Protein AF-0000000086128538 (afdb_homodimer)

Nearest PDB structures (foldseek):
  6uhx-assembly1_A  TM=9.707E-01  e=5.952E-27  Saccharomyces cerevisiae S288C
  6yc8-assembly1_A  TM=9.634E-01  e=1.719E-24  Ogataea glucozyma
  5t2u-assembly1_B  TM=8.428E-01  e=2.337E-14  Mycolicibacterium smegmatis MC2 155
  5t2v-assembly1_A  TM=7.924E-01  e=8.400E-14  Mycolicibacterium smegmatis MC2 155
  3guy-assembly2_G  TM=8.009E-01  e=9.850E-11  Vibrio parahaemolyticus AQ3810

Organism: Cryphonectria parasitica (strain ATCC 38755 / EP155) (NCBI:txid660469)

InterPro domains:
  IPR002347 Short-chain dehydrogenase/reductase SDR [PF00106] (4-186)
  IPR002347 Short-chain dehydrogenase/reductase SDR [PR00081] (5-22)
  IPR002347 Short-chain dehydrogenase/reductase SDR [PR00081] (72-83)
  IPR002347 Short-chain dehydrogenase/reductase SDR [PR00081] (119-135)
  IPR002347 Short-chain dehydrogenase/reductase SDR [PR00081] (145-164)
  IPR020904 Short-chain dehydrogenase/reductase, conserved site [PS00061] (132-160)
  IPR036291 NAD(P)-binding domain superfamily [SSF51735] (2-240)
  IPR057326 Ketoreductase domain [SM00822] (4-176)

Radius of gyration: 23.43 Å; Cα contacts (8 Å, |Δi|>4): 1112; chains: 2; bounding box: 57×73×52 Å

Sequence (496 aa):
MTSKTIIVTGAGRGIGLAISQYLLQKSHKVVLVARTESELDAVKKQYPSQVEYIAADLTELEITDLAVKFGGQIDGLIVNHGALEPIKRIADSSVDDWKRLYDINFFSALALVQAAIPHLRQTKGRIVLVTSGAASKGYAAWGPYGSSKAALHSLAQHLAVEEKDIVTVSGNPGRTDTGMQKLLREHGKGHMDAADHAGFLAVFEEGKLNKPEGPGRVFAQLALNATPDLSGKWLQWNGPELAAFQGDMTSKTIIVTGAGRGIGLAISQYLLQKSHKVVLVARTESELDAVKKQYPSQVEYIAADLTELEITDLAVKFGGQIDGLIVNHGALEPIKRIADSSVDDWKRLYDINFFSALALVQAAIPHLRQTKGRIVLVTSGAASKGYAAWGPYGSSKAALHSLAQHLAVEEKDIVTVSGNPGRTDTGMQKLLREHGKGHMDAADHAGFLAVFEEGKLNKPEGPGRVFAQLALNATPDLSGKWLQWNGPELAAFQGD

Solvent-accessible surface area (backbone atoms only — not comparable to full-atom values): 24374 Å² total; per-residue (Å²): 131,84,65,44,25,32,39,32,26,33,27,50,47,45,44,25,28,28,22,50,51,49,39,47,77,69,58,23,32,37,35,36,28,28,67,55,49,71,48,44,49,55,53,24,70,74,36,62,90,37,38,51,72,47,62,42,66,67,80,67,67,72,60,58,59,54,37,30,74,73,60,71,40,38,33,22,38,34,46,48,45,68,66,60,74,74,68,40,36,70,76,77,50,53,69,6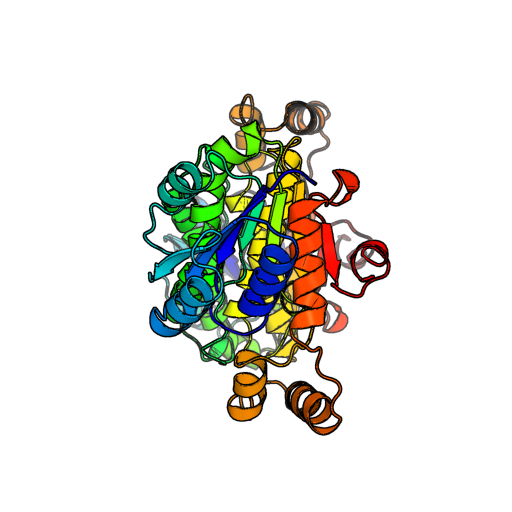6,59,36,51,55,42,33,43,54,39,28,53,22,47,48,52,52,50,44,63,40,45,72,44,20,61,75,58,47,13,20,36,30,38,52,48,39,67,42,30,78,42,49,43,36,18,33,46,55,35,21,17,27,26,19,22,45,40,33,46,22,20,18,42,29,66,63,34,76,59,34,28,20,31,19,33,19,60,64,69,35,63,30,71,66,50,50,46,44,58,72,59,27,71,92,40,30,46,68,68,59,44,50,48,56,44,47,37,54,76,70,66,63,44,37,55,28,56,58,36,11,39,26,54,40,41,41,30,74,62,58,50,69,89,48,33,32,39,78,41,48,44,86,34,80,92,32,51,87,43,64,62,135,132,84,68,44,24,33,39,33,27,32,27,51,46,46,43,26,28,27,21,51,50,48,40,46,75,70,59,22,32,39,35,36,28,26,68,54,49,72,49,45,49,54,52,24,70,75,35,63,90,34,36,51,71,47,61,44,68,66,80,70,68,73,60,58,60,54,37,30,72,72,58,71,40,40,32,22,39,36,45,48,46,68,66,63,72,76,67,37,34,68,76,76,50,52,68,65,60,38,52,55,42,32,44,54,40,29,53,22,48,48,52,50,50,44,63,40,47,72,44,20,62,74,57,47,15,20,37,30,38,52,48,40,65,42,31,78,42,51,44,35,18,33,46,55,36,21,16,28,27,20,22,46,40,33,46,22,21,17,42,29,65,62,35,77,58,34,28,20,31,19,33,21,60,64,68,36,64,31,71,66,50,50,47,45,58,72,59,27,71,92,41,31,46,68,67,58,46,50,47,55,44,48,37,54,75,68,66,63,44,39,54,28,56,57,35,10,40,25,53,39,42,41,30,74,62,58,51,70,90,49,34,32,39,80,41,47,44,85,32,81,92,33,51,86,42,64,59,135

Structure (mmCIF, N/CA/C/O backbone):
data_AF-0000000086128538-model_v1
#
loop_
_entity.id
_entity.type
_entity.pdbx_description
1 polymer 'NAD(P)-binding protein'
#
loop_
_atom_site.group_PDB
_atom_site.id
_atom_site.type_symbol
_atom_site.label_atom_id
_atom_site.label_alt_id
_atom_site.label_comp_id
_atom_site.label_asym_id
_atom_site.label_entity_id
_atom_site.label_seq_id
_atom_site.pdbx_PDB_ins_code
_atom_site.Cartn_x
_atom_site.Cartn_y
_atom_site.Cartn_z
_atom_site.occupancy
_atom_site.B_iso_or_equiv
_atom_site.auth_seq_id
_atom_site.auth_comp_id
_atom_site.auth_asym_id
_atom_site.auth_atom_id
_atom_site.pdbx_PDB_model_num
ATOM 1 N N . MET A 1 1 ? -1.062 -37.375 -8.281 1 62.09 1 MET A N 1
ATOM 2 C CA . MET A 1 1 ? -1.725 -36.094 -8.016 1 62.09 1 MET A CA 1
ATOM 3 C C . MET A 1 1 ? -2.262 -35.469 -9.297 1 62.09 1 MET A C 1
ATOM 5 O O . MET A 1 1 ? -1.688 -35.688 -10.375 1 62.09 1 MET A O 1
ATOM 9 N N . THR A 1 2 ? -3.598 -34.969 -9.367 1 88.69 2 THR A N 1
ATOM 10 C CA . THR A 1 2 ? -4.199 -34.438 -10.578 1 88.69 2 THR A CA 1
ATOM 11 C C . THR A 1 2 ? -3.479 -33.156 -11.016 1 88.69 2 THR A C 1
ATOM 13 O O . THR A 1 2 ? -3.152 -32.312 -10.188 1 88.69 2 THR A O 1
ATOM 16 N N . SER A 1 3 ? -3.033 -33.094 -12.203 1 96.5 3 SER A N 1
ATOM 17 C CA . SER A 1 3 ? -2.346 -31.969 -12.805 1 96.5 3 SER A CA 1
ATOM 18 C C . SER A 1 3 ? -3.158 -30.688 -12.648 1 96.5 3 SER A C 1
ATOM 20 O O . SER A 1 3 ? -4.367 -30.688 -12.898 1 96.5 3 SER A O 1
ATOM 22 N N . LYS A 1 4 ? -2.518 -29.703 -12.148 1 98.5 4 LYS A N 1
ATOM 23 C CA . LYS A 1 4 ? -3.141 -28.391 -12.008 1 98.5 4 LYS A CA 1
ATOM 24 C C . LYS A 1 4 ? -2.588 -27.406 -13.039 1 98.5 4 LYS A C 1
ATOM 26 O O . LYS A 1 4 ? -1.495 -27.609 -13.57 1 98.5 4 LYS A O 1
ATOM 31 N N . THR A 1 5 ? -3.402 -26.391 -13.344 1 98.75 5 THR A N 1
ATOM 32 C CA . THR A 1 5 ? -2.984 -25.312 -14.25 1 98.75 5 THR A CA 1
ATOM 33 C C . THR A 1 5 ? -2.713 -24.031 -13.477 1 98.75 5 THR A C 1
ATOM 35 O O . THR A 1 5 ? -3.623 -23.453 -12.867 1 98.75 5 THR A O 1
ATOM 38 N N . ILE A 1 6 ? -1.447 -23.594 -13.516 1 98.88 6 ILE A N 1
ATOM 39 C CA . ILE A 1 6 ? -1.008 -22.422 -12.742 1 98.88 6 ILE A CA 1
ATOM 40 C C . ILE A 1 6 ? -0.478 -21.359 -13.688 1 98.88 6 ILE A C 1
ATOM 42 O O . ILE A 1 6 ? 0.284 -21.656 -14.609 1 98.88 6 ILE A O 1
ATOM 46 N N . ILE A 1 7 ? -0.928 -20.109 -13.516 1 98.31 7 ILE A N 1
ATOM 47 C CA . ILE A 1 7 ? -0.356 -18.969 -14.211 1 98.31 7 ILE A CA 1
ATOM 48 C C . ILE A 1 7 ? 0.777 -18.375 -13.375 1 98.31 7 ILE A C 1
ATOM 50 O O . ILE A 1 7 ? 0.622 -18.156 -12.172 1 98.31 7 ILE A O 1
ATOM 54 N N . VAL A 1 8 ? 1.93 -18.125 -13.969 1 98.62 8 VAL A N 1
ATOM 55 C CA . VAL A 1 8 ? 3.078 -17.531 -13.297 1 98.62 8 VAL A CA 1
ATOM 56 C C . VAL A 1 8 ? 3.57 -16.328 -14.086 1 98.62 8 VAL A C 1
ATOM 58 O O . VAL A 1 8 ? 3.922 -16.453 -15.258 1 98.62 8 VAL A O 1
ATOM 61 N N . THR A 1 9 ? 3.586 -15.18 -13.445 1 97.75 9 THR A N 1
ATOM 62 C CA . THR A 1 9 ? 4.121 -14 -14.109 1 97.75 9 THR A CA 1
ATOM 63 C C . THR A 1 9 ? 5.578 -13.773 -13.711 1 97.75 9 THR A C 1
ATOM 65 O O . THR A 1 9 ? 6.039 -14.289 -12.695 1 97.75 9 THR A O 1
ATOM 68 N N . GLY A 1 10 ? 6.277 -12.914 -14.523 1 97 10 GLY A N 1
ATOM 69 C CA . GLY A 1 10 ? 7.707 -12.805 -14.281 1 97 10 GLY A CA 1
ATOM 70 C C . GLY A 1 10 ? 8.414 -14.148 -14.281 1 97 10 GLY A C 1
ATOM 71 O O . GLY A 1 10 ? 9.219 -14.438 -13.391 1 97 10 GLY A O 1
ATOM 72 N N . ALA A 1 11 ? 8.117 -14.984 -15.219 1 97.38 11 ALA A N 1
ATOM 73 C CA . ALA A 1 11 ? 8.422 -16.406 -15.156 1 97.38 11 ALA A CA 1
ATOM 74 C C . ALA A 1 11 ? 9.711 -16.734 -15.906 1 97.38 11 ALA A C 1
ATOM 76 O O . ALA A 1 11 ? 10.148 -17.875 -15.945 1 97.38 11 ALA A O 1
ATOM 77 N N . GLY A 1 12 ? 10.375 -15.758 -16.469 1 94.75 12 GLY A N 1
ATOM 78 C CA . GLY A 1 12 ? 11.477 -16.031 -17.375 1 94.75 12 GLY A CA 1
ATOM 79 C C . GLY A 1 12 ? 12.812 -16.156 -16.672 1 94.75 12 GLY A C 1
ATOM 80 O O . GLY A 1 12 ? 13.766 -16.703 -17.219 1 94.75 12 GLY A O 1
ATOM 81 N N . ARG A 1 13 ? 12.977 -15.703 -15.508 1 96.06 13 ARG A N 1
ATOM 82 C CA . ARG A 1 13 ? 14.227 -15.742 -14.758 1 96.06 13 ARG A CA 1
ATOM 83 C C . ARG A 1 13 ? 13.961 -15.68 -13.258 1 96.06 13 ARG A C 1
ATOM 85 O O . ARG A 1 13 ? 12.812 -15.539 -12.828 1 96.06 13 ARG A O 1
ATOM 92 N N . GLY A 1 14 ? 14.938 -15.938 -12.531 1 98 14 GLY A N 1
ATOM 93 C CA . GLY A 1 14 ? 14.898 -15.719 -11.094 1 98 14 GLY A CA 1
ATOM 94 C C . GLY A 1 14 ? 13.875 -16.594 -10.391 1 98 14 GLY A C 1
ATOM 95 O O . GLY A 1 14 ? 13.82 -17.797 -10.609 1 98 14 GLY A O 1
ATOM 96 N N . ILE A 1 15 ? 13.164 -15.969 -9.5 1 98.75 15 ILE A N 1
ATOM 97 C CA . ILE A 1 15 ? 12.195 -16.656 -8.656 1 98.75 15 ILE A CA 1
ATOM 98 C C . ILE A 1 15 ? 11.086 -17.25 -9.516 1 98.75 15 ILE A C 1
ATOM 100 O O . ILE A 1 15 ? 10.672 -18.391 -9.312 1 98.75 15 ILE A O 1
ATOM 104 N N . GLY A 1 16 ? 10.633 -16.484 -10.531 1 98.75 16 GLY A N 1
ATOM 105 C CA . GLY A 1 16 ? 9.57 -16.969 -11.406 1 98.75 16 GLY A CA 1
ATOM 106 C C . GLY A 1 16 ? 9.938 -18.219 -12.164 1 98.75 16 GLY A C 1
ATOM 107 O O . GLY A 1 16 ? 9.125 -19.141 -12.289 1 98.75 16 GLY A O 1
ATOM 108 N N . LEU A 1 17 ? 11.133 -18.219 -12.656 1 98.75 17 LEU A N 1
ATOM 109 C CA . LEU A 1 17 ? 11.609 -19.422 -13.344 1 98.75 17 LEU A CA 1
ATOM 110 C C . LEU A 1 17 ? 11.688 -20.609 -12.383 1 98.75 17 LEU A C 1
ATOM 112 O O . LEU A 1 17 ? 11.305 -21.719 -12.734 1 98.75 17 LEU A O 1
ATOM 116 N N . ALA A 1 18 ? 12.156 -20.344 -11.203 1 98.81 18 ALA A N 1
ATOM 117 C CA . ALA A 1 18 ? 12.258 -21.406 -10.195 1 98.81 18 ALA A CA 1
ATOM 118 C C . ALA A 1 18 ? 10.875 -21.953 -9.844 1 98.81 18 ALA A C 1
ATOM 120 O O . ALA A 1 18 ? 10.711 -23.172 -9.688 1 98.81 18 ALA A O 1
ATOM 121 N N . ILE A 1 19 ? 9.898 -21.062 -9.688 1 98.88 19 ILE A N 1
ATOM 122 C CA . ILE A 1 19 ? 8.516 -21.469 -9.438 1 98.88 19 ILE A CA 1
ATOM 123 C C . ILE A 1 19 ? 8.039 -22.406 -10.555 1 98.88 19 ILE A C 1
ATOM 125 O O . ILE A 1 19 ? 7.555 -23.5 -10.289 1 98.88 19 ILE A O 1
ATOM 129 N N . SER A 1 20 ? 8.219 -21.953 -11.766 1 98.88 20 SER A N 1
ATOM 130 C CA . SER A 1 20 ? 7.738 -22.688 -12.93 1 98.88 20 SER A CA 1
ATOM 131 C C . SER A 1 20 ? 8.406 -24.062 -13.031 1 98.88 20 SER A C 1
ATOM 133 O O . SER A 1 20 ? 7.738 -25.062 -13.266 1 98.88 20 SER A O 1
ATOM 135 N N . GLN A 1 21 ? 9.703 -24.078 -12.844 1 98.69 21 GLN A N 1
ATOM 136 C CA . GLN A 1 21 ? 10.445 -25.328 -12.914 1 98.69 21 GLN A CA 1
ATOM 137 C C . GLN A 1 21 ? 9.938 -26.328 -11.883 1 98.69 21 GLN A C 1
ATOM 139 O O . GLN A 1 21 ? 9.758 -27.516 -12.188 1 98.69 21 GLN A O 1
ATOM 144 N N . TYR A 1 22 ? 9.695 -25.859 -10.688 1 98.44 22 TYR A N 1
ATOM 145 C CA . TYR A 1 22 ? 9.188 -26.734 -9.641 1 98.44 22 TYR A CA 1
ATOM 146 C C . TYR A 1 22 ? 7.84 -27.344 -10.039 1 98.44 22 TYR A C 1
ATOM 148 O O . TYR A 1 22 ? 7.629 -28.547 -9.906 1 98.44 22 TYR A O 1
ATOM 156 N N . LEU A 1 23 ? 6.945 -26.531 -10.484 1 98.69 23 LEU A N 1
ATOM 157 C CA . LEU A 1 23 ? 5.609 -26.969 -10.875 1 98.69 23 LEU A CA 1
ATOM 158 C C . LEU A 1 23 ? 5.68 -27.984 -12.023 1 98.69 23 LEU A C 1
ATOM 160 O O . LEU A 1 23 ? 4.969 -28.984 -12.016 1 98.69 23 LEU A O 1
ATOM 164 N N . LEU A 1 24 ? 6.523 -27.703 -12.992 1 98.69 24 LEU A N 1
ATOM 165 C CA . LEU A 1 24 ? 6.656 -28.547 -14.172 1 98.69 24 LEU A CA 1
ATOM 166 C C . LEU A 1 24 ? 7.246 -29.906 -13.805 1 98.69 24 LEU A C 1
ATOM 168 O O . LEU A 1 24 ? 6.801 -30.938 -14.312 1 98.69 24 LEU A O 1
ATOM 172 N N . GLN A 1 25 ? 8.203 -29.891 -12.906 1 97.62 25 GLN A N 1
ATOM 173 C CA . GLN A 1 25 ? 8.812 -31.125 -12.445 1 97.62 25 GLN A CA 1
ATOM 174 C C . GLN A 1 25 ? 7.801 -31.984 -11.695 1 97.62 25 GLN A C 1
ATOM 176 O O . GLN A 1 25 ? 7.957 -33.219 -11.609 1 97.62 25 GLN A O 1
ATOM 181 N N . LYS A 1 26 ? 6.781 -31.359 -11.172 1 97.12 26 LYS A N 1
ATOM 182 C CA . LYS A 1 26 ? 5.723 -32.062 -10.469 1 97.12 26 LYS A CA 1
ATOM 183 C C . LYS A 1 26 ? 4.539 -32.344 -11.383 1 97.12 26 LYS A C 1
ATOM 185 O O . LYS A 1 26 ? 3.43 -32.625 -10.914 1 97.12 26 LYS A O 1
ATOM 190 N N . SER A 1 27 ? 4.734 -32.156 -12.695 1 97.88 27 SER A N 1
ATOM 191 C CA . SER A 1 27 ? 3.842 -32.594 -13.766 1 97.88 27 SER A CA 1
ATOM 192 C C . SER A 1 27 ? 2.605 -31.703 -13.844 1 97.88 27 SER A C 1
ATOM 194 O O . SER A 1 27 ? 1.531 -32.156 -14.25 1 97.88 27 SER A O 1
ATOM 196 N N . HIS A 1 28 ? 2.662 -30.484 -13.336 1 98.69 28 HIS A N 1
ATOM 197 C CA . HIS A 1 28 ? 1.596 -29.5 -13.523 1 98.69 28 HIS A CA 1
ATOM 198 C C . HIS A 1 28 ? 1.771 -28.734 -14.828 1 98.69 28 HIS A C 1
ATOM 200 O O . HIS A 1 28 ? 2.811 -28.844 -15.484 1 98.69 28 HIS A O 1
ATOM 206 N N . LYS A 1 29 ? 0.681 -28.109 -15.25 1 98.75 29 LYS A N 1
ATOM 207 C CA . LYS A 1 29 ? 0.715 -27.203 -16.391 1 98.75 29 LYS A CA 1
ATOM 208 C C . LYS A 1 29 ? 0.938 -25.766 -15.961 1 98.75 29 LYS A C 1
ATOM 210 O O . LYS A 1 29 ? 0.39 -25.312 -14.945 1 98.75 29 LYS A O 1
ATOM 215 N N . VAL A 1 30 ? 1.765 -25.078 -16.734 1 98.81 30 VAL A N 1
ATOM 216 C CA . VAL A 1 30 ? 2.105 -23.719 -16.344 1 98.81 30 VAL A CA 1
ATOM 217 C C . VAL A 1 30 ? 1.94 -22.781 -17.547 1 98.81 30 VAL A C 1
ATOM 219 O O . VAL A 1 30 ? 2.408 -23.094 -18.656 1 98.81 30 VAL A O 1
ATOM 222 N N . VAL A 1 31 ? 1.192 -21.719 -17.406 1 97.94 31 VAL A N 1
ATOM 223 C CA . VAL A 1 31 ? 1.183 -20.609 -18.375 1 97.94 31 VAL A CA 1
ATOM 224 C C . VAL A 1 31 ? 2.15 -19.531 -17.922 1 97.94 31 VAL A C 1
ATOM 226 O O . VAL A 1 31 ? 1.921 -18.875 -16.891 1 97.94 31 VAL A O 1
ATOM 229 N N . LEU A 1 32 ? 3.213 -19.359 -18.688 1 97.75 32 LEU A N 1
ATOM 230 C CA . LEU A 1 32 ? 4.262 -18.391 -18.359 1 97.75 32 LEU A CA 1
ATOM 231 C C . LEU A 1 32 ? 3.938 -17.016 -18.953 1 97.75 32 LEU A C 1
ATOM 233 O O . LEU A 1 32 ? 3.492 -16.922 -20.094 1 97.75 32 LEU A O 1
ATOM 237 N N . VAL A 1 33 ? 4.148 -16 -18.141 1 96.69 33 VAL A N 1
ATOM 238 C CA . VAL A 1 33 ? 4.008 -14.633 -18.625 1 96.69 33 VAL A CA 1
ATOM 239 C C . VAL A 1 33 ? 5.246 -13.82 -18.266 1 96.69 33 VAL A C 1
ATOM 241 O O . VAL A 1 33 ? 5.629 -13.758 -17.094 1 96.69 33 VAL A O 1
ATOM 244 N N . ALA A 1 34 ? 5.918 -13.281 -19.141 1 95.19 34 ALA A N 1
ATOM 245 C CA . ALA A 1 34 ? 7.039 -12.352 -18.969 1 95.19 34 ALA A CA 1
ATOM 246 C C . ALA A 1 34 ? 7.285 -11.547 -20.25 1 95.19 34 ALA A C 1
ATOM 248 O O . ALA A 1 34 ? 6.59 -11.734 -21.25 1 95.19 34 ALA A O 1
ATOM 249 N N . ARG A 1 35 ? 8.25 -10.727 -20.312 1 92.56 35 ARG A N 1
ATOM 250 C CA . ARG A 1 35 ? 8.469 -9.812 -21.422 1 92.56 35 ARG A CA 1
ATOM 251 C C . ARG A 1 35 ? 9.352 -10.453 -22.484 1 92.56 35 ARG A C 1
ATOM 253 O O . ARG A 1 35 ? 9.18 -10.188 -23.688 1 92.56 35 ARG A O 1
ATOM 260 N N . THR A 1 36 ? 10.242 -11.289 -21.969 1 94.62 36 THR A N 1
ATOM 261 C CA . THR A 1 36 ? 11.266 -11.781 -22.875 1 94.62 36 THR A CA 1
ATOM 262 C C . THR A 1 36 ? 10.859 -13.133 -23.469 1 94.62 36 THR A C 1
ATOM 264 O O . THR A 1 36 ? 10.969 -14.164 -22.812 1 94.62 36 THR A O 1
ATOM 267 N N . GLU A 1 37 ? 10.555 -13.148 -24.719 1 96.56 37 GLU A N 1
ATOM 268 C CA . GLU A 1 37 ? 10.016 -14.328 -25.375 1 96.56 37 GLU A CA 1
ATOM 269 C C . GLU A 1 37 ? 11.016 -15.477 -25.375 1 96.56 37 GLU A C 1
ATOM 271 O O . GLU A 1 37 ? 10.648 -16.625 -25.156 1 96.56 37 GLU A O 1
ATOM 276 N N . SER A 1 38 ? 12.289 -15.164 -25.625 1 97.94 38 SER A N 1
ATOM 277 C CA . SER A 1 38 ? 13.297 -16.219 -25.75 1 97.94 38 SER A CA 1
ATOM 278 C C . SER A 1 38 ? 13.422 -17 -24.438 1 97.94 38 SER A C 1
ATOM 280 O O . SER A 1 38 ? 13.664 -18.203 -24.469 1 97.94 38 SER A O 1
ATOM 282 N N . GLU A 1 39 ? 13.289 -16.359 -23.281 1 97.75 39 GLU A N 1
ATOM 283 C CA . GLU A 1 39 ? 13.344 -17 -21.984 1 97.75 39 GLU A CA 1
ATOM 284 C C . GLU A 1 39 ? 12.164 -17.953 -21.797 1 97.75 39 GLU A C 1
ATOM 286 O O . GLU A 1 39 ? 12.328 -19.062 -21.266 1 97.75 39 GLU A O 1
ATOM 291 N N . LEU A 1 40 ? 11.023 -17.547 -22.266 1 98.06 40 LEU A N 1
ATOM 292 C CA . LEU A 1 40 ? 9.812 -18.344 -22.125 1 98.06 40 LEU A CA 1
ATOM 293 C C . LEU A 1 40 ? 9.828 -19.531 -23.078 1 98.06 40 LEU A C 1
ATOM 295 O O . LEU A 1 40 ? 9.453 -20.641 -22.719 1 98.06 40 LEU A O 1
ATOM 299 N N . ASP A 1 41 ? 10.258 -19.25 -24.266 1 98.19 41 ASP A N 1
ATOM 300 C CA . ASP A 1 41 ? 10.336 -20.281 -25.281 1 98.19 41 ASP A CA 1
ATOM 301 C C . ASP A 1 41 ? 11.289 -21.406 -24.859 1 98.19 41 ASP A C 1
ATOM 303 O O . ASP A 1 41 ? 11.055 -22.578 -25.172 1 98.19 41 ASP A O 1
ATOM 307 N N . ALA A 1 42 ? 12.359 -21.094 -24.203 1 98.44 42 ALA A N 1
ATOM 308 C CA . ALA A 1 42 ? 13.305 -22.094 -23.719 1 98.44 42 ALA A CA 1
ATOM 309 C C . ALA A 1 42 ? 12.625 -23.078 -22.75 1 98.44 42 ALA A C 1
ATOM 311 O O . ALA A 1 42 ? 12.883 -24.281 -22.797 1 98.44 42 ALA A O 1
ATOM 312 N N . VAL A 1 43 ? 11.781 -22.578 -21.875 1 98.62 43 VAL A N 1
ATOM 313 C CA . VAL A 1 43 ? 11.055 -23.422 -20.938 1 98.62 43 VAL A CA 1
ATOM 314 C C . VAL A 1 43 ? 10.055 -24.297 -21.703 1 98.62 43 VAL A C 1
ATOM 316 O O . VAL A 1 43 ? 9.906 -25.484 -21.406 1 98.62 43 VAL A O 1
ATOM 319 N N . LYS A 1 44 ? 9.336 -23.719 -22.656 1 98.56 44 LYS A N 1
ATOM 320 C CA . LYS A 1 44 ? 8.375 -24.469 -23.469 1 98.56 44 LYS A CA 1
ATOM 321 C C . LYS A 1 44 ? 9.047 -25.625 -24.203 1 98.56 44 LYS A C 1
ATOM 323 O O . LYS A 1 44 ? 8.492 -26.719 -24.281 1 98.56 44 LYS A O 1
ATOM 328 N N . LYS A 1 45 ? 10.188 -25.391 -24.719 1 98.56 45 LYS A N 1
ATOM 329 C CA . LYS A 1 45 ? 10.914 -26.422 -25.438 1 98.56 45 LYS A CA 1
ATOM 330 C C . LYS A 1 45 ? 11.289 -27.578 -24.516 1 98.56 45 LYS A C 1
ATOM 332 O O . LYS A 1 45 ? 11.312 -28.734 -24.938 1 98.56 45 LYS A O 1
ATOM 337 N N . GLN A 1 46 ? 11.602 -27.219 -23.281 1 98.31 46 GLN A N 1
ATOM 338 C CA . GLN A 1 46 ? 11.945 -28.234 -22.297 1 98.31 46 GLN A CA 1
ATOM 339 C C . GLN A 1 46 ? 10.719 -29.047 -21.906 1 98.31 46 GLN A C 1
ATOM 341 O O . GLN A 1 46 ? 10.828 -30.234 -21.609 1 98.31 46 GLN A O 1
ATOM 346 N N . TYR A 1 47 ? 9.562 -28.391 -21.844 1 98.38 47 TYR A N 1
ATOM 347 C CA . TYR A 1 47 ? 8.312 -29.031 -21.438 1 98.38 47 TYR A CA 1
ATOM 348 C C . TYR A 1 47 ? 7.199 -28.719 -22.438 1 98.38 47 TYR A C 1
ATOM 350 O O . TYR A 1 47 ? 6.199 -28.078 -22.078 1 98.38 47 TYR A O 1
ATOM 358 N N . PRO A 1 48 ? 7.211 -29.203 -23.594 1 97.88 48 PRO A N 1
ATOM 359 C CA . PRO A 1 48 ? 6.348 -28.766 -24.688 1 97.88 48 PRO A CA 1
ATOM 360 C C . PRO A 1 48 ? 4.871 -29.047 -24.422 1 97.88 48 PRO A C 1
ATOM 362 O O . PRO A 1 48 ? 4.008 -28.312 -24.922 1 97.88 48 PRO A O 1
ATOM 365 N N . SER A 1 49 ? 4.547 -30.062 -23.641 1 97.81 49 SER A N 1
ATOM 366 C CA . SER A 1 49 ? 3.146 -30.406 -23.422 1 97.81 49 SER A CA 1
ATOM 367 C C . SER A 1 49 ? 2.619 -29.75 -22.141 1 97.81 49 SER A C 1
ATOM 369 O O . SER A 1 49 ? 1.414 -29.766 -21.891 1 97.81 49 SER A O 1
ATOM 371 N N . GLN A 1 50 ? 3.508 -29.125 -21.328 1 98.56 50 GLN A N 1
ATOM 372 C CA . GLN A 1 50 ? 3.109 -28.625 -20.016 1 98.56 50 GLN A CA 1
ATOM 373 C C . GLN A 1 50 ? 3.158 -27.094 -19.969 1 98.56 50 GLN A C 1
ATOM 375 O O . GLN A 1 50 ? 2.699 -26.484 -19 1 98.56 50 GLN A O 1
ATOM 380 N N . VAL A 1 51 ? 3.656 -26.469 -21.078 1 98.69 51 VAL A N 1
ATOM 381 C CA . VAL A 1 51 ? 3.889 -25.031 -21 1 98.69 51 VAL A CA 1
ATOM 382 C C . VAL A 1 51 ? 3.219 -24.328 -22.188 1 98.69 51 VAL A C 1
ATOM 384 O O . VAL A 1 51 ? 3.332 -24.781 -23.328 1 98.69 51 VAL A O 1
ATOM 387 N N . GLU A 1 52 ? 2.463 -23.328 -21.953 1 97.69 52 GLU A N 1
ATOM 388 C CA . GLU A 1 52 ? 2.166 -22.234 -22.875 1 97.69 52 GLU A CA 1
ATOM 389 C C . GLU A 1 52 ? 2.666 -20.891 -22.328 1 97.69 52 GLU A C 1
ATOM 391 O O . GLU A 1 52 ? 3 -20.781 -21.141 1 97.69 52 GLU A O 1
ATOM 396 N N . TYR A 1 53 ? 2.867 -19.969 -23.188 1 96.56 53 TYR A N 1
ATOM 397 C CA . TYR A 1 53 ? 3.383 -18.703 -22.656 1 96.56 53 TYR A CA 1
ATOM 398 C C . TYR A 1 53 ? 2.844 -17.516 -23.469 1 96.56 53 TYR A C 1
ATOM 400 O O . TYR A 1 53 ? 2.344 -17.703 -24.578 1 96.56 53 TYR A O 1
ATOM 408 N N . ILE A 1 54 ? 2.809 -16.375 -22.812 1 94.75 54 ILE A N 1
ATOM 409 C CA . ILE A 1 54 ? 2.572 -15.07 -23.438 1 94.75 54 ILE A CA 1
ATOM 410 C C . ILE A 1 54 ? 3.748 -14.141 -23.156 1 94.75 54 ILE A C 1
ATOM 412 O O . ILE A 1 54 ? 4.09 -13.898 -22 1 94.75 54 ILE A O 1
ATOM 416 N N . ALA A 1 55 ? 4.324 -13.734 -24.234 1 93.31 55 ALA A N 1
ATOM 417 C CA . ALA A 1 55 ? 5.355 -12.703 -24.109 1 93.31 55 ALA A CA 1
ATOM 418 C C . ALA A 1 55 ? 4.762 -11.305 -24.266 1 93.31 55 ALA A C 1
ATOM 420 O O . ALA A 1 55 ? 4.395 -10.898 -25.359 1 93.31 55 ALA A O 1
ATOM 421 N N . ALA A 1 56 ? 4.473 -10.648 -23.141 1 86.31 56 ALA A N 1
ATOM 422 C CA . ALA A 1 56 ? 3.793 -9.352 -23.219 1 86.31 56 ALA A CA 1
ATOM 423 C C . ALA A 1 56 ? 4.098 -8.508 -21.984 1 86.31 56 ALA A C 1
ATOM 425 O O . ALA A 1 56 ? 4.648 -9.008 -21 1 86.31 56 ALA A O 1
ATOM 426 N N . ASP A 1 57 ? 3.703 -7.227 -22.234 1 80.06 57 ASP A N 1
ATOM 427 C CA . ASP A 1 57 ? 3.645 -6.332 -21.078 1 80.06 57 ASP A CA 1
ATOM 428 C C . ASP A 1 57 ? 2.346 -6.527 -20.297 1 80.06 57 ASP A C 1
ATOM 430 O O . ASP A 1 57 ? 1.261 -6.543 -20.891 1 80.06 57 ASP A O 1
ATOM 434 N N . LEU A 1 58 ? 2.383 -6.945 -19.078 1 75.5 58 LEU A N 1
ATOM 435 C CA . LEU A 1 58 ? 1.271 -7.387 -18.234 1 75.5 58 LEU A CA 1
ATOM 436 C C . LEU A 1 58 ? 0.206 -6.301 -18.125 1 75.5 58 LEU A C 1
ATOM 438 O O . LEU A 1 58 ? -0.882 -6.543 -17.609 1 75.5 58 LEU A O 1
ATOM 442 N N . THR A 1 59 ? 0.312 -5.23 -18.703 1 64.56 59 THR A N 1
ATOM 443 C CA . THR A 1 59 ? -0.76 -4.242 -18.672 1 64.56 59 THR A CA 1
ATOM 444 C C . THR A 1 59 ? -1.815 -4.551 -19.719 1 64.56 59 THR A C 1
ATOM 446 O O . THR A 1 59 ? -2.902 -3.971 -19.719 1 64.56 59 THR A O 1
ATOM 449 N N . GLU A 1 60 ? -1.659 -5.582 -20.547 1 57.12 60 GLU A N 1
ATOM 450 C CA . GLU A 1 60 ? -2.533 -5.777 -21.703 1 57.12 60 GLU A CA 1
ATOM 451 C C . GLU A 1 60 ? -2.83 -7.258 -21.938 1 57.12 60 GLU A C 1
ATOM 453 O O . GLU A 1 60 ? -2.443 -7.828 -22.953 1 57.12 60 GLU A O 1
ATOM 458 N N . LEU A 1 61 ? -3.373 -7.996 -20.984 1 65.69 61 LEU A N 1
ATOM 459 C CA . LEU A 1 61 ? -3.289 -9.352 -21.531 1 65.69 61 LEU A CA 1
ATOM 460 C C . LEU A 1 61 ? -4.566 -10.125 -21.234 1 65.69 61 LEU A C 1
ATOM 462 O O . LEU A 1 61 ? -5.25 -9.867 -20.25 1 65.69 61 LEU A O 1
ATOM 466 N N . GLU A 1 62 ? -5.027 -10.852 -22.125 1 82.56 62 GLU A N 1
ATOM 467 C CA . GLU A 1 62 ? -6.07 -11.867 -22 1 82.56 62 GLU A CA 1
ATOM 468 C C . GLU A 1 62 ? -5.48 -13.211 -21.578 1 82.56 62 GLU A C 1
ATOM 470 O O . GLU A 1 62 ? -5.789 -14.242 -22.172 1 82.56 62 GLU A O 1
ATOM 475 N N . ILE A 1 63 ? -4.746 -13.359 -20.547 1 91.5 63 ILE A N 1
ATOM 476 C CA . ILE A 1 63 ? -3.955 -14.508 -20.125 1 91.5 63 ILE A CA 1
ATOM 477 C C . ILE A 1 63 ? -4.879 -15.617 -19.625 1 91.5 63 ILE A C 1
ATOM 479 O O . ILE A 1 63 ? -4.586 -16.797 -19.797 1 91.5 63 ILE A O 1
ATOM 483 N N . THR A 1 64 ? -6.039 -15.32 -19.062 1 94.69 64 THR A N 1
ATOM 484 C CA . THR A 1 64 ? -6.941 -16.328 -18.5 1 94.69 64 THR A CA 1
ATOM 485 C C . THR A 1 64 ? -7.555 -17.172 -19.609 1 94.69 64 THR A C 1
ATOM 487 O O . THR A 1 64 ? -7.746 -18.375 -19.453 1 94.69 64 THR A O 1
ATOM 490 N N . ASP A 1 65 ? -7.801 -16.547 -20.75 1 94.38 65 ASP A N 1
ATOM 491 C CA . ASP A 1 65 ? -8.328 -17.312 -21.875 1 94.38 65 ASP A CA 1
ATOM 492 C C . ASP A 1 65 ? -7.336 -18.375 -22.328 1 94.38 65 ASP A C 1
ATOM 494 O O . ASP A 1 65 ? -7.719 -19.516 -22.578 1 94.38 65 ASP A O 1
ATOM 498 N N . LEU A 1 66 ? -6.145 -18.016 -22.438 1 95.31 66 LEU A N 1
ATOM 499 C CA . LEU A 1 66 ? -5.109 -18.969 -22.828 1 95.31 66 LEU A CA 1
ATOM 500 C C . LEU A 1 66 ? -5 -20.109 -21.828 1 95.31 66 LEU A C 1
ATOM 502 O O . LEU A 1 66 ? -4.887 -21.281 -22.203 1 95.31 66 LEU A O 1
ATOM 506 N N . ALA A 1 67 ? -5.008 -19.766 -20.547 1 96.94 67 ALA A N 1
ATOM 507 C CA . ALA A 1 67 ? -4.859 -20.766 -19.484 1 96.94 67 ALA A CA 1
ATOM 508 C C . ALA A 1 67 ? -6.008 -21.766 -19.516 1 96.94 67 ALA A C 1
ATOM 510 O O . ALA A 1 67 ? -5.789 -22.984 -19.375 1 96.94 67 ALA A O 1
ATOM 511 N N . VAL A 1 68 ? -7.207 -21.281 -19.703 1 97.19 68 VAL A N 1
ATOM 512 C CA . VAL A 1 68 ? -8.375 -22.156 -19.734 1 97.19 68 VAL A CA 1
ATOM 513 C C . VAL A 1 68 ? -8.328 -23.047 -20.969 1 97.19 68 VAL A C 1
ATOM 515 O O . VAL A 1 68 ? -8.594 -24.25 -20.891 1 97.19 68 VAL A O 1
ATOM 518 N N . LYS A 1 69 ? -8.023 -22.469 -22.109 1 97 69 LYS A N 1
ATOM 519 C CA . LYS A 1 69 ? -7.91 -23.25 -23.328 1 97 69 LYS A CA 1
ATOM 520 C C . LYS A 1 69 ? -6.844 -24.328 -23.188 1 97 69 LYS A C 1
ATOM 522 O O . LYS A 1 69 ? -7.031 -25.453 -23.656 1 97 69 LYS A O 1
ATOM 527 N N . PHE A 1 70 ? -5.797 -24 -22.562 1 97.44 70 PHE A N 1
ATOM 528 C CA . PHE A 1 70 ? -4.629 -24.875 -22.469 1 97.44 70 PHE A CA 1
ATOM 529 C C . PHE A 1 70 ? -4.859 -25.953 -21.422 1 97.44 70 PHE A C 1
ATOM 531 O O . PHE A 1 70 ? -4.609 -27.141 -21.688 1 97.44 70 PHE A O 1
ATOM 538 N N . GLY A 1 71 ? -5.312 -25.594 -20.266 1 96.88 71 GLY A N 1
ATOM 539 C CA . GLY A 1 71 ? -5.363 -26.516 -19.141 1 96.88 71 GLY A CA 1
ATOM 540 C C . GLY A 1 71 ? -6.773 -26.953 -18.797 1 96.88 71 GLY A C 1
ATOM 541 O O . GLY A 1 71 ? -6.969 -27.859 -17.984 1 96.88 71 GLY A O 1
ATOM 542 N N . GLY A 1 72 ? -7.809 -26.281 -19.391 1 97.25 72 GLY A N 1
ATOM 543 C CA . GLY A 1 72 ? -9.203 -26.578 -19.109 1 97.25 72 GLY A CA 1
ATOM 544 C C . GLY A 1 72 ? -9.75 -25.797 -17.922 1 97.25 72 GLY A C 1
ATOM 545 O O . GLY A 1 72 ? -10.961 -25.625 -17.797 1 97.25 72 GLY A O 1
ATOM 546 N N . GLN A 1 73 ? -8.945 -25.391 -17.062 1 98 73 GLN A N 1
ATOM 547 C CA . GLN A 1 73 ? -9.281 -24.625 -15.875 1 98 73 GLN A CA 1
ATOM 548 C C . GLN A 1 73 ? -8.07 -23.859 -15.352 1 98 73 GLN A C 1
ATOM 550 O O . GLN A 1 73 ? -6.969 -24 -15.883 1 98 73 GLN A O 1
ATOM 555 N N . ILE A 1 74 ? -8.289 -22.984 -14.398 1 98.44 74 ILE A N 1
ATOM 556 C CA . ILE A 1 74 ? -7.227 -22.297 -13.68 1 98.44 74 ILE A CA 1
ATOM 557 C C . ILE A 1 74 ? -7.281 -22.656 -12.195 1 98.44 74 ILE A C 1
ATOM 559 O O . ILE A 1 74 ? -8.297 -22.422 -11.531 1 98.44 74 ILE A O 1
ATOM 563 N N . ASP A 1 75 ? -6.133 -23.172 -11.688 1 98.81 75 ASP A N 1
ATOM 564 C CA . ASP A 1 75 ? -6.09 -23.641 -10.305 1 98.81 75 ASP A CA 1
ATOM 565 C C . ASP A 1 75 ? -5.309 -22.672 -9.422 1 98.81 75 ASP A C 1
ATOM 567 O O . ASP A 1 75 ? -5.449 -22.688 -8.195 1 98.81 75 ASP A O 1
ATOM 571 N N . GLY A 1 76 ? -4.504 -21.891 -10.047 1 98.81 76 GLY A N 1
ATOM 572 C CA . GLY A 1 76 ? -3.703 -20.953 -9.266 1 98.81 76 GLY A CA 1
ATOM 573 C C . GLY A 1 76 ? -3.107 -19.828 -10.102 1 98.81 76 GLY A C 1
ATOM 574 O O . GLY A 1 76 ? -2.984 -19.953 -11.32 1 98.81 76 GLY A O 1
ATOM 575 N N . LEU A 1 77 ? -2.83 -18.75 -9.508 1 98.75 77 LEU A N 1
ATOM 576 C CA . LEU A 1 77 ? -2.156 -17.578 -10.055 1 98.75 77 LEU A CA 1
ATOM 577 C C . LEU A 1 77 ? -1.018 -17.141 -9.141 1 98.75 77 LEU A C 1
ATOM 579 O O . LEU A 1 77 ? -1.229 -16.891 -7.949 1 98.75 77 LEU A O 1
ATOM 583 N N . ILE A 1 78 ? 0.169 -17.094 -9.648 1 98.94 78 ILE A N 1
ATOM 584 C CA . ILE A 1 78 ? 1.313 -16.547 -8.93 1 98.94 78 ILE A CA 1
ATOM 585 C C . ILE A 1 78 ? 1.766 -15.25 -9.602 1 98.94 78 ILE A C 1
ATOM 587 O O . ILE A 1 78 ? 2.289 -15.273 -10.719 1 98.94 78 ILE A O 1
ATOM 591 N N . VAL A 1 79 ? 1.509 -14.18 -8.938 1 98.56 79 VAL A N 1
ATOM 592 C CA . VAL A 1 79 ? 1.979 -12.867 -9.391 1 98.56 79 VAL A CA 1
ATOM 593 C C . VAL A 1 79 ? 3.391 -12.617 -8.859 1 98.56 79 VAL A C 1
ATOM 595 O O . VAL A 1 79 ? 3.57 -12.281 -7.691 1 98.56 79 VAL A O 1
ATOM 598 N N . ASN A 1 80 ? 4.348 -12.711 -9.766 1 98.5 80 ASN A N 1
ATOM 599 C CA . ASN A 1 80 ? 5.746 -12.633 -9.359 1 98.5 80 ASN A CA 1
ATOM 600 C C . ASN A 1 80 ? 6.465 -11.477 -10.031 1 98.5 80 ASN A C 1
ATOM 602 O O . ASN A 1 80 ? 7.523 -11.039 -9.578 1 98.5 80 ASN A O 1
ATOM 606 N N . HIS A 1 81 ? 5.855 -10.992 -11.078 1 96.88 81 HIS A N 1
ATOM 607 C CA . HIS A 1 81 ? 6.504 -9.891 -11.781 1 96.88 81 HIS A CA 1
ATOM 608 C C . HIS A 1 81 ? 6.613 -8.656 -10.891 1 96.88 81 HIS A C 1
ATOM 610 O O . HIS A 1 81 ? 5.812 -8.484 -9.961 1 96.88 81 HIS A O 1
ATOM 616 N N . GLY A 1 82 ? 7.562 -7.844 -11.141 1 96 82 GLY A N 1
ATOM 617 C CA . GLY A 1 82 ? 7.758 -6.59 -10.43 1 96 82 GLY A CA 1
ATOM 618 C C . GLY A 1 82 ? 9.008 -5.848 -10.867 1 96 82 GLY A C 1
ATOM 619 O O . GLY A 1 82 ? 9.914 -6.438 -11.461 1 96 82 GLY A O 1
ATOM 620 N N . ALA A 1 83 ? 8.977 -4.598 -10.633 1 96.06 83 ALA A N 1
ATOM 621 C CA . ALA A 1 83 ? 10.117 -3.729 -10.922 1 96.06 83 ALA A CA 1
ATOM 622 C C . ALA A 1 83 ? 10.539 -2.943 -9.688 1 96.06 83 ALA A C 1
ATOM 624 O O . ALA A 1 83 ? 9.727 -2.676 -8.805 1 96.06 83 ALA A O 1
ATOM 625 N N . LEU A 1 84 ? 11.859 -2.619 -9.641 1 96.94 84 LEU A N 1
ATOM 626 C CA . LEU A 1 84 ? 12.414 -1.854 -8.531 1 96.94 84 LEU A CA 1
ATOM 627 C C . LEU A 1 84 ? 12.812 -0.455 -8.984 1 96.94 84 LEU A C 1
ATOM 629 O O . LEU A 1 84 ? 12.609 0.52 -8.258 1 96.94 84 LEU A O 1
ATOM 633 N N . GLU A 1 85 ? 13.32 -0.313 -10.172 1 95.19 85 GLU A N 1
ATOM 634 C CA . GLU A 1 85 ? 13.859 0.952 -10.664 1 95.19 85 GLU A CA 1
ATOM 635 C C . GLU A 1 85 ? 12.734 1.947 -10.961 1 95.19 85 GLU A C 1
ATOM 637 O O . GLU A 1 85 ? 11.641 1.554 -11.352 1 95.19 85 GLU A O 1
ATOM 642 N N . PRO A 1 86 ? 13.062 3.188 -10.773 1 95.31 86 PRO A N 1
ATOM 643 C CA . PRO A 1 86 ? 14.352 3.803 -10.438 1 95.31 86 PRO A CA 1
ATOM 644 C C . PRO A 1 86 ? 14.664 3.75 -8.945 1 95.31 86 PRO A C 1
ATOM 646 O O . PRO A 1 86 ? 13.75 3.816 -8.117 1 95.31 86 PRO A O 1
ATOM 649 N N . ILE A 1 87 ? 15.914 3.553 -8.609 1 97.56 87 ILE A N 1
ATOM 650 C CA . ILE A 1 87 ? 16.422 3.658 -7.242 1 97.56 87 ILE A CA 1
ATOM 651 C C . ILE A 1 87 ? 16.734 5.117 -6.918 1 97.56 87 ILE A C 1
ATOM 653 O O . ILE A 1 87 ? 17.828 5.605 -7.211 1 97.56 87 ILE A O 1
ATOM 657 N N . LYS A 1 88 ? 15.82 5.836 -6.371 1 97.69 88 LYS A N 1
ATOM 658 C CA . LYS A 1 88 ? 15.891 7.273 -6.105 1 97.69 88 LYS A CA 1
ATOM 659 C C . LYS A 1 88 ? 15.148 7.633 -4.824 1 97.69 88 LYS A C 1
ATOM 661 O O . LYS A 1 88 ? 14.07 7.094 -4.555 1 97.69 88 LYS A O 1
ATOM 666 N N . ARG A 1 89 ? 15.719 8.555 -4.09 1 98.25 89 ARG A N 1
ATOM 667 C CA . ARG A 1 89 ? 15.055 9.008 -2.875 1 98.25 89 ARG A CA 1
ATOM 668 C C . ARG A 1 89 ? 13.75 9.727 -3.205 1 98.25 89 ARG A C 1
ATOM 670 O O . ARG A 1 89 ? 13.562 10.211 -4.324 1 98.25 89 ARG A O 1
ATOM 677 N N . ILE A 1 90 ? 12.883 9.828 -2.227 1 98.5 90 ILE A N 1
ATOM 678 C CA . ILE A 1 90 ? 11.531 10.328 -2.412 1 98.5 90 ILE A CA 1
ATOM 679 C C . ILE A 1 90 ? 11.578 11.773 -2.9 1 98.5 90 ILE A C 1
ATOM 681 O O . ILE A 1 90 ? 10.922 12.133 -3.879 1 98.5 90 ILE A O 1
ATOM 685 N N . ALA A 1 91 ? 12.383 12.555 -2.334 1 97.25 91 ALA A N 1
ATOM 686 C CA . ALA A 1 91 ? 12.461 13.977 -2.674 1 97.25 91 ALA A CA 1
ATOM 687 C C . ALA A 1 91 ? 13.023 14.172 -4.078 1 97.25 91 ALA A C 1
ATOM 689 O O . ALA A 1 91 ? 12.812 15.219 -4.699 1 97.25 91 ALA A O 1
ATOM 690 N N . ASP A 1 92 ? 13.742 13.172 -4.605 1 97 92 ASP A N 1
ATOM 691 C CA . ASP A 1 92 ? 14.453 13.312 -5.875 1 97 92 ASP A CA 1
ATOM 692 C C . ASP A 1 92 ? 13.695 12.609 -7.004 1 97 92 ASP A C 1
ATOM 694 O O . ASP A 1 92 ? 14.109 12.664 -8.164 1 97 92 ASP A O 1
ATOM 698 N N . SER A 1 93 ? 12.625 11.969 -6.68 1 96.88 93 SER A N 1
ATOM 699 C CA . SER A 1 93 ? 11.859 11.227 -7.672 1 96.88 93 SER A CA 1
ATOM 700 C C . SER A 1 93 ? 10.641 12.016 -8.133 1 96.88 93 SER A C 1
ATOM 702 O O . SER A 1 93 ? 10.25 12.992 -7.5 1 96.88 93 SER A O 1
ATOM 704 N N . SER A 1 94 ? 10.062 11.656 -9.289 1 96.56 94 SER A N 1
ATOM 705 C CA . SER A 1 94 ? 8.852 12.297 -9.781 1 96.56 94 SER A CA 1
ATOM 706 C C . SER A 1 94 ? 7.617 11.445 -9.484 1 96.56 94 SER A C 1
ATOM 708 O O . SER A 1 94 ? 7.703 10.219 -9.422 1 96.56 94 SER A O 1
ATOM 710 N N . VAL A 1 95 ? 6.551 12.047 -9.406 1 96.62 95 VAL A N 1
ATOM 711 C CA . VAL A 1 95 ? 5.293 11.336 -9.219 1 96.62 95 VAL A CA 1
ATOM 712 C C . VAL A 1 95 ? 5.047 10.398 -10.391 1 96.62 95 VAL A C 1
ATOM 714 O O . VAL A 1 95 ? 4.527 9.289 -10.219 1 96.62 95 VAL A O 1
ATOM 717 N N . ASP A 1 96 ? 5.449 10.836 -11.562 1 96.81 96 ASP A N 1
ATOM 718 C CA . ASP A 1 96 ? 5.273 10.008 -12.75 1 96.81 96 ASP A CA 1
ATOM 719 C C . ASP A 1 96 ? 6.098 8.727 -12.656 1 96.81 96 ASP A C 1
ATOM 721 O O . ASP A 1 96 ? 5.66 7.664 -13.102 1 96.81 96 ASP A O 1
ATOM 725 N N . ASP A 1 97 ? 7.289 8.812 -12.102 1 96.5 97 ASP A N 1
ATOM 726 C CA . ASP A 1 97 ? 8.094 7.617 -11.852 1 96.5 97 ASP A CA 1
ATOM 727 C C . ASP A 1 97 ? 7.352 6.629 -10.961 1 96.5 97 ASP A C 1
ATOM 729 O O . ASP A 1 97 ? 7.355 5.422 -11.219 1 96.5 97 ASP A O 1
ATOM 733 N N . TRP A 1 98 ? 6.762 7.156 -9.969 1 98.5 98 TRP A N 1
ATOM 734 C CA . TRP A 1 98 ? 5.996 6.324 -9.039 1 98.5 98 TRP A CA 1
ATOM 735 C C . TRP A 1 98 ? 4.812 5.672 -9.742 1 98.5 98 TRP A C 1
ATOM 737 O O . TRP A 1 98 ? 4.602 4.461 -9.625 1 98.5 98 TRP A O 1
ATOM 747 N N . LYS A 1 99 ? 4.098 6.469 -10.492 1 98.06 99 LYS A N 1
ATOM 748 C CA . LYS A 1 99 ? 2.926 5.953 -11.188 1 98.06 99 LYS A CA 1
ATOM 749 C C . LYS A 1 99 ? 3.309 4.832 -12.148 1 98.06 99 LYS A C 1
ATOM 751 O O . LYS A 1 99 ? 2.604 3.824 -12.25 1 98.06 99 LYS A O 1
ATOM 756 N N . ARG A 1 100 ? 4.363 4.98 -12.844 1 97.19 100 ARG A N 1
ATOM 757 C CA . ARG A 1 100 ? 4.824 3.951 -13.773 1 97.19 100 ARG A CA 1
ATOM 758 C C . ARG A 1 100 ? 5.133 2.648 -13.039 1 97.19 100 ARG A C 1
ATOM 760 O O . ARG A 1 100 ? 4.766 1.567 -13.5 1 97.19 100 ARG A O 1
ATOM 767 N N . LEU A 1 101 ? 5.824 2.75 -11.938 1 97.75 101 LEU A N 1
ATOM 768 C CA . LEU A 1 101 ? 6.152 1.547 -11.18 1 97.75 101 LEU A CA 1
ATOM 769 C C . LEU A 1 101 ? 4.891 0.9 -10.617 1 97.75 101 LEU A C 1
ATOM 771 O O . LEU A 1 101 ? 4.781 -0.328 -10.586 1 97.75 101 LEU A O 1
ATOM 775 N N . TYR A 1 102 ? 3.904 1.71 -10.172 1 98.38 102 TYR A N 1
ATOM 776 C CA . TYR A 1 102 ? 2.637 1.181 -9.68 1 98.38 102 TYR A CA 1
ATOM 777 C C . TYR A 1 102 ? 1.879 0.461 -10.789 1 98.38 102 TYR A C 1
ATOM 779 O O . TYR A 1 102 ? 1.201 -0.538 -10.539 1 98.38 102 TYR A O 1
ATOM 787 N N . ASP A 1 103 ? 1.969 0.986 -11.984 1 97.12 103 ASP A N 1
ATOM 788 C CA . ASP A 1 103 ? 1.338 0.3 -13.109 1 97.12 103 ASP A CA 1
ATOM 789 C C . ASP A 1 103 ? 1.88 -1.12 -13.258 1 97.12 103 ASP A C 1
ATOM 791 O O . ASP A 1 103 ? 1.116 -2.061 -13.492 1 97.12 103 ASP A O 1
ATOM 795 N N . ILE A 1 104 ? 3.09 -1.275 -13.039 1 96.44 104 ILE A N 1
ATOM 796 C CA . ILE A 1 104 ? 3.754 -2.564 -13.203 1 96.44 104 ILE A CA 1
ATOM 797 C C . ILE A 1 104 ? 3.494 -3.438 -11.984 1 96.44 104 ILE A C 1
ATOM 799 O O . ILE A 1 104 ? 2.975 -4.551 -12.102 1 96.44 104 ILE A O 1
ATOM 803 N N . ASN A 1 105 ? 3.807 -2.916 -10.828 1 97.88 105 ASN A N 1
ATOM 804 C CA . ASN A 1 105 ? 3.891 -3.723 -9.617 1 97.88 105 ASN A CA 1
ATOM 805 C C . ASN A 1 105 ? 2.508 -3.992 -9.023 1 97.88 105 ASN A C 1
ATOM 807 O O . ASN A 1 105 ? 2.309 -4.996 -8.336 1 97.88 105 ASN A O 1
ATOM 811 N N . PHE A 1 106 ? 1.593 -3.088 -9.234 1 98.62 106 PHE A N 1
ATOM 812 C CA . PHE A 1 106 ? 0.343 -3.215 -8.492 1 98.62 106 PHE A CA 1
ATOM 813 C C . PHE A 1 106 ? -0.841 -3.336 -9.445 1 98.62 106 PHE A C 1
ATOM 815 O O . PHE A 1 106 ? -1.592 -4.312 -9.391 1 98.62 106 PHE A O 1
ATOM 822 N N . PHE A 1 107 ? -1.045 -2.375 -10.383 1 97.62 107 PHE A N 1
ATOM 823 C CA . PHE A 1 107 ? -2.258 -2.34 -11.195 1 97.62 107 PHE A CA 1
ATOM 824 C C . PHE A 1 107 ? -2.271 -3.49 -12.195 1 97.62 107 PHE A C 1
ATOM 826 O O . PHE A 1 107 ? -3.334 -4.023 -12.523 1 97.62 107 PHE A O 1
ATOM 833 N N . SER A 1 108 ? -1.146 -3.836 -12.727 1 96.31 108 SER A N 1
ATOM 834 C CA . SER A 1 108 ? -1.083 -5.012 -13.594 1 96.31 108 SER A CA 1
ATOM 835 C C . SER A 1 108 ? -1.461 -6.277 -12.828 1 96.31 108 SER A C 1
ATOM 837 O O . SER A 1 108 ? -2.168 -7.137 -13.359 1 96.31 108 SER A O 1
ATOM 839 N N . ALA A 1 109 ? -0.971 -6.426 -11.602 1 96.94 109 ALA A N 1
ATOM 840 C CA . ALA A 1 109 ? -1.333 -7.551 -10.742 1 96.94 109 ALA A CA 1
ATOM 841 C C . ALA A 1 109 ? -2.832 -7.566 -10.461 1 96.94 109 ALA A C 1
ATOM 843 O O . ALA A 1 109 ? -3.471 -8.625 -10.516 1 96.94 109 ALA A O 1
ATOM 844 N N . LEU A 1 110 ? -3.352 -6.402 -10.141 1 97.56 110 LEU A N 1
ATOM 845 C CA . LEU A 1 110 ? -4.781 -6.27 -9.898 1 97.56 110 LEU A CA 1
ATOM 846 C C . LEU A 1 110 ? -5.59 -6.77 -11.094 1 97.56 110 LEU A C 1
ATOM 848 O O . LEU A 1 110 ? -6.527 -7.551 -10.93 1 97.56 110 LEU A O 1
ATOM 852 N N . ALA A 1 111 ? -5.219 -6.336 -12.234 1 96.38 111 ALA A N 1
ATOM 853 C CA . ALA A 1 111 ? -5.934 -6.719 -13.453 1 96.38 111 ALA A CA 1
ATOM 854 C C . ALA A 1 111 ? -5.934 -8.234 -13.633 1 96.38 111 ALA A C 1
ATOM 856 O O . ALA A 1 111 ? -6.957 -8.828 -13.984 1 96.38 111 ALA A O 1
ATOM 857 N N . LEU A 1 112 ? -4.82 -8.828 -13.398 1 96.25 112 LEU A N 1
ATOM 858 C CA . LEU A 1 112 ? -4.691 -10.273 -13.539 1 96.25 112 LEU A CA 1
ATOM 859 C C . LEU A 1 112 ? -5.547 -11 -12.508 1 96.25 112 LEU A C 1
ATOM 861 O O . LEU A 1 112 ? -6.215 -11.984 -12.828 1 96.25 112 LEU A O 1
ATOM 865 N N . VAL A 1 113 ? -5.477 -10.531 -11.289 1 97.62 113 VAL A N 1
ATOM 866 C CA . VAL A 1 113 ? -6.258 -11.117 -10.203 1 97.62 113 VAL A CA 1
ATOM 867 C C . VAL A 1 113 ? -7.742 -11.039 -10.547 1 97.62 113 VAL A C 1
ATOM 869 O O . VAL A 1 113 ? -8.461 -12.039 -10.43 1 97.62 113 VAL A O 1
ATOM 872 N N . GLN A 1 114 ? -8.188 -9.883 -11 1 96.88 114 GLN A N 1
ATOM 873 C CA . GLN A 1 114 ? -9.594 -9.703 -11.359 1 96.88 114 GLN A CA 1
ATOM 874 C C . GLN A 1 114 ? -10 -10.672 -12.469 1 96.88 114 GLN A C 1
ATOM 876 O O . GLN A 1 114 ? -11.078 -11.273 -12.414 1 96.88 114 GLN A O 1
ATOM 881 N N . ALA A 1 115 ? -9.156 -10.844 -13.414 1 95.81 115 ALA A N 1
ATOM 882 C CA . ALA A 1 115 ? -9.445 -11.742 -14.531 1 95.81 115 ALA A CA 1
ATOM 883 C C . ALA A 1 115 ? -9.477 -13.195 -14.07 1 95.81 115 ALA A C 1
ATOM 885 O O . ALA A 1 115 ? -10.227 -14.008 -14.625 1 95.81 115 ALA A O 1
ATOM 886 N N . ALA A 1 116 ? -8.719 -13.523 -13.078 1 97.19 116 ALA A N 1
ATOM 887 C CA . ALA A 1 116 ? -8.555 -14.914 -12.648 1 97.19 116 ALA A CA 1
ATOM 888 C C . ALA A 1 116 ? -9.656 -15.32 -11.68 1 97.19 116 ALA A C 1
ATOM 890 O O . ALA A 1 116 ? -9.977 -16.5 -11.555 1 97.19 116 ALA A O 1
ATOM 891 N N . ILE A 1 117 ? -10.266 -14.383 -10.953 1 97.94 117 ILE A N 1
ATOM 892 C CA . ILE A 1 117 ? -11.164 -14.648 -9.836 1 97.94 117 ILE A CA 1
ATOM 893 C C . ILE A 1 117 ? -12.305 -15.555 -10.289 1 97.94 117 ILE A C 1
ATOM 895 O O . ILE A 1 117 ? -12.57 -16.594 -9.672 1 97.94 117 ILE A O 1
ATOM 899 N N . PRO A 1 118 ? -12.984 -15.25 -11.453 1 97.12 118 PRO A N 1
ATOM 900 C CA . PRO A 1 118 ? -14.109 -16.125 -11.828 1 97.12 118 PRO A CA 1
ATOM 901 C C . PRO A 1 118 ? -13.68 -17.562 -12.055 1 97.12 118 PRO A C 1
ATOM 903 O O . PRO A 1 118 ? -14.438 -18.5 -11.742 1 97.12 118 PRO A O 1
ATOM 906 N N . HIS A 1 119 ? -12.539 -17.844 -12.531 1 97.75 119 HIS A N 1
ATOM 907 C CA . HIS A 1 119 ? -12.031 -19.188 -12.789 1 97.75 119 HIS A CA 1
ATOM 908 C C . HIS A 1 119 ? -11.594 -19.859 -11.5 1 97.75 119 HIS A C 1
ATOM 910 O O . HIS A 1 119 ? -11.867 -21.047 -11.297 1 97.75 119 HIS A O 1
ATOM 916 N N . LEU A 1 120 ? -10.984 -19.109 -10.625 1 98.75 120 LEU A N 1
ATOM 917 C CA . LEU A 1 120 ? -10.477 -19.641 -9.367 1 98.75 120 LEU A CA 1
ATOM 918 C C . LEU A 1 120 ? -11.633 -20 -8.43 1 98.75 120 LEU A C 1
ATOM 920 O O . LEU A 1 120 ? -11.508 -20.891 -7.598 1 98.75 120 LEU A O 1
ATOM 924 N N . ARG A 1 121 ? -12.734 -19.266 -8.539 1 98.62 121 ARG A N 1
ATOM 925 C CA . ARG A 1 121 ? -13.93 -19.625 -7.781 1 98.62 121 ARG A CA 1
ATOM 926 C C . ARG A 1 121 ? -14.367 -21.062 -8.086 1 98.62 121 ARG A C 1
ATOM 928 O O . ARG A 1 121 ? -14.797 -21.781 -7.191 1 98.62 121 ARG A O 1
ATOM 935 N N . GLN A 1 122 ? -14.219 -21.453 -9.344 1 98.19 122 GLN A N 1
ATOM 936 C CA . GLN A 1 122 ? -14.672 -22.781 -9.773 1 98.19 122 GLN A CA 1
ATOM 937 C C . GLN A 1 122 ? -13.781 -23.875 -9.211 1 98.19 122 GLN A C 1
ATOM 939 O O . GLN A 1 122 ? -14.258 -24.969 -8.883 1 98.19 122 GLN A O 1
ATOM 944 N N . THR A 1 123 ? -12.586 -23.594 -9.078 1 98.44 123 THR A N 1
ATOM 945 C CA . THR A 1 123 ? -11.633 -24.625 -8.672 1 98.44 123 THR A CA 1
ATOM 946 C C . THR A 1 123 ? -11.297 -24.484 -7.191 1 98.44 123 THR A C 1
ATOM 948 O O . THR A 1 123 ? -10.547 -25.297 -6.641 1 98.44 123 THR A O 1
ATOM 951 N N . LYS A 1 124 ? -11.859 -23.438 -6.539 1 98.62 124 LYS A N 1
ATOM 952 C CA . LYS A 1 124 ? -11.422 -23.094 -5.191 1 98.62 124 LYS A CA 1
ATOM 953 C C . LYS A 1 124 ? -9.906 -22.984 -5.109 1 98.62 124 LYS A C 1
ATOM 955 O O . LYS A 1 124 ? -9.273 -23.609 -4.25 1 98.62 124 LYS A O 1
ATOM 960 N N . GLY A 1 125 ? -9.344 -22.188 -6.066 1 98.81 125 GLY A N 1
ATOM 961 C CA . GLY A 1 125 ? -7.91 -22.125 -6.312 1 98.81 125 GLY A CA 1
ATOM 962 C C . GLY A 1 125 ? -7.184 -21.172 -5.383 1 98.81 125 GLY A C 1
ATOM 963 O O . GLY A 1 125 ? -7.691 -20.844 -4.309 1 98.81 125 GLY A O 1
ATOM 964 N N . ARG A 1 126 ? -5.887 -20.844 -5.73 1 98.94 126 ARG A N 1
ATOM 965 C CA . ARG A 1 126 ? -5.004 -20.062 -4.883 1 98.94 126 ARG A CA 1
ATOM 966 C C . ARG A 1 126 ? -4.367 -18.906 -5.668 1 98.94 126 ARG A C 1
ATOM 968 O O . ARG A 1 126 ? -4.094 -19.047 -6.863 1 98.94 126 ARG A O 1
ATOM 975 N N . ILE A 1 127 ? -4.195 -17.844 -4.98 1 98.94 127 ILE A N 1
ATOM 976 C CA . ILE A 1 127 ? -3.412 -16.719 -5.469 1 98.94 127 ILE A CA 1
ATOM 977 C C . ILE A 1 127 ? -2.199 -16.5 -4.566 1 98.94 127 ILE A C 1
ATOM 979 O O . ILE A 1 127 ? -2.33 -16.453 -3.34 1 98.94 127 ILE A O 1
ATOM 983 N N . VAL A 1 128 ? -1.022 -16.469 -5.145 1 98.94 128 VAL A N 1
ATOM 984 C CA . VAL A 1 128 ? 0.196 -16.078 -4.438 1 98.94 128 VAL A CA 1
ATOM 985 C C . VAL A 1 128 ? 0.722 -14.758 -4.992 1 98.94 128 VAL A C 1
ATOM 987 O O . VAL A 1 128 ? 1.02 -14.656 -6.188 1 98.94 128 VAL A O 1
ATOM 990 N N . LEU A 1 129 ? 0.723 -13.773 -4.16 1 98.94 129 LEU A N 1
ATOM 991 C CA . LEU A 1 129 ? 1.298 -12.477 -4.504 1 98.94 129 LEU A CA 1
ATOM 992 C C . LEU A 1 129 ? 2.705 -12.344 -3.934 1 98.94 129 LEU A C 1
ATOM 994 O O . LEU A 1 129 ? 2.883 -12.289 -2.715 1 98.94 129 LEU A O 1
ATOM 998 N N . VAL A 1 130 ? 3.686 -12.289 -4.805 1 98.88 130 VAL A N 1
ATOM 999 C CA . VAL A 1 130 ? 5.062 -12.148 -4.344 1 98.88 130 VAL A CA 1
ATOM 1000 C C . VAL A 1 130 ? 5.352 -10.695 -4 1 98.88 130 VAL A C 1
ATOM 1002 O O . VAL A 1 130 ? 5.352 -9.828 -4.883 1 98.88 130 VAL A O 1
ATOM 1005 N N . THR A 1 131 ? 5.578 -10.453 -2.777 1 98.44 131 THR A N 1
ATOM 1006 C CA . THR A 1 131 ? 5.824 -9.102 -2.295 1 98.44 131 THR A CA 1
ATOM 1007 C C . THR A 1 131 ? 7.305 -8.906 -1.971 1 98.44 131 THR A C 1
ATOM 1009 O O . THR A 1 131 ? 8.164 -9.094 -2.834 1 98.44 131 THR A O 1
ATOM 1012 N N . SER A 1 132 ? 7.625 -8.336 -0.792 1 97.19 132 SER A N 1
ATOM 1013 C CA . SER A 1 132 ? 8.984 -7.984 -0.384 1 97.19 132 SER A CA 1
ATOM 1014 C C . SER A 1 132 ? 9.031 -7.605 1.092 1 97.19 132 SER A C 1
ATOM 1016 O O . SER A 1 132 ? 8.008 -7.277 1.691 1 97.19 132 SER A O 1
ATOM 1018 N N . GLY A 1 133 ? 10.242 -7.785 1.681 1 96 133 GLY A N 1
ATOM 1019 C CA . GLY A 1 133 ? 10.453 -7.172 2.982 1 96 133 GLY A CA 1
ATOM 1020 C C . GLY A 1 133 ? 10.172 -5.68 2.992 1 96 133 GLY A C 1
ATOM 1021 O O . GLY A 1 133 ? 9.758 -5.125 4.012 1 96 133 GLY A O 1
ATOM 1022 N N . ALA A 1 134 ? 10.359 -5.027 1.88 1 95.94 134 ALA A N 1
ATOM 1023 C CA . ALA A 1 134 ? 10.141 -3.59 1.736 1 95.94 134 ALA A CA 1
ATOM 1024 C C . ALA A 1 134 ? 8.656 -3.244 1.84 1 95.94 134 ALA A C 1
ATOM 1026 O O . ALA A 1 134 ? 8.297 -2.07 1.954 1 95.94 134 ALA A O 1
ATOM 1027 N N . ALA A 1 135 ? 7.781 -4.219 1.856 1 96.75 135 ALA A N 1
ATOM 1028 C CA . ALA A 1 135 ? 6.355 -3.979 2.057 1 96.75 135 ALA A CA 1
ATOM 1029 C C . ALA A 1 135 ? 6.062 -3.596 3.504 1 96.75 135 ALA A C 1
ATOM 1031 O O . ALA A 1 135 ? 5.027 -2.992 3.797 1 96.75 135 ALA A O 1
ATOM 1032 N N . SER A 1 136 ? 6.98 -3.967 4.406 1 95.44 136 SER A N 1
ATOM 1033 C CA . SER A 1 136 ? 6.668 -3.789 5.82 1 95.44 136 SER A CA 1
ATOM 1034 C C . SER A 1 136 ? 7.684 -2.873 6.5 1 95.44 136 SER A C 1
ATOM 1036 O O . SER A 1 136 ? 7.527 -2.525 7.672 1 95.44 136 SER A O 1
ATOM 1038 N N . LYS A 1 137 ? 8.672 -2.557 5.797 1 96.75 137 LYS A N 1
ATOM 1039 C CA . LYS A 1 137 ? 9.688 -1.681 6.375 1 96.75 137 LYS A CA 1
ATOM 1040 C C . LYS A 1 137 ? 10.242 -0.719 5.328 1 96.75 137 LYS A C 1
ATOM 1042 O O . LYS A 1 137 ? 10.227 -1.019 4.129 1 96.75 137 LYS A O 1
ATOM 1047 N N . GLY A 1 138 ? 10.797 0.415 5.809 1 98.06 138 GLY A N 1
ATOM 1048 C CA . GLY A 1 138 ? 11.312 1.437 4.91 1 98.06 138 GLY A CA 1
ATOM 1049 C C . GLY A 1 138 ? 12.75 1.184 4.48 1 98.06 138 GLY A C 1
ATOM 1050 O O . GLY A 1 138 ? 13.57 0.727 5.277 1 98.06 138 GLY A O 1
ATOM 1051 N N . TYR A 1 139 ? 13.023 1.439 3.25 1 98.38 139 TYR A N 1
ATOM 1052 C CA . TYR A 1 139 ? 14.352 1.481 2.662 1 98.38 139 TYR A CA 1
ATOM 1053 C C . TYR A 1 139 ? 14.57 2.777 1.886 1 98.38 139 TYR A C 1
ATOM 1055 O O . TYR A 1 139 ? 13.734 3.152 1.055 1 98.38 139 TYR A O 1
ATOM 1063 N N . ALA A 1 140 ? 15.719 3.412 2.189 1 98.5 140 ALA A N 1
ATOM 1064 C CA . ALA A 1 140 ? 16.031 4.621 1.428 1 98.5 140 ALA A CA 1
ATOM 1065 C C . ALA A 1 140 ? 16.094 4.324 -0.068 1 98.5 140 ALA A C 1
ATOM 1067 O O . ALA A 1 140 ? 16.734 3.361 -0.49 1 98.5 140 ALA A O 1
ATOM 1068 N N . ALA A 1 141 ? 15.344 5.082 -0.855 1 98.5 141 ALA A N 1
ATOM 1069 C CA . ALA A 1 141 ? 15.391 5.082 -2.314 1 98.5 141 ALA A CA 1
ATOM 1070 C C . ALA A 1 141 ? 14.516 3.975 -2.891 1 98.5 141 ALA A C 1
ATOM 1072 O O . ALA A 1 141 ? 14.562 3.697 -4.09 1 98.5 141 ALA A O 1
ATOM 1073 N N . TRP A 1 142 ? 13.688 3.307 -2.021 1 98.69 142 TRP A N 1
ATOM 1074 C CA . TRP A 1 142 ? 12.82 2.225 -2.48 1 98.69 142 TRP A CA 1
ATOM 1075 C C . TRP A 1 142 ? 11.352 2.623 -2.387 1 98.69 142 TRP A C 1
ATOM 1077 O O . TRP A 1 142 ? 10.469 1.769 -2.441 1 98.69 142 TRP A O 1
ATOM 1087 N N . GLY A 1 143 ? 11.047 3.855 -2.25 1 98.56 143 GLY A N 1
ATOM 1088 C CA . GLY A 1 143 ? 9.703 4.348 -1.981 1 98.56 143 GLY A CA 1
ATOM 1089 C C . GLY A 1 143 ? 8.648 3.734 -2.887 1 98.56 143 GLY A C 1
ATOM 1090 O O . GLY A 1 143 ? 7.715 3.086 -2.41 1 98.56 143 GLY A O 1
ATOM 1091 N N . PRO A 1 144 ? 8.812 3.93 -4.234 1 98.62 144 PRO A N 1
ATOM 1092 C CA . PRO A 1 144 ? 7.789 3.393 -5.133 1 98.62 144 PRO A CA 1
ATOM 1093 C C . PRO A 1 144 ? 7.707 1.868 -5.086 1 98.62 144 PRO A C 1
ATOM 1095 O O . PRO A 1 144 ? 6.609 1.306 -5.125 1 98.62 144 PRO A O 1
ATOM 1098 N N . TYR A 1 145 ? 8.797 1.176 -4.941 1 98.62 145 TYR A N 1
ATOM 1099 C CA . TYR A 1 145 ? 8.82 -0.28 -4.859 1 98.62 145 TYR A CA 1
ATOM 1100 C C . TYR A 1 145 ? 8.156 -0.765 -3.578 1 98.62 145 TYR A C 1
ATOM 1102 O O . TYR A 1 145 ? 7.188 -1.53 -3.625 1 98.62 145 TYR A O 1
ATOM 1110 N N . GLY A 1 146 ? 8.641 -0.253 -2.432 1 98.75 146 GLY A N 1
ATOM 1111 C CA . GLY A 1 146 ? 8.133 -0.701 -1.146 1 98.75 146 GLY A CA 1
ATOM 1112 C C . GLY A 1 146 ? 6.648 -0.424 -0.964 1 98.75 146 GLY A C 1
ATOM 1113 O O . GLY A 1 146 ? 5.902 -1.291 -0.509 1 98.75 146 GLY A O 1
ATOM 1114 N N . SER A 1 147 ? 6.23 0.723 -1.293 1 98.88 147 SER A N 1
ATOM 1115 C CA . SER A 1 147 ? 4.824 1.063 -1.104 1 98.88 147 SER A CA 1
ATOM 1116 C C . SER A 1 147 ? 3.93 0.27 -2.051 1 98.88 147 SER A C 1
ATOM 1118 O O . SER A 1 147 ? 2.805 -0.086 -1.696 1 98.88 147 SER A O 1
ATOM 1120 N N . SER A 1 148 ? 4.363 0.002 -3.301 1 98.88 148 SER A N 1
ATOM 1121 C CA . SER A 1 148 ? 3.576 -0.826 -4.207 1 98.88 148 SER A CA 1
ATOM 1122 C C . SER A 1 148 ? 3.438 -2.25 -3.68 1 98.88 148 SER A C 1
ATOM 1124 O O . SER A 1 148 ? 2.4 -2.889 -3.863 1 98.88 148 SER A O 1
ATOM 1126 N N . LYS A 1 149 ? 4.496 -2.732 -3.049 1 98.88 149 LYS A N 1
ATOM 1127 C CA . LYS A 1 149 ? 4.441 -4.074 -2.473 1 98.88 149 LYS A CA 1
ATOM 1128 C C . LYS A 1 149 ? 3.561 -4.102 -1.226 1 98.88 149 LYS A C 1
ATOM 1130 O O . LYS A 1 149 ? 2.896 -5.102 -0.95 1 98.88 149 LYS A O 1
ATOM 1135 N N . ALA A 1 150 ? 3.553 -3.01 -0.446 1 98.88 150 ALA A N 1
ATOM 1136 C CA . ALA A 1 150 ? 2.605 -2.889 0.661 1 98.88 150 ALA A CA 1
ATOM 1137 C C . ALA A 1 150 ? 1.166 -2.914 0.157 1 98.88 150 ALA A C 1
ATOM 1139 O O . ALA A 1 150 ? 0.304 -3.561 0.756 1 98.88 150 ALA A O 1
ATOM 1140 N N . ALA A 1 151 ? 0.925 -2.199 -0.896 1 98.88 151 ALA A N 1
ATOM 1141 C CA . ALA A 1 151 ? -0.398 -2.203 -1.516 1 98.88 151 ALA A CA 1
ATOM 1142 C C . ALA A 1 151 ? -0.783 -3.605 -1.979 1 98.88 151 ALA A C 1
ATOM 1144 O O . ALA A 1 151 ? -1.937 -4.02 -1.837 1 98.88 151 ALA A O 1
ATOM 1145 N N . LEU A 1 152 ? 0.147 -4.293 -2.523 1 98.88 152 LEU A N 1
ATOM 1146 C CA . LEU A 1 152 ? -0.087 -5.652 -2.996 1 98.88 152 LEU A CA 1
ATOM 1147 C C . LEU A 1 152 ? -0.498 -6.566 -1.846 1 98.88 152 LEU A C 1
ATOM 1149 O O . LEU A 1 152 ? -1.408 -7.383 -1.992 1 98.88 152 LEU A O 1
ATOM 1153 N N . HIS A 1 153 ? 0.184 -6.48 -0.718 1 98.81 153 HIS A N 1
ATOM 1154 C CA . HIS A 1 153 ? -0.227 -7.246 0.454 1 98.81 153 HIS A CA 1
ATOM 1155 C C . HIS A 1 153 ? -1.637 -6.863 0.895 1 98.81 153 HIS A C 1
ATOM 1157 O O . HIS A 1 153 ? -2.43 -7.73 1.27 1 98.81 153 HIS A O 1
ATOM 1163 N N . SER A 1 154 ? -1.898 -5.582 0.889 1 98.88 154 SER A N 1
ATOM 1164 C CA . SER A 1 154 ? -3.242 -5.137 1.245 1 98.88 154 SER A CA 1
ATOM 1165 C C . SER A 1 154 ? -4.289 -5.758 0.326 1 98.88 154 SER A C 1
ATOM 1167 O O . SER A 1 154 ? -5.391 -6.098 0.77 1 98.88 154 SER A O 1
ATOM 1169 N N . LEU A 1 155 ? -3.99 -5.891 -0.938 1 98.88 155 LEU A N 1
ATOM 1170 C CA . LEU A 1 155 ? -4.871 -6.574 -1.877 1 98.88 155 LEU A CA 1
ATOM 1171 C C . LEU A 1 155 ? -5.18 -7.992 -1.398 1 98.88 155 LEU A C 1
ATOM 1173 O O . LEU A 1 155 ? -6.328 -8.438 -1.454 1 98.88 155 LEU A O 1
ATOM 1177 N N . ALA A 1 156 ? -4.168 -8.688 -0.903 1 98.88 156 ALA A N 1
ATOM 1178 C CA . ALA A 1 156 ? -4.363 -10.039 -0.379 1 98.88 156 ALA A CA 1
ATOM 1179 C C . ALA A 1 156 ? -5.344 -10.039 0.79 1 98.88 156 ALA A C 1
ATOM 1181 O O . ALA A 1 156 ? -6.203 -10.914 0.888 1 98.88 156 ALA A O 1
ATOM 1182 N N . GLN A 1 157 ? -5.191 -9.078 1.686 1 98.81 157 GLN A N 1
ATOM 1183 C CA . GLN A 1 157 ? -6.062 -8.984 2.852 1 98.81 157 GLN A CA 1
ATOM 1184 C C . GLN A 1 157 ? -7.516 -8.773 2.436 1 98.81 157 GLN A C 1
ATOM 1186 O O . GLN A 1 157 ? -8.422 -9.383 3 1 98.81 157 GLN A O 1
ATOM 1191 N N . HIS A 1 158 ? -7.707 -7.941 1.456 1 98.88 158 HIS A N 1
ATOM 1192 C CA . HIS A 1 158 ? -9.062 -7.641 1.008 1 98.88 158 HIS A CA 1
ATOM 1193 C C . HIS A 1 158 ? -9.648 -8.812 0.224 1 98.88 158 HIS A C 1
ATOM 1195 O O . HIS A 1 158 ? -10.844 -9.102 0.344 1 98.88 158 HIS A O 1
ATOM 1201 N N . LEU A 1 159 ? -8.852 -9.484 -0.56 1 98.88 159 LEU A N 1
ATOM 1202 C CA . LEU A 1 159 ? -9.32 -10.68 -1.266 1 98.88 159 LEU A CA 1
ATOM 1203 C C . LEU A 1 159 ? -9.75 -11.758 -0.282 1 98.88 159 LEU A C 1
ATOM 1205 O O . LEU A 1 159 ? -10.734 -12.461 -0.513 1 98.88 159 LEU A O 1
ATOM 1209 N N . ALA A 1 160 ? -9.016 -11.891 0.807 1 98.81 160 ALA A N 1
ATOM 1210 C CA . ALA A 1 160 ? -9.273 -12.953 1.781 1 98.81 160 ALA A CA 1
ATOM 1211 C C . ALA A 1 160 ? -10.672 -12.812 2.379 1 98.81 160 ALA A C 1
ATOM 1213 O O . ALA A 1 160 ? -11.312 -13.82 2.695 1 98.81 160 ALA A O 1
ATOM 1214 N N . VAL A 1 161 ? -11.156 -11.586 2.518 1 98.5 161 VAL A N 1
ATOM 1215 C CA . VAL A 1 161 ? -12.461 -11.406 3.143 1 98.5 161 VAL A CA 1
ATOM 1216 C C . VAL A 1 161 ? -13.555 -11.438 2.076 1 98.5 161 VAL A C 1
ATOM 1218 O O . VAL A 1 161 ? -14.719 -11.719 2.377 1 98.5 161 VAL A O 1
ATOM 1221 N N . GLU A 1 162 ? -13.203 -11.242 0.804 1 98.62 162 GLU A N 1
ATOM 1222 C CA . GLU A 1 162 ? -14.203 -11.195 -0.255 1 98.62 162 GLU A CA 1
ATOM 1223 C C . GLU A 1 162 ? -14.375 -12.562 -0.917 1 98.62 162 GLU A C 1
ATOM 1225 O O . GLU A 1 162 ? -15.453 -12.891 -1.405 1 98.62 162 GLU A O 1
ATOM 1230 N N . GLU A 1 163 ? -13.266 -13.258 -1.082 1 98.69 163 GLU A N 1
ATOM 1231 C CA . GLU A 1 163 ? -13.227 -14.547 -1.763 1 98.69 163 GLU A CA 1
ATOM 1232 C C . GLU A 1 163 ? -12.836 -15.664 -0.802 1 98.69 163 GLU A C 1
ATOM 1234 O O . GLU A 1 163 ? -11.695 -16.125 -0.81 1 98.69 163 GLU A O 1
ATOM 1239 N N . LYS A 1 164 ? -13.797 -16.188 -0.103 1 97 164 LYS A N 1
ATOM 1240 C CA . LYS A 1 164 ? -13.523 -17.109 0.992 1 97 164 LYS A CA 1
ATOM 1241 C C . LYS A 1 164 ? -13.086 -18.484 0.461 1 97 164 LYS A C 1
ATOM 1243 O O . LYS A 1 164 ? -12.391 -19.219 1.153 1 97 164 LYS A O 1
ATOM 1248 N N . ASP A 1 165 ? -13.477 -18.766 -0.771 1 97.88 165 ASP A N 1
ATOM 1249 C CA . ASP A 1 165 ? -13.141 -20.062 -1.346 1 97.88 165 ASP A CA 1
ATOM 1250 C C . ASP A 1 165 ? -11.812 -20 -2.104 1 97.88 165 ASP A C 1
ATOM 1252 O O . ASP A 1 165 ? -11.328 -21.016 -2.594 1 97.88 165 ASP A O 1
ATOM 1256 N N . ILE A 1 166 ? -11.258 -18.828 -2.318 1 98.88 166 ILE A N 1
ATOM 1257 C CA . ILE A 1 166 ? -9.938 -18.641 -2.918 1 98.88 166 ILE A CA 1
ATOM 1258 C C . ILE A 1 166 ? -8.93 -18.266 -1.836 1 98.88 166 ILE A C 1
ATOM 1260 O O . ILE A 1 166 ? -9.125 -17.312 -1.095 1 98.88 166 ILE A O 1
ATOM 1264 N N . VAL A 1 167 ? -7.875 -19.078 -1.659 1 98.94 167 VAL A N 1
ATOM 1265 C CA . VAL A 1 167 ? -6.84 -18.75 -0.689 1 98.94 167 VAL A CA 1
ATOM 1266 C C . VAL A 1 167 ? -5.824 -17.797 -1.322 1 98.94 167 VAL A C 1
ATOM 1268 O O . VAL A 1 167 ? -5.238 -18.109 -2.361 1 98.94 167 VAL A O 1
ATOM 1271 N N . THR A 1 168 ? -5.695 -16.609 -0.751 1 98.94 168 THR A N 1
ATOM 1272 C CA . THR A 1 168 ? -4.738 -15.625 -1.247 1 98.94 168 THR A CA 1
ATOM 1273 C C . THR A 1 168 ? -3.652 -15.352 -0.21 1 98.94 168 THR A C 1
ATOM 1275 O O . THR A 1 168 ? -3.951 -14.984 0.926 1 98.94 168 THR A O 1
ATOM 1278 N N . VAL A 1 169 ? -2.379 -15.508 -0.621 1 98.81 169 VAL A N 1
ATOM 1279 C CA . VAL A 1 169 ? -1.256 -15.305 0.29 1 98.81 169 VAL A CA 1
ATOM 1280 C C . VAL A 1 169 ? -0.278 -14.305 -0.31 1 98.81 169 VAL A C 1
ATOM 1282 O O . VAL A 1 169 ? -0.061 -14.281 -1.523 1 98.81 169 VAL A O 1
ATOM 1285 N N . SER A 1 170 ? 0.204 -13.43 0.521 1 98.56 170 SER A N 1
ATOM 1286 C CA . SER A 1 170 ? 1.318 -12.555 0.167 1 98.56 170 SER A CA 1
ATOM 1287 C C . SER A 1 170 ? 2.639 -13.102 0.701 1 98.56 170 SER A C 1
ATOM 1289 O O . SER A 1 170 ? 2.791 -13.297 1.908 1 98.56 170 SER A O 1
ATOM 1291 N N . GLY A 1 171 ? 3.604 -13.312 -0.162 1 98.44 171 GLY A N 1
ATOM 1292 C CA . GLY A 1 171 ? 4.844 -13.961 0.235 1 98.44 171 GLY A CA 1
ATOM 1293 C C . GLY A 1 171 ? 6.059 -13.062 0.08 1 98.44 171 GLY A C 1
ATOM 1294 O O . GLY A 1 171 ? 6.191 -12.352 -0.918 1 98.44 171 GLY A O 1
ATOM 1295 N N . ASN A 1 172 ? 6.918 -13.062 1.015 1 98.62 172 ASN A N 1
ATOM 1296 C CA . ASN A 1 172 ? 8.219 -12.398 0.992 1 98.62 172 ASN A CA 1
ATOM 1297 C C . ASN A 1 172 ? 9.344 -13.383 0.689 1 98.62 172 ASN A C 1
ATOM 1299 O O . ASN A 1 172 ? 9.664 -14.242 1.516 1 98.62 172 ASN A O 1
ATOM 1303 N N . PRO A 1 173 ? 10.008 -13.25 -0.438 1 98.44 173 PRO A N 1
ATOM 1304 C CA . PRO A 1 173 ? 11.023 -14.227 -0.835 1 98.44 173 PRO A CA 1
ATOM 1305 C C . PRO A 1 173 ? 12.359 -14.016 -0.127 1 98.44 173 PRO A C 1
ATOM 1307 O O . PRO A 1 173 ? 13.242 -14.875 -0.203 1 98.44 173 PRO A O 1
ATOM 1310 N N . GLY A 1 174 ? 12.508 -12.82 0.601 1 97.88 174 GLY A N 1
ATOM 1311 C CA . GLY A 1 174 ? 13.805 -12.5 1.171 1 97.88 174 GLY A CA 1
ATOM 1312 C C . GLY A 1 174 ? 14.828 -12.094 0.13 1 97.88 174 GLY A C 1
ATOM 1313 O O . GLY A 1 174 ? 14.484 -11.836 -1.024 1 97.88 174 GLY A O 1
ATOM 1314 N N . ARG A 1 175 ? 16.109 -11.875 0.545 1 97.44 175 ARG A N 1
ATOM 1315 C CA . ARG A 1 175 ? 17.188 -11.5 -0.359 1 97.44 175 ARG A CA 1
ATOM 1316 C C . ARG A 1 175 ? 17.609 -12.68 -1.234 1 97.44 175 ARG A C 1
ATOM 1318 O O . ARG A 1 175 ? 18.422 -13.5 -0.829 1 97.44 175 ARG A O 1
ATOM 1325 N N . THR A 1 176 ? 17.016 -12.695 -2.414 1 98.56 176 THR A N 1
ATOM 1326 C CA . THR A 1 176 ? 17.203 -13.828 -3.316 1 98.56 176 THR A CA 1
ATOM 1327 C C . THR A 1 176 ? 18.188 -13.477 -4.434 1 98.56 176 THR A C 1
ATOM 1329 O O . THR A 1 176 ? 18.188 -12.352 -4.941 1 98.56 176 THR A O 1
ATOM 1332 N N . ASP A 1 177 ? 19 -14.453 -4.812 1 98.38 177 ASP A N 1
ATOM 1333 C CA . ASP A 1 177 ? 20.031 -14.266 -5.84 1 98.38 177 ASP A CA 1
ATOM 1334 C C . ASP A 1 177 ? 19.391 -14.156 -7.227 1 98.38 177 ASP A C 1
ATOM 1336 O O . ASP A 1 177 ? 19.312 -15.148 -7.953 1 98.38 177 ASP A O 1
ATOM 1340 N N . THR A 1 178 ? 19.016 -13.023 -7.574 1 97.81 178 THR A N 1
ATOM 1341 C CA . THR A 1 178 ? 18.359 -12.711 -8.844 1 97.81 178 THR A CA 1
ATOM 1342 C C . THR A 1 178 ? 18.984 -11.484 -9.484 1 97.81 178 THR A C 1
ATOM 1344 O O . THR A 1 178 ? 19.859 -10.844 -8.898 1 97.81 178 THR A O 1
ATOM 1347 N N . GLY A 1 179 ? 18.578 -11.172 -10.711 1 96.62 179 GLY A N 1
ATOM 1348 C CA . GLY A 1 179 ? 19 -9.953 -11.383 1 96.62 179 GLY A CA 1
ATOM 1349 C C . GLY A 1 179 ? 18.672 -8.695 -10.594 1 96.62 179 GLY A C 1
ATOM 1350 O O . GLY A 1 179 ? 19.438 -7.73 -10.609 1 96.62 179 GLY A O 1
ATOM 1351 N N . MET A 1 180 ? 17.609 -8.633 -9.844 1 95.5 180 MET A N 1
ATOM 1352 C CA . MET A 1 180 ? 17.234 -7.488 -9.023 1 95.5 180 MET A CA 1
ATOM 1353 C C . MET A 1 180 ? 18.25 -7.258 -7.914 1 95.5 180 MET A C 1
ATOM 1355 O O . MET A 1 180 ? 18.625 -6.117 -7.645 1 95.5 180 MET A O 1
ATOM 1359 N N . GLN A 1 181 ? 18.641 -8.367 -7.277 1 96.25 181 GLN A N 1
ATOM 1360 C CA . GLN A 1 181 ? 19.641 -8.281 -6.219 1 96.25 181 GLN A CA 1
ATOM 1361 C C . GLN A 1 181 ? 20.969 -7.742 -6.758 1 96.25 181 GLN A C 1
ATOM 1363 O O . GLN A 1 181 ? 21.641 -6.957 -6.09 1 96.25 181 GLN A O 1
ATOM 1368 N N . LYS A 1 182 ? 21.312 -8.148 -7.949 1 97.06 182 LYS A N 1
ATOM 1369 C CA . LYS A 1 182 ? 22.5 -7.625 -8.617 1 97.06 182 LYS A CA 1
ATOM 1370 C C . LYS A 1 182 ? 22.359 -6.129 -8.898 1 97.06 182 LYS A C 1
ATOM 1372 O O . LYS A 1 182 ? 23.297 -5.359 -8.648 1 97.06 182 LYS A O 1
ATOM 1377 N N . LEU A 1 183 ? 21.25 -5.781 -9.398 1 96.69 183 LEU A N 1
ATOM 1378 C CA . LEU A 1 183 ? 20.953 -4.387 -9.695 1 96.69 183 LEU A CA 1
ATOM 1379 C C . LEU A 1 183 ? 21.125 -3.514 -8.461 1 96.69 183 LEU A C 1
ATOM 1381 O O . LEU A 1 183 ? 21.719 -2.434 -8.531 1 96.69 183 LEU A O 1
ATOM 1385 N N . LEU A 1 184 ? 20.672 -3.939 -7.332 1 96.38 184 LEU A N 1
ATOM 1386 C CA . LEU A 1 184 ? 20.766 -3.217 -6.07 1 96.38 184 LEU A CA 1
ATOM 1387 C C . LEU A 1 184 ? 22.219 -2.986 -5.684 1 96.38 184 LEU A C 1
ATOM 1389 O O . LEU A 1 184 ? 22.594 -1.894 -5.25 1 96.38 184 LEU A O 1
ATOM 1393 N N . ARG A 1 185 ? 22.969 -4.016 -5.801 1 97.62 185 ARG A N 1
ATOM 1394 C CA . ARG A 1 185 ? 24.375 -3.92 -5.434 1 97.62 185 ARG A CA 1
ATOM 1395 C C . ARG A 1 185 ? 25.125 -2.992 -6.383 1 97.62 185 ARG A C 1
ATOM 1397 O O . ARG A 1 185 ? 26 -2.232 -5.957 1 97.62 185 ARG A O 1
ATOM 1404 N N . GLU A 1 186 ? 24.703 -2.98 -7.598 1 97.25 186 GLU A N 1
ATOM 1405 C CA . GLU A 1 186 ? 25.438 -2.238 -8.617 1 97.25 186 GLU A CA 1
ATOM 1406 C C . GLU A 1 186 ? 24.984 -0.783 -8.68 1 97.25 186 GLU A C 1
ATOM 1408 O O . GLU A 1 186 ? 25.797 0.113 -8.953 1 97.25 186 GLU A O 1
ATOM 1413 N N . HIS A 1 187 ? 23.734 -0.552 -8.398 1 96 187 HIS A N 1
ATOM 1414 C CA . HIS A 1 187 ? 23.203 0.773 -8.688 1 96 187 HIS A CA 1
ATOM 1415 C C . HIS A 1 187 ? 22.672 1.438 -7.418 1 96 187 HIS A C 1
ATOM 1417 O O . HIS A 1 187 ? 22.234 2.594 -7.449 1 96 187 HIS A O 1
ATOM 1423 N N . GLY A 1 188 ? 22.688 0.762 -6.336 1 96.31 188 GLY A N 1
ATOM 1424 C CA . GLY A 1 188 ? 22.125 1.291 -5.109 1 96.31 188 GLY A CA 1
ATOM 1425 C C . GLY A 1 188 ? 23.031 2.264 -4.395 1 96.31 188 GLY A C 1
ATOM 1426 O O . GLY A 1 188 ? 22.594 3.02 -3.525 1 96.31 188 GLY A O 1
ATOM 1427 N N . LYS A 1 189 ? 24.359 2.186 -4.73 1 95.38 189 LYS A N 1
ATOM 1428 C CA . LYS A 1 189 ? 25.344 3.041 -4.062 1 95.38 189 LYS A CA 1
ATOM 1429 C C . LYS A 1 189 ? 25.031 4.516 -4.289 1 95.38 189 LYS A C 1
ATOM 1431 O O . LYS A 1 189 ? 24.75 4.93 -5.418 1 95.38 189 LYS A O 1
ATOM 1436 N N . GLY A 1 190 ? 25.031 5.293 -3.27 1 94.88 190 GLY A N 1
ATOM 1437 C CA . GLY A 1 190 ? 24.828 6.727 -3.383 1 94.88 190 GLY A CA 1
ATOM 1438 C C . GLY A 1 190 ? 23.375 7.133 -3.264 1 94.88 190 GLY A C 1
ATOM 1439 O O . GLY A 1 190 ? 23.062 8.305 -3.061 1 94.88 190 GLY A O 1
ATOM 1440 N N . HIS A 1 191 ? 22.469 6.195 -3.367 1 95.94 191 HIS A N 1
ATOM 1441 C CA . HIS A 1 191 ? 21.031 6.477 -3.27 1 95.94 191 HIS A CA 1
ATOM 1442 C C . HIS A 1 191 ? 20.438 5.82 -2.033 1 95.94 191 HIS A C 1
ATOM 1444 O O . HIS A 1 191 ? 19.656 6.449 -1.312 1 95.94 191 HIS A O 1
ATOM 1450 N N . MET A 1 192 ? 20.797 4.59 -1.812 1 97.38 192 MET A N 1
ATOM 1451 C CA . MET A 1 192 ? 20.328 3.846 -0.645 1 97.38 192 MET A CA 1
ATOM 1452 C C . MET A 1 192 ? 21.062 4.297 0.614 1 97.38 192 MET A C 1
ATOM 1454 O O . MET A 1 192 ? 22.062 5.008 0.531 1 97.38 192 MET A O 1
ATOM 1458 N N . ASP A 1 193 ? 20.5 4.008 1.771 1 97.25 193 ASP A N 1
ATOM 1459 C CA . ASP A 1 193 ? 21.281 4.137 2.998 1 97.25 193 ASP A CA 1
ATOM 1460 C C . ASP A 1 193 ? 22.578 3.342 2.908 1 97.25 193 ASP A C 1
ATOM 1462 O O . ASP A 1 193 ? 22.578 2.195 2.455 1 97.25 193 ASP A O 1
ATOM 1466 N N . ALA A 1 194 ? 23.656 3.906 3.32 1 97.25 194 ALA A N 1
ATOM 1467 C CA . ALA A 1 194 ? 24.969 3.291 3.152 1 97.25 194 ALA A CA 1
ATOM 1468 C C . ALA A 1 194 ? 25.047 1.943 3.865 1 97.25 194 ALA A C 1
ATOM 1470 O O . ALA A 1 194 ? 25.609 0.983 3.338 1 97.25 194 ALA A O 1
ATOM 1471 N N . ALA A 1 195 ? 24.5 1.908 5.016 1 97.38 195 ALA A N 1
ATOM 1472 C CA . ALA A 1 195 ? 24.547 0.671 5.793 1 97.38 195 ALA A CA 1
ATOM 1473 C C . ALA A 1 195 ? 23.719 -0.424 5.129 1 97.38 195 ALA A C 1
ATOM 1475 O O . ALA A 1 195 ? 24.109 -1.592 5.117 1 97.38 195 ALA A O 1
ATOM 1476 N N . ASP A 1 196 ? 22.531 -0.065 4.637 1 96.75 196 ASP A N 1
ATOM 1477 C CA . ASP A 1 196 ? 21.703 -1.032 3.93 1 96.75 196 ASP A CA 1
ATOM 1478 C C . ASP A 1 196 ? 22.406 -1.557 2.682 1 96.75 196 ASP A C 1
ATOM 1480 O O . ASP A 1 196 ? 22.422 -2.764 2.428 1 96.75 196 ASP A O 1
ATOM 1484 N N . HIS A 1 197 ? 22.953 -0.645 1.863 1 97.81 197 HIS A N 1
ATOM 1485 C CA . HIS A 1 197 ? 23.656 -1.058 0.656 1 97.81 197 HIS A CA 1
ATOM 1486 C C . HIS A 1 197 ? 24.828 -1.985 0.988 1 97.81 197 HIS A C 1
ATOM 1488 O O . HIS A 1 197 ? 25.016 -3.004 0.321 1 97.81 197 HIS A O 1
ATOM 1494 N N . ALA A 1 198 ? 25.594 -1.633 2.02 1 97.88 198 ALA A N 1
ATOM 1495 C CA . ALA A 1 198 ? 26.688 -2.482 2.469 1 97.88 198 ALA A CA 1
ATOM 1496 C C . ALA A 1 198 ? 26.188 -3.863 2.873 1 97.88 198 ALA A C 1
ATOM 1498 O O . ALA A 1 198 ? 26.875 -4.867 2.67 1 97.88 198 ALA A O 1
ATOM 1499 N N . GLY A 1 199 ? 24.984 -3.859 3.467 1 97.31 199 GLY A N 1
ATOM 1500 C CA . GLY A 1 199 ? 24.375 -5.133 3.83 1 97.31 199 GLY A CA 1
ATOM 1501 C C . GLY A 1 199 ? 24.078 -6.012 2.631 1 97.31 199 GLY A C 1
ATOM 1502 O O . GLY A 1 199 ? 24.312 -7.223 2.666 1 97.31 199 GLY A O 1
ATOM 1503 N N . PHE A 1 200 ? 23.547 -5.438 1.599 1 96.94 200 PHE A N 1
ATOM 1504 C CA . PHE A 1 200 ? 23.281 -6.188 0.379 1 96.94 200 PHE A CA 1
ATOM 1505 C C . PHE A 1 200 ? 24.578 -6.727 -0.227 1 96.94 200 PHE A C 1
ATOM 1507 O O . PHE A 1 200 ? 24.609 -7.859 -0.712 1 96.94 200 PHE A O 1
ATOM 1514 N N . LEU A 1 201 ? 25.625 -5.934 -0.227 1 97.75 201 LEU A N 1
ATOM 1515 C CA . LEU A 1 201 ? 26.922 -6.375 -0.728 1 97.75 201 LEU A CA 1
ATOM 1516 C C . LEU A 1 201 ? 27.469 -7.531 0.105 1 97.75 201 LEU A C 1
ATOM 1518 O O . LEU A 1 201 ? 27.922 -8.531 -0.445 1 97.75 201 LEU A O 1
ATOM 1522 N N . ALA A 1 202 ? 27.391 -7.391 1.381 1 98.06 202 ALA A N 1
ATOM 1523 C CA . ALA A 1 202 ? 27.953 -8.375 2.297 1 98.06 202 ALA A CA 1
ATOM 1524 C C . ALA A 1 202 ? 27.281 -9.734 2.141 1 98.06 202 ALA A C 1
ATOM 1526 O O . ALA A 1 202 ? 27.938 -10.773 2.129 1 98.06 202 ALA A O 1
ATOM 1527 N N . VAL A 1 203 ? 25.938 -9.688 2.102 1 97.88 203 VAL A N 1
ATOM 1528 C CA . VAL A 1 203 ? 25.203 -10.938 1.986 1 97.88 203 VAL A CA 1
ATOM 1529 C C . VAL A 1 203 ? 25.594 -11.656 0.699 1 97.88 203 VAL A C 1
ATOM 1531 O O . VAL A 1 203 ? 25.688 -12.891 0.675 1 97.88 203 VAL A O 1
ATOM 1534 N N . PHE A 1 204 ? 25.812 -10.945 -0.371 1 97.69 204 PHE A N 1
ATOM 1535 C CA . PHE A 1 204 ? 26.25 -11.516 -1.638 1 97.69 204 PHE A CA 1
ATOM 1536 C C . PHE A 1 204 ? 27.672 -12.07 -1.522 1 97.6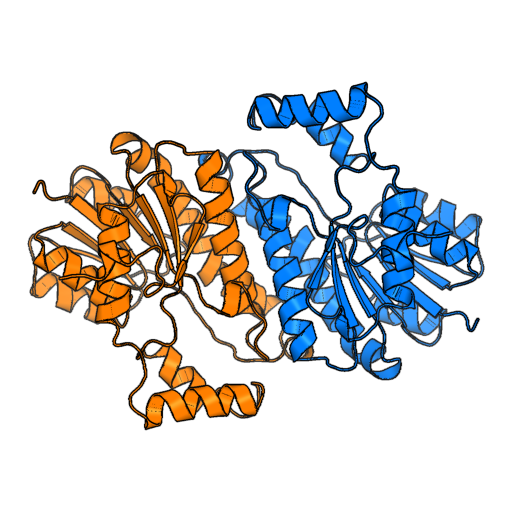9 204 PHE A C 1
ATOM 1538 O O . PHE A 1 204 ? 27.922 -13.219 -1.905 1 97.69 204 PHE A O 1
ATOM 1545 N N . GLU A 1 205 ? 28.578 -11.32 -0.991 1 98.12 205 GLU A N 1
ATOM 1546 C CA . GLU A 1 205 ? 29.984 -11.688 -0.885 1 98.12 205 GLU A CA 1
ATOM 1547 C C . GLU A 1 205 ? 30.156 -12.914 0.014 1 98.12 205 GLU A C 1
ATOM 1549 O O . GLU A 1 205 ? 31.047 -13.734 -0.224 1 98.12 205 GLU A O 1
ATOM 1554 N N . GLU A 1 206 ? 29.312 -13.023 0.948 1 98.31 206 GLU A N 1
ATOM 1555 C CA . GLU A 1 206 ? 29.406 -14.117 1.905 1 98.31 206 GLU A CA 1
ATOM 1556 C C . GLU A 1 206 ? 28.688 -15.359 1.387 1 98.31 206 GLU A C 1
ATOM 1558 O O . GLU A 1 206 ? 28.688 -16.406 2.039 1 98.31 206 GLU A O 1
ATOM 1563 N N . GLY A 1 207 ? 27.984 -15.242 0.263 1 97.69 207 GLY A N 1
ATOM 1564 C CA . GLY A 1 207 ? 27.281 -16.375 -0.32 1 97.69 207 GLY A CA 1
ATOM 1565 C C . GLY A 1 207 ? 26 -16.719 0.421 1 97.69 207 GLY A C 1
ATOM 1566 O O . GLY A 1 207 ? 25.609 -17.891 0.486 1 97.69 207 GLY A O 1
ATOM 1567 N N . LYS A 1 208 ? 25.375 -15.672 1.021 1 97.75 208 LYS A N 1
ATOM 1568 C CA . LYS A 1 208 ? 24.234 -15.938 1.902 1 97.75 208 LYS A CA 1
ATOM 1569 C C . LYS A 1 208 ? 22.922 -15.57 1.228 1 97.75 208 LYS A C 1
ATOM 1571 O O . LYS A 1 208 ? 21.859 -15.664 1.84 1 97.75 208 LYS A O 1
ATOM 1576 N N . LEU A 1 209 ? 22.906 -15.188 -0.024 1 98.25 209 LEU A N 1
ATOM 1577 C CA . LEU A 1 209 ? 21.672 -14.961 -0.752 1 98.25 209 LEU A CA 1
ATOM 1578 C C . LEU A 1 209 ? 20.875 -16.25 -0.892 1 98.25 209 LEU A C 1
ATOM 1580 O O . LEU A 1 209 ? 21.438 -17.312 -1.103 1 98.25 209 LEU A O 1
ATOM 1584 N N . ASN A 1 210 ? 19.562 -16.078 -0.721 1 98.25 210 ASN A N 1
ATOM 1585 C CA . ASN A 1 210 ? 18.703 -17.219 -1.041 1 98.25 210 ASN A CA 1
ATOM 1586 C C . ASN A 1 210 ? 18.844 -17.625 -2.506 1 98.25 210 ASN A C 1
ATOM 1588 O O . ASN A 1 210 ? 18.844 -16.781 -3.395 1 98.25 210 ASN A O 1
ATOM 1592 N N . LYS A 1 211 ? 19 -18.938 -2.703 1 98.06 211 LYS A N 1
ATOM 1593 C CA . LYS A 1 211 ? 18.828 -19.406 -4.07 1 98.06 211 LYS A CA 1
ATOM 1594 C C . LYS A 1 211 ? 17.359 -19.312 -4.504 1 98.06 211 LYS A C 1
ATOM 1596 O O . LYS A 1 211 ? 16.453 -19.594 -3.715 1 98.06 211 LYS A O 1
ATOM 1601 N N . PRO A 1 212 ? 17.125 -18.906 -5.762 1 98.56 212 PRO A N 1
ATOM 1602 C CA . PRO A 1 212 ? 15.742 -18.75 -6.223 1 98.56 212 PRO A CA 1
ATOM 1603 C C . PRO A 1 212 ? 14.906 -20 -5.996 1 98.56 212 PRO A C 1
ATOM 1605 O O . PRO A 1 212 ? 13.695 -19.906 -5.766 1 98.56 212 PRO A O 1
ATOM 1608 N N . GLU A 1 213 ? 15.508 -21.156 -5.98 1 98.25 213 GLU A N 1
ATOM 1609 C CA . GLU A 1 213 ? 14.797 -22.422 -5.828 1 98.25 213 GLU A CA 1
ATOM 1610 C C . GLU A 1 213 ? 14.148 -22.516 -4.453 1 98.25 213 GLU A C 1
ATOM 1612 O O . GLU A 1 213 ? 13.125 -23.188 -4.293 1 98.25 213 GLU A O 1
ATOM 1617 N N . GLY A 1 214 ? 14.75 -21.875 -3.441 1 98.12 214 GLY A N 1
ATOM 1618 C CA . GLY A 1 214 ? 14.164 -21.859 -2.109 1 98.12 214 GLY A CA 1
ATOM 1619 C C . GLY A 1 214 ? 12.789 -21.219 -2.062 1 98.12 214 GLY A C 1
ATOM 1620 O O . GLY A 1 214 ? 11.781 -21.922 -1.953 1 98.12 214 GLY A O 1
ATOM 1621 N N . PRO A 1 215 ? 12.766 -19.922 -2.211 1 98.69 215 PRO A N 1
ATOM 1622 C CA . PRO A 1 215 ? 11.445 -19.297 -2.219 1 98.69 215 PRO A CA 1
ATOM 1623 C C . PRO A 1 215 ? 10.57 -19.781 -3.369 1 98.69 215 PRO A C 1
ATOM 1625 O O . PRO A 1 215 ? 9.344 -19.875 -3.219 1 98.69 215 PRO A O 1
ATOM 1628 N N . GLY A 1 216 ? 11.141 -20.094 -4.535 1 98.69 216 GLY A N 1
ATOM 1629 C CA . GLY A 1 216 ? 10.375 -20.594 -5.664 1 98.69 216 GLY A CA 1
ATOM 1630 C C . GLY A 1 216 ? 9.555 -21.828 -5.336 1 98.69 216 GLY A C 1
ATOM 1631 O O . GLY A 1 216 ? 8.367 -21.891 -5.676 1 98.69 216 GLY A O 1
ATOM 1632 N N . ARG A 1 217 ? 10.18 -22.781 -4.676 1 98.31 217 ARG A N 1
ATOM 1633 C CA . ARG A 1 217 ? 9.492 -24 -4.273 1 98.31 217 ARG A CA 1
ATOM 1634 C C . ARG A 1 217 ? 8.352 -23.703 -3.312 1 98.31 217 ARG A C 1
ATOM 1636 O O . ARG A 1 217 ? 7.254 -24.234 -3.453 1 98.31 217 ARG A O 1
ATOM 1643 N N . VAL A 1 218 ? 8.586 -22.859 -2.35 1 98.81 218 VAL A N 1
ATOM 1644 C CA . VAL A 1 218 ? 7.59 -22.531 -1.329 1 98.81 218 VAL A CA 1
ATOM 1645 C C . VAL A 1 218 ? 6.391 -21.844 -1.975 1 98.81 218 VAL A C 1
ATOM 1647 O O . VAL A 1 218 ? 5.238 -22.188 -1.692 1 98.81 218 VAL A O 1
ATOM 1650 N N . PHE A 1 219 ? 6.645 -20.906 -2.879 1 98.88 219 PHE A N 1
ATOM 1651 C CA . PHE A 1 219 ? 5.547 -20.188 -3.518 1 98.88 219 PHE A CA 1
ATOM 1652 C C . PHE A 1 219 ? 4.766 -21.109 -4.445 1 98.88 219 PHE A C 1
ATOM 1654 O O . PHE A 1 219 ? 3.539 -21.016 -4.535 1 98.88 219 PHE A O 1
ATOM 1661 N N . ALA A 1 220 ? 5.473 -22.047 -5.137 1 98.75 220 ALA A N 1
ATOM 1662 C CA . ALA A 1 220 ? 4.785 -23.047 -5.938 1 98.75 220 ALA A CA 1
ATOM 1663 C C . ALA A 1 220 ? 3.875 -23.906 -5.07 1 98.75 220 ALA A C 1
ATOM 1665 O O . ALA A 1 220 ? 2.713 -24.141 -5.418 1 98.75 220 ALA A O 1
ATOM 1666 N N . GLN A 1 221 ? 4.422 -24.344 -3.928 1 98.44 221 GLN A N 1
ATOM 1667 C CA . GLN A 1 221 ? 3.654 -25.188 -3.018 1 98.44 221 GLN A CA 1
ATOM 1668 C C . GLN A 1 221 ? 2.447 -24.453 -2.457 1 98.44 221 GLN A C 1
ATOM 1670 O O . GLN A 1 221 ? 1.382 -25.031 -2.266 1 98.44 221 GLN A O 1
ATOM 1675 N N . LEU A 1 222 ? 2.623 -23.203 -2.16 1 98.69 222 LEU A N 1
ATOM 1676 C CA . LEU A 1 222 ? 1.5 -22.406 -1.683 1 98.69 222 LEU A CA 1
ATOM 1677 C C . LEU A 1 222 ? 0.402 -22.328 -2.738 1 98.69 222 LEU A C 1
ATOM 1679 O O . LEU A 1 222 ? -0.783 -22.438 -2.418 1 98.69 222 LEU A O 1
ATOM 1683 N N . ALA A 1 223 ? 0.789 -22.156 -4.016 1 98.75 223 ALA A N 1
ATOM 1684 C CA . ALA A 1 223 ? -0.188 -22.078 -5.102 1 98.75 223 ALA A CA 1
ATOM 1685 C C . ALA A 1 223 ? -0.943 -23.391 -5.258 1 98.75 223 ALA A C 1
ATOM 1687 O O . ALA A 1 223 ? -2.074 -23.406 -5.75 1 98.75 223 ALA A O 1
ATOM 1688 N N . LEU A 1 224 ? -0.342 -24.469 -4.832 1 98 224 LEU A N 1
ATOM 1689 C CA . LEU A 1 224 ? -0.93 -25.797 -4.996 1 98 224 LEU A CA 1
ATOM 1690 C C . LEU A 1 224 ? -1.754 -26.188 -3.771 1 98 224 LEU A C 1
ATOM 1692 O O . LEU A 1 224 ? -2.816 -26.797 -3.898 1 98 224 LEU A O 1
ATOM 1696 N N . ASN A 1 225 ? -1.264 -25.703 -2.531 1 96.88 225 ASN A N 1
ATOM 1697 C CA . ASN A 1 225 ? -1.749 -26.422 -1.363 1 96.88 225 ASN A CA 1
ATOM 1698 C C . ASN A 1 225 ? -2.051 -25.484 -0.202 1 96.88 225 ASN A C 1
ATOM 1700 O O . ASN A 1 225 ? -2.396 -25.922 0.893 1 96.88 225 ASN A O 1
ATOM 1704 N N . ALA A 1 226 ? -1.879 -24.188 -0.351 1 98.31 226 ALA A N 1
ATOM 1705 C CA . ALA A 1 226 ? -2.127 -23.312 0.783 1 98.31 226 ALA A CA 1
ATOM 1706 C C . ALA A 1 226 ? -3.508 -23.562 1.384 1 98.31 226 ALA A C 1
ATOM 1708 O O . ALA A 1 226 ? -4.484 -23.75 0.654 1 98.31 226 ALA A O 1
ATOM 1709 N N . THR A 1 227 ? -3.613 -23.547 2.701 1 97.94 227 THR A N 1
ATOM 1710 C CA . THR A 1 227 ? -4.875 -23.781 3.395 1 97.94 227 THR A CA 1
ATOM 1711 C C . THR A 1 227 ? -5.539 -22.469 3.773 1 97.94 227 THR A C 1
ATOM 1713 O O . THR A 1 227 ? -4.879 -21.438 3.854 1 97.94 227 THR A O 1
ATOM 1716 N N . PRO A 1 228 ? -6.852 -22.484 3.98 1 98.19 228 PRO A N 1
ATOM 1717 C CA . PRO A 1 228 ? -7.629 -21.266 4.191 1 98.19 228 PRO A CA 1
ATOM 1718 C C . PRO A 1 228 ? -7.113 -20.438 5.363 1 98.19 228 PRO A C 1
ATOM 1720 O O . PRO A 1 228 ? -7.234 -19.203 5.359 1 98.19 228 PRO A O 1
ATOM 1723 N N . ASP A 1 229 ? -6.473 -21.031 6.332 1 97.81 229 ASP A N 1
ATOM 1724 C CA . ASP A 1 229 ? -5.977 -20.312 7.5 1 97.81 229 ASP A CA 1
ATOM 1725 C C . ASP A 1 229 ? -4.844 -19.359 7.117 1 97.81 229 ASP A C 1
ATOM 1727 O O . ASP A 1 229 ? -4.527 -18.438 7.863 1 97.81 229 ASP A O 1
ATOM 1731 N N . LEU A 1 230 ? -4.258 -19.516 5.953 1 98.5 230 LEU A N 1
ATOM 1732 C CA . LEU A 1 230 ? -3.141 -18.703 5.504 1 98.5 230 LEU A CA 1
ATOM 1733 C C . LEU A 1 230 ? -3.639 -17.5 4.688 1 98.5 230 LEU A C 1
ATOM 1735 O O . LEU A 1 230 ? -2.873 -16.578 4.395 1 98.5 230 LEU A O 1
ATOM 1739 N N . SER A 1 231 ? -4.938 -17.5 4.352 1 98.75 231 SER A N 1
ATOM 1740 C CA . SER A 1 231 ? -5.461 -16.5 3.439 1 98.75 231 SER A CA 1
ATOM 1741 C C . SER A 1 231 ? -5.363 -15.102 4.047 1 98.75 231 SER A C 1
ATOM 1743 O O . SER A 1 231 ? -5.719 -14.898 5.211 1 98.75 231 SER A O 1
ATOM 1745 N N . GLY A 1 232 ? -4.801 -14.156 3.32 1 98.75 232 GLY A N 1
ATOM 1746 C CA . GLY A 1 232 ? -4.688 -12.766 3.732 1 98.75 232 GLY A CA 1
ATOM 1747 C C . GLY A 1 232 ? -3.428 -12.477 4.527 1 98.75 232 GLY A C 1
ATOM 1748 O O . GLY A 1 232 ? -3.172 -11.328 4.902 1 98.75 232 GLY A O 1
ATOM 1749 N N . LYS A 1 233 ? -2.588 -13.5 4.758 1 98.5 233 LYS A N 1
ATOM 1750 C CA . LYS A 1 233 ? -1.404 -13.305 5.59 1 98.5 233 LYS A CA 1
ATOM 1751 C C . LYS A 1 233 ? -0.196 -12.906 4.75 1 98.5 233 LYS A C 1
ATOM 1753 O O . LYS A 1 233 ? -0.126 -13.234 3.561 1 98.5 233 LYS A O 1
ATOM 1758 N N . TRP A 1 234 ? 0.631 -12.156 5.301 1 98.12 234 TRP A N 1
ATOM 1759 C CA . TRP A 1 234 ? 1.97 -11.875 4.789 1 98.12 234 TRP A CA 1
ATOM 1760 C C . TRP A 1 234 ? 2.99 -12.844 5.383 1 98.12 234 TRP A C 1
ATOM 1762 O O . TRP A 1 234 ? 3.229 -12.836 6.594 1 98.12 234 TRP A O 1
ATOM 1772 N N . LEU A 1 235 ? 3.664 -13.633 4.531 1 98.38 235 LEU A N 1
ATOM 1773 C CA . LEU A 1 235 ? 4.461 -14.734 5.059 1 98.38 235 LEU A CA 1
ATOM 1774 C C . LEU A 1 235 ? 5.871 -14.711 4.477 1 98.38 235 LEU A C 1
ATOM 1776 O O . LEU A 1 235 ? 6.047 -14.539 3.27 1 98.38 235 LEU A O 1
ATOM 1780 N N . GLN A 1 236 ? 6.848 -14.836 5.348 1 98.19 236 GLN A N 1
ATOM 1781 C CA . GLN A 1 236 ? 8.234 -15.016 4.918 1 98.19 236 GLN A CA 1
ATOM 1782 C C . GLN A 1 236 ? 8.484 -16.438 4.441 1 98.19 236 GLN A C 1
ATOM 1784 O O . GLN A 1 236 ? 8.148 -17.406 5.137 1 98.19 236 GLN A O 1
ATOM 1789 N N . TRP A 1 237 ? 9.125 -16.578 3.322 1 98.44 237 TRP A N 1
ATOM 1790 C CA . TRP A 1 237 ? 9.211 -17.891 2.668 1 98.44 237 TRP A CA 1
ATOM 1791 C C . TRP A 1 237 ? 9.836 -18.922 3.598 1 98.44 237 TRP A C 1
ATOM 1793 O O . TRP A 1 237 ? 9.492 -20.109 3.545 1 98.44 237 TRP A O 1
ATOM 1803 N N . ASN A 1 238 ? 10.742 -18.453 4.445 1 97.75 238 ASN A N 1
ATOM 1804 C CA . ASN A 1 238 ? 11.461 -19.375 5.32 1 97.75 238 ASN A CA 1
ATOM 1805 C C . ASN A 1 238 ? 11.055 -19.188 6.781 1 97.75 238 ASN A C 1
ATOM 1807 O O . ASN A 1 238 ? 11.828 -19.516 7.684 1 97.75 238 ASN A O 1
ATOM 1811 N N . GLY A 1 239 ? 9.93 -18.562 7.008 1 97.62 239 GLY A N 1
ATOM 1812 C CA . GLY A 1 239 ? 9.414 -18.406 8.359 1 97.62 239 GLY A CA 1
ATOM 1813 C C . GLY A 1 239 ? 8.781 -19.656 8.914 1 97.62 239 GLY A C 1
ATOM 1814 O O . GLY A 1 239 ? 8.492 -20.609 8.172 1 97.62 239 GLY A O 1
ATOM 1815 N N . PRO A 1 240 ? 8.547 -19.672 10.195 1 97.06 240 PRO A N 1
ATOM 1816 C CA . PRO A 1 240 ? 8 -20.875 10.836 1 97.06 240 PRO A CA 1
ATOM 1817 C C . PRO A 1 240 ? 6.602 -21.234 10.336 1 97.06 240 PRO A C 1
ATOM 1819 O O . PRO A 1 240 ? 6.242 -22.406 10.281 1 97.06 240 PRO A O 1
ATOM 1822 N N . GLU A 1 241 ? 5.855 -20.266 9.93 1 96.62 241 GLU A N 1
ATOM 1823 C CA . GLU A 1 241 ? 4.492 -20.5 9.461 1 96.62 241 GLU A CA 1
ATOM 1824 C C . GLU A 1 241 ? 4.48 -21.328 8.18 1 96.62 241 GLU A C 1
ATOM 1826 O O . GLU A 1 241 ? 3.479 -21.969 7.852 1 96.62 241 GLU A O 1
ATOM 1831 N N . LEU A 1 242 ? 5.641 -21.281 7.422 1 97.62 242 LEU A N 1
ATOM 1832 C CA . LEU A 1 242 ? 5.684 -21.969 6.133 1 97.62 242 LEU A CA 1
ATOM 1833 C C . LEU A 1 242 ? 6.625 -23.172 6.188 1 97.62 242 LEU A C 1
ATOM 1835 O O . LEU A 1 242 ? 7.102 -23.641 5.148 1 97.62 242 LEU A O 1
ATOM 1839 N N . ALA A 1 243 ? 6.941 -23.641 7.371 1 96.44 243 ALA A N 1
ATOM 1840 C CA . ALA A 1 243 ? 7.875 -24.75 7.539 1 96.44 243 ALA A CA 1
ATOM 1841 C C . ALA A 1 243 ? 7.422 -25.969 6.742 1 96.44 243 ALA A C 1
ATOM 1843 O O . ALA A 1 243 ? 8.242 -26.656 6.129 1 96.44 243 ALA A O 1
ATOM 1844 N N . ALA A 1 244 ? 6.141 -26.234 6.684 1 94.81 244 ALA A N 1
ATOM 1845 C CA . ALA A 1 244 ? 5.594 -27.422 6.016 1 94.81 244 ALA A CA 1
ATOM 1846 C C . ALA A 1 244 ? 5.762 -27.312 4.504 1 94.81 244 ALA A C 1
ATOM 1848 O O . ALA A 1 244 ? 5.699 -28.328 3.797 1 94.81 244 ALA A O 1
ATOM 1849 N N . PHE A 1 245 ? 6 -26.062 3.998 1 95.69 245 PHE A N 1
ATOM 1850 C CA . PHE A 1 245 ? 6.105 -25.844 2.562 1 95.69 245 PHE A CA 1
ATOM 1851 C C . PHE A 1 245 ? 7.566 -25.844 2.119 1 95.69 245 PHE A C 1
ATOM 1853 O O . PHE A 1 245 ? 7.855 -25.781 0.922 1 95.69 245 PHE A O 1
ATOM 1860 N N . GLN A 1 246 ? 8.516 -25.812 3.018 1 92.44 246 GLN A N 1
ATOM 1861 C CA . GLN A 1 246 ? 9.938 -25.688 2.723 1 92.44 246 GLN A CA 1
ATOM 1862 C C . GLN A 1 246 ? 10.57 -27.047 2.447 1 92.44 246 GLN A C 1
ATOM 1864 O O . GLN A 1 246 ? 11.688 -27.125 1.941 1 92.44 246 GLN A O 1
ATOM 1869 N N . GLY A 1 247 ? 9.953 -28.109 2.842 1 79.12 247 GLY A N 1
ATOM 1870 C CA . GLY A 1 247 ? 10.516 -29.438 2.66 1 79.12 247 GLY A CA 1
ATOM 1871 C C . GLY A 1 247 ? 10.453 -29.906 1.222 1 79.12 247 GLY A C 1
ATOM 1872 O O . GLY A 1 247 ? 9.797 -29.297 0.38 1 79.12 247 GLY A O 1
ATOM 1873 N N . ASP A 1 248 ? 11.352 -30.922 0.904 1 66.19 248 ASP A N 1
ATOM 1874 C CA . ASP A 1 248 ? 11.453 -31.531 -0.421 1 66.19 248 ASP A CA 1
ATOM 1875 C C . ASP A 1 248 ? 10.156 -32.25 -0.795 1 66.19 248 ASP A C 1
ATOM 1877 O O . ASP A 1 248 ? 9.438 -32.75 0.078 1 66.19 248 ASP A O 1
ATOM 1881 N N . MET B 1 1 ? 4.082 30.094 23.094 1 62 1 MET B N 1
ATOM 1882 C CA . MET B 1 1 ? 4.625 29.172 22.109 1 62 1 MET B CA 1
ATOM 1883 C C . MET B 1 1 ? 4.691 29.828 20.734 1 62 1 MET B C 1
ATOM 1885 O O . MET B 1 1 ? 3.869 30.688 20.406 1 62 1 MET B O 1
ATOM 1889 N N . THR B 1 2 ? 5.871 29.734 19.938 1 88.81 2 THR B N 1
ATOM 1890 C CA . THR B 1 2 ? 6.031 30.391 18.656 1 88.81 2 THR B CA 1
ATOM 1891 C C . THR B 1 2 ? 5.055 29.812 17.625 1 88.81 2 THR B C 1
ATOM 1893 O O . THR B 1 2 ? 4.855 28.594 17.562 1 88.81 2 THR B O 1
ATOM 1896 N N . SER B 1 3 ? 4.289 30.625 17.016 1 96.44 3 SER B N 1
ATOM 1897 C CA . SER B 1 3 ? 3.314 30.25 15.992 1 96.44 3 SER B CA 1
ATOM 1898 C C . SER B 1 3 ? 3.959 29.438 14.875 1 96.44 3 SER B C 1
ATOM 1900 O O . SER B 1 3 ? 5.039 29.781 14.391 1 96.44 3 SER B O 1
ATOM 1902 N N . LYS B 1 4 ? 3.352 28.328 14.602 1 98.5 4 LYS B N 1
ATOM 1903 C CA . LYS B 1 4 ? 3.809 27.469 13.516 1 98.5 4 LYS B CA 1
ATOM 1904 C C . LYS B 1 4 ? 2.867 27.562 12.312 1 98.5 4 LYS B C 1
ATOM 1906 O O . LYS B 1 4 ? 1.705 27.953 12.461 1 98.5 4 LYS B O 1
ATOM 1911 N N . THR B 1 5 ? 3.418 27.266 11.133 1 98.75 5 THR B N 1
ATOM 1912 C CA . THR B 1 5 ? 2.629 27.203 9.906 1 98.75 5 THR B CA 1
ATOM 1913 C C . THR B 1 5 ? 2.412 25.766 9.461 1 98.75 5 THR B C 1
ATOM 1915 O O . THR B 1 5 ? 3.369 25.062 9.125 1 98.75 5 THR B O 1
ATOM 1918 N N . ILE B 1 6 ? 1.137 25.344 9.461 1 98.88 6 ILE B N 1
ATOM 1919 C CA . ILE B 1 6 ? 0.775 23.969 9.156 1 98.88 6 ILE B CA 1
ATOM 1920 C C . ILE B 1 6 ? -0.136 23.938 7.93 1 98.88 6 ILE B C 1
ATOM 1922 O O . ILE B 1 6 ? -1.076 24.719 7.82 1 98.88 6 ILE B O 1
ATOM 1926 N N . ILE B 1 7 ? 0.18 23.078 6.961 1 98.19 7 ILE B N 1
ATOM 1927 C CA . ILE B 1 7 ? -0.71 22.797 5.84 1 98.19 7 ILE B CA 1
ATOM 1928 C C . ILE B 1 7 ? -1.639 21.641 6.195 1 98.19 7 ILE B C 1
ATOM 1930 O O . ILE B 1 7 ? -1.188 20.594 6.691 1 98.19 7 ILE B O 1
ATOM 1934 N N . VAL B 1 8 ? -2.936 21.781 5.988 1 98.56 8 VAL B N 1
ATOM 1935 C CA . VAL B 1 8 ? -3.922 20.734 6.25 1 98.56 8 VAL B CA 1
ATOM 1936 C C . VAL B 1 8 ? -4.77 20.5 5 1 98.56 8 VAL B C 1
ATOM 1938 O O . VAL B 1 8 ? -5.414 21.422 4.496 1 98.56 8 VAL B O 1
ATOM 1941 N N . THR B 1 9 ? -4.762 19.281 4.512 1 97.75 9 THR B N 1
ATOM 1942 C CA . THR B 1 9 ? -5.617 18.953 3.371 1 97.75 9 THR B CA 1
ATOM 1943 C C . THR B 1 9 ? -6.922 18.328 3.834 1 97.75 9 THR B C 1
ATOM 1945 O O . THR B 1 9 ? -7.008 17.812 4.953 1 97.75 9 THR B O 1
ATOM 1948 N N . GLY B 1 10 ? -7.926 18.312 2.904 1 96.94 10 GLY B N 1
ATOM 1949 C CA . GLY B 1 10 ? -9.234 17.859 3.361 1 96.94 10 GLY B CA 1
ATOM 1950 C C . GLY B 1 10 ? -9.734 18.625 4.574 1 96.94 10 GLY B C 1
ATOM 1951 O O . GLY B 1 10 ? -10.219 18.031 5.535 1 96.94 10 GLY B O 1
ATOM 1952 N N . ALA B 1 11 ? -9.594 19.906 4.566 1 97.38 11 ALA B N 1
ATOM 1953 C CA . ALA B 1 11 ? -9.68 20.719 5.777 1 97.38 11 ALA B CA 1
ATOM 1954 C C . ALA B 1 11 ? -11.07 21.328 5.934 1 97.38 11 ALA B C 1
ATOM 1956 O O . ALA B 1 11 ? -11.344 22.031 6.906 1 97.38 11 ALA B O 1
ATOM 1957 N N . GLY B 1 12 ? -11.984 21.031 5.055 1 94.75 12 GLY B N 1
ATOM 1958 C CA . GLY B 1 12 ? -13.258 21.75 5.023 1 94.75 12 GLY B CA 1
ATOM 1959 C C . GLY B 1 12 ? -14.305 21.125 5.918 1 94.75 12 GLY B C 1
ATOM 1960 O O . GLY B 1 12 ? -15.297 21.766 6.27 1 94.75 12 GLY B O 1
ATOM 1961 N N . ARG B 1 13 ? -14.203 19.938 6.301 1 96.06 13 ARG B N 1
ATOM 1962 C CA . ARG B 1 13 ? -15.172 19.219 7.125 1 96.06 13 ARG B CA 1
ATOM 1963 C C . ARG B 1 13 ? -14.516 18.078 7.891 1 96.06 13 ARG B C 1
ATOM 1965 O O . ARG B 1 13 ? -13.32 17.828 7.723 1 96.06 13 ARG B O 1
ATOM 1972 N N . GLY B 1 14 ? -15.203 17.562 8.781 1 98 14 GLY B N 1
ATOM 1973 C CA . GLY B 1 14 ? -14.797 16.344 9.453 1 98 14 GLY B CA 1
ATOM 1974 C C . GLY B 1 14 ? -13.508 16.5 10.242 1 98 14 GLY B C 1
ATOM 1975 O O . GLY B 1 14 ? -13.367 17.438 11.023 1 98 14 GLY B O 1
ATOM 1976 N N . ILE B 1 15 ? -12.664 15.523 10.094 1 98.75 15 ILE B N 1
ATOM 1977 C CA . ILE B 1 15 ? -11.422 15.453 10.852 1 98.75 15 ILE B CA 1
ATOM 1978 C C . ILE B 1 15 ? -10.523 16.641 10.477 1 98.75 15 ILE B C 1
ATOM 1980 O O . ILE B 1 15 ? -9.914 17.25 11.352 1 98.75 15 ILE B O 1
ATOM 1984 N N . GLY B 1 16 ? -10.484 16.984 9.172 1 98.75 16 GLY B N 1
ATOM 1985 C CA . GLY B 1 16 ? -9.648 18.094 8.719 1 98.75 16 GLY B CA 1
ATOM 1986 C C . GLY B 1 16 ? -10.047 19.422 9.336 1 98.75 16 GLY B C 1
ATOM 1987 O O . GLY B 1 16 ? -9.18 20.203 9.734 1 98.75 16 GLY B O 1
ATOM 1988 N N . LEU B 1 17 ? -11.32 19.625 9.383 1 98.75 17 LEU B N 1
ATOM 1989 C CA . LEU B 1 17 ? -11.805 20.844 10.023 1 98.75 17 LEU B CA 1
ATOM 1990 C C . LEU B 1 17 ? -11.445 20.859 11.508 1 98.75 17 LEU B C 1
ATOM 1992 O O . LEU B 1 17 ? -11.039 21.891 12.039 1 98.75 17 LEU B O 1
ATOM 1996 N N . ALA B 1 18 ? -11.594 19.734 12.141 1 98.81 18 ALA B N 1
ATOM 1997 C CA . ALA B 1 18 ? -11.273 19.641 13.562 1 98.81 18 ALA B CA 1
ATOM 1998 C C . ALA B 1 18 ? -9.789 19.891 13.805 1 98.81 18 ALA B C 1
ATOM 2000 O O . ALA B 1 18 ? -9.422 20.562 14.773 1 98.81 18 ALA B O 1
ATOM 2001 N N . ILE B 1 19 ? -8.938 19.344 12.938 1 98.88 19 ILE B N 1
ATOM 2002 C CA . ILE B 1 19 ? -7.5 19.594 13.016 1 98.88 19 ILE B CA 1
ATOM 2003 C C . ILE B 1 19 ? -7.234 21.094 12.93 1 98.88 19 ILE B C 1
ATOM 2005 O O . ILE B 1 19 ? -6.547 21.656 13.781 1 98.88 19 ILE B O 1
ATOM 2009 N N . SER B 1 20 ? -7.793 21.703 11.922 1 98.88 20 SER B N 1
ATOM 2010 C CA . SER B 1 20 ? -7.566 23.125 11.664 1 98.88 20 SER B CA 1
ATOM 2011 C C . SER B 1 20 ? -8.047 23.984 12.828 1 98.88 20 SER B C 1
ATOM 2013 O O . SER B 1 20 ? -7.34 24.891 13.266 1 98.88 20 SER B O 1
ATOM 2015 N N . GLN B 1 21 ? -9.219 23.672 13.32 1 98.62 21 GLN B N 1
ATOM 2016 C CA . GLN B 1 21 ? -9.781 24.438 14.438 1 98.62 21 GLN B CA 1
ATOM 2017 C C . GLN B 1 21 ? -8.875 24.344 15.664 1 98.62 21 GLN B C 1
ATOM 2019 O O . GLN B 1 21 ? -8.633 25.359 16.328 1 98.62 21 GLN B O 1
ATOM 2024 N N . TYR B 1 22 ? -8.375 23.188 15.938 1 98.44 22 TYR B N 1
ATOM 2025 C CA . TYR B 1 22 ? -7.484 23.016 17.078 1 98.44 22 TYR B CA 1
ATOM 2026 C C . TYR B 1 22 ? -6.234 23.875 16.922 1 98.44 22 TYR B C 1
ATOM 2028 O O . TYR B 1 22 ? -5.836 24.578 17.859 1 98.44 22 TYR B O 1
ATOM 2036 N N . LEU B 1 23 ? -5.613 23.812 15.797 1 98.69 23 LEU B N 1
ATOM 2037 C CA . LEU B 1 23 ? -4.391 24.562 15.531 1 98.69 23 LEU B CA 1
ATOM 2038 C C . LEU B 1 23 ? -4.641 26.062 15.641 1 98.69 23 LEU B C 1
ATOM 2040 O O . LEU B 1 23 ? -3.822 26.797 16.203 1 98.69 23 LEU B O 1
ATOM 2044 N N . LEU B 1 24 ? -5.75 26.516 15.094 1 98.69 24 LEU B N 1
ATOM 2045 C CA . LEU B 1 24 ? -6.086 27.938 15.086 1 98.69 24 LEU B CA 1
ATOM 2046 C C . LEU B 1 24 ? -6.363 28.438 16.5 1 98.69 24 LEU B C 1
ATOM 2048 O O . LEU B 1 24 ? -5.941 29.531 16.859 1 98.69 24 LEU B O 1
ATOM 2052 N N . GLN B 1 25 ? -7.023 27.609 17.266 1 97.56 25 GLN B N 1
ATOM 2053 C CA . GLN B 1 25 ? -7.305 27.969 18.656 1 97.56 25 GLN B CA 1
ATOM 2054 C C . GLN B 1 25 ? -6.02 28.078 19.469 1 97.56 25 GLN B C 1
ATOM 2056 O O . GLN B 1 25 ? -5.98 28.766 20.484 1 97.56 25 GLN B O 1
ATOM 2061 N N . LYS B 1 26 ? -5 27.406 19.016 1 97.12 26 LYS B N 1
ATOM 2062 C CA . LYS B 1 26 ? -3.701 27.469 19.688 1 97.12 26 LYS B CA 1
ATOM 2063 C C . LYS B 1 26 ? -2.791 28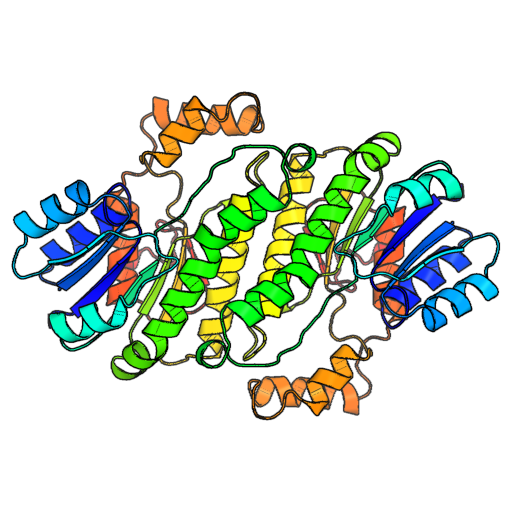.5 19.031 1 97.12 26 LYS B C 1
ATOM 2065 O O . LYS B 1 26 ? -1.571 28.469 19.203 1 97.12 26 LYS B O 1
ATOM 2070 N N . SER B 1 27 ? -3.361 29.344 18.172 1 97.88 27 SER B N 1
ATOM 2071 C CA . SER B 1 27 ? -2.756 30.562 17.609 1 97.88 27 SER B CA 1
ATOM 2072 C C . SER B 1 27 ? -1.721 30.219 16.547 1 97.88 27 SER B C 1
ATOM 2074 O O . SER B 1 27 ? -0.753 30.953 16.359 1 97.88 27 SER B O 1
ATOM 2076 N N . HIS B 1 28 ? -1.802 29.062 15.93 1 98.69 28 HIS B N 1
ATOM 2077 C CA . HIS B 1 28 ? -0.968 28.719 14.781 1 98.69 28 HIS B CA 1
ATOM 2078 C C . HIS B 1 28 ? -1.598 29.203 13.477 1 98.69 28 HIS B C 1
ATOM 2080 O O . HIS B 1 28 ? -2.754 29.625 13.469 1 98.69 28 HIS B O 1
ATOM 2086 N N . LYS B 1 29 ? -0.762 29.266 12.461 1 98.75 29 LYS B N 1
ATOM 2087 C CA . LYS B 1 29 ? -1.233 29.562 11.109 1 98.75 29 LYS B CA 1
ATOM 2088 C C . LYS B 1 29 ? -1.519 28.281 10.336 1 98.75 29 LYS B C 1
ATOM 2090 O O . LYS B 1 29 ? -0.774 27.297 10.438 1 98.75 29 LYS B O 1
ATOM 2095 N N . VAL B 1 30 ? -2.609 28.312 9.594 1 98.81 30 VAL B N 1
ATOM 2096 C CA . VAL B 1 30 ? -3.012 27.109 8.867 1 98.81 30 VAL B CA 1
ATOM 2097 C C . VAL B 1 30 ? -3.312 27.469 7.414 1 98.81 30 VAL B C 1
ATOM 2099 O O . VAL B 1 30 ? -4.016 28.438 7.133 1 98.81 30 VAL B O 1
ATOM 2102 N N . VAL B 1 31 ? -2.705 26.781 6.477 1 97.81 31 VAL B N 1
ATOM 2103 C CA . VAL B 1 31 ? -3.109 26.797 5.078 1 97.81 31 VAL B CA 1
ATOM 2104 C C . VAL B 1 31 ? -4.051 25.641 4.785 1 97.81 31 VAL B C 1
ATOM 2106 O O . VAL B 1 31 ? -3.637 24.469 4.824 1 97.81 31 VAL B O 1
ATOM 2109 N N . LEU B 1 32 ? -5.293 25.969 4.496 1 97.62 32 LEU B N 1
ATOM 2110 C CA . LEU B 1 32 ? -6.332 24.984 4.246 1 97.62 32 LEU B CA 1
ATOM 2111 C C . LEU B 1 32 ? -6.371 24.594 2.77 1 97.62 32 LEU B C 1
ATOM 2113 O O . LEU B 1 32 ? -6.281 25.453 1.895 1 97.62 32 LEU B O 1
ATOM 2117 N N . VAL B 1 33 ? -6.484 23.297 2.529 1 96.56 33 VAL B N 1
ATOM 2118 C CA . VAL B 1 33 ? -6.668 22.812 1.164 1 96.56 33 VAL B CA 1
ATOM 2119 C C . VAL B 1 33 ? -7.852 21.859 1.109 1 96.56 33 VAL B C 1
ATOM 2121 O O . VAL B 1 33 ? -7.898 20.875 1.856 1 96.56 33 VAL B O 1
ATOM 2124 N N . ALA B 1 34 ? -8.812 22.094 0.359 1 95.19 34 ALA B N 1
ATOM 2125 C CA . ALA B 1 34 ? -9.953 21.234 0.073 1 95.19 34 ALA B CA 1
ATOM 2126 C C . ALA B 1 34 ? -10.648 21.656 -1.219 1 95.19 34 ALA B C 1
ATOM 2128 O O . ALA B 1 34 ? -10.242 22.625 -1.864 1 95.19 34 ALA B O 1
ATOM 2129 N N . ARG B 1 35 ? -11.703 21.062 -1.602 1 92.44 35 ARG B N 1
ATOM 2130 C CA . ARG B 1 35 ? -12.344 21.297 -2.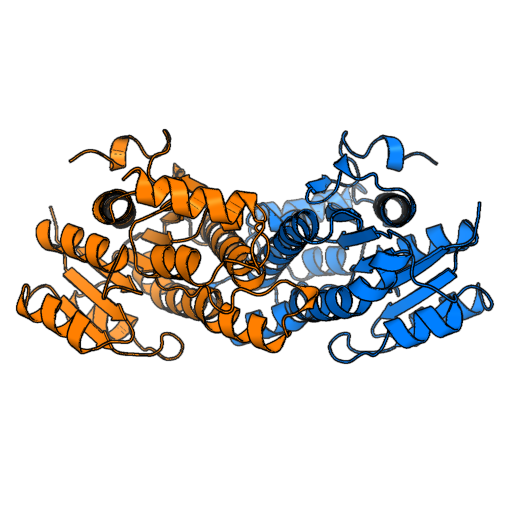893 1 92.44 35 ARG B CA 1
ATOM 2131 C C . ARG B 1 35 ? -13.391 22.391 -2.793 1 92.44 35 ARG B C 1
ATOM 2133 O O . ARG B 1 35 ? -13.602 23.141 -3.746 1 92.44 35 ARG B O 1
ATOM 2140 N N . THR B 1 36 ? -13.984 22.406 -1.607 1 94.5 36 THR B N 1
ATOM 2141 C CA . THR B 1 36 ? -15.141 23.281 -1.485 1 94.5 36 THR B CA 1
ATOM 2142 C C . THR B 1 36 ? -14.742 24.641 -0.922 1 94.5 36 THR B C 1
ATOM 2144 O O . THR B 1 36 ? -14.523 24.781 0.283 1 94.5 36 THR B O 1
ATOM 2147 N N . GLU B 1 37 ? -14.797 25.641 -1.731 1 96.56 37 GLU B N 1
ATOM 2148 C CA . GLU B 1 37 ? -14.297 26.953 -1.375 1 96.56 37 GLU B CA 1
ATOM 2149 C C . GLU B 1 37 ? -15.102 27.562 -0.221 1 96.56 37 GLU B C 1
ATOM 2151 O O . GLU B 1 37 ? -14.531 28.172 0.681 1 96.56 37 GLU B O 1
ATOM 2156 N N . SER B 1 38 ? -16.422 27.391 -0.249 1 97.94 38 SER B N 1
ATOM 2157 C CA . SER B 1 38 ? -17.266 28.016 0.761 1 97.94 38 SER B CA 1
ATOM 2158 C C . SER B 1 38 ? -16.922 27.516 2.16 1 97.94 38 SER B C 1
ATOM 2160 O O . SER B 1 38 ? -17 28.266 3.131 1 97.94 38 SER B O 1
ATOM 2162 N N . GLU B 1 39 ? -16.562 26.234 2.312 1 97.75 39 GLU B N 1
ATOM 2163 C CA . GLU B 1 39 ? -16.172 25.656 3.592 1 97.75 39 GLU B CA 1
ATOM 2164 C C . GLU B 1 39 ? -14.859 26.266 4.094 1 97.75 39 GLU B C 1
ATOM 2166 O O . GLU B 1 39 ? -14.719 26.547 5.285 1 97.75 39 GLU B O 1
ATOM 2171 N N . LEU B 1 40 ? -13.953 26.516 3.186 1 98.06 40 LEU B N 1
ATOM 2172 C CA . LEU B 1 40 ? -12.656 27.078 3.541 1 98.06 40 LEU B CA 1
ATOM 2173 C C . LEU B 1 40 ? -12.781 28.562 3.871 1 98.06 40 LEU B C 1
ATOM 2175 O O . LEU B 1 40 ? -12.164 29.047 4.828 1 98.06 40 LEU B O 1
ATOM 2179 N N . ASP B 1 41 ? -13.562 29.219 3.088 1 98.19 41 ASP B N 1
ATOM 2180 C CA . ASP B 1 41 ? -13.781 30.641 3.295 1 98.19 41 ASP B CA 1
ATOM 2181 C C . ASP B 1 41 ? -14.414 30.906 4.656 1 98.19 41 ASP B C 1
ATOM 2183 O O . ASP B 1 41 ? -14.133 31.922 5.293 1 98.19 41 ASP B O 1
ATOM 2187 N N . ALA B 1 42 ? -15.297 30.062 5.117 1 98.44 42 ALA B N 1
ATOM 2188 C CA . ALA B 1 42 ? -15.922 30.219 6.43 1 98.44 42 ALA B CA 1
ATOM 2189 C C . ALA B 1 42 ? -14.875 30.188 7.543 1 98.44 42 ALA B C 1
ATOM 2191 O O . ALA B 1 42 ? -14.969 30.953 8.508 1 98.44 42 ALA B O 1
ATOM 2192 N N . VAL B 1 43 ? -13.898 29.312 7.441 1 98.62 43 VAL B N 1
ATOM 2193 C CA . VAL B 1 43 ? -12.828 29.25 8.438 1 98.62 43 VAL B CA 1
ATOM 2194 C C . VAL B 1 43 ? -11.977 30.5 8.375 1 98.62 43 VAL B C 1
ATOM 2196 O O . VAL B 1 43 ? -11.602 31.062 9.406 1 98.62 43 VAL B O 1
ATOM 2199 N N . LYS B 1 44 ? -11.633 30.969 7.172 1 98.56 44 LYS B N 1
ATOM 2200 C CA . LYS B 1 44 ? -10.844 32.188 6.984 1 98.56 44 LYS B CA 1
ATOM 2201 C C . LYS B 1 44 ? -11.531 33.375 7.617 1 98.56 44 LYS B C 1
ATOM 2203 O O . LYS B 1 44 ? -10.883 34.219 8.25 1 98.56 44 LYS B O 1
ATOM 2208 N N . LYS B 1 45 ? -12.805 33.469 7.453 1 98.56 45 LYS B N 1
ATOM 2209 C CA . LYS B 1 45 ? -13.555 34.594 8.023 1 98.56 45 LYS B CA 1
ATOM 2210 C C . LYS B 1 45 ? -13.492 34.594 9.547 1 98.56 45 LYS B C 1
ATOM 2212 O O . LYS B 1 45 ? -13.477 35.625 10.18 1 98.56 45 LYS B O 1
ATOM 2217 N N . GLN B 1 46 ? -13.492 33.375 10.086 1 98.31 46 GLN B N 1
ATOM 2218 C CA . GLN B 1 46 ? -13.406 33.219 11.531 1 98.31 46 GLN B CA 1
ATOM 2219 C C . GLN B 1 46 ? -12.016 33.594 12.039 1 98.31 46 GLN B C 1
ATOM 2221 O O . GLN B 1 46 ? -11.867 34.125 13.148 1 98.31 46 GLN B O 1
ATOM 2226 N N . TYR B 1 47 ? -10.984 33.281 11.258 1 98.38 47 TYR B N 1
ATOM 2227 C CA . TYR B 1 47 ? -9.602 33.562 11.617 1 98.38 47 TYR B CA 1
ATOM 2228 C C . TYR B 1 47 ? -8.859 34.25 10.484 1 98.38 47 TYR B C 1
ATOM 2230 O O . TYR B 1 47 ? -7.898 33.719 9.938 1 98.38 47 TYR B O 1
ATOM 2238 N N . PRO B 1 48 ? -9.125 35.438 10.18 1 97.88 48 PRO B N 1
ATOM 2239 C CA . PRO B 1 48 ? -8.672 36.125 8.961 1 97.88 48 PRO B CA 1
ATOM 2240 C C . PRO B 1 48 ? -7.152 36.281 8.914 1 97.88 48 PRO B C 1
ATOM 2242 O O . PRO B 1 48 ? -6.566 36.312 7.824 1 97.88 48 PRO B O 1
ATOM 2245 N N . SER B 1 49 ? -6.492 36.375 10.062 1 97.81 49 SER B N 1
ATOM 2246 C CA . SER B 1 49 ? -5.051 36.594 10.07 1 97.81 49 SER B CA 1
ATOM 2247 C C . SER B 1 49 ? -4.285 35.281 10.18 1 97.81 49 SER B C 1
ATOM 2249 O O . SER B 1 49 ? -3.064 35.25 10.008 1 97.81 49 SER B O 1
ATOM 2251 N N . GLN B 1 50 ? -4.992 34.156 10.438 1 98.56 50 GLN B N 1
ATOM 2252 C CA . GLN B 1 50 ? -4.32 32.875 10.719 1 98.56 50 GLN B CA 1
ATOM 2253 C C . GLN B 1 50 ? -4.562 31.875 9.594 1 98.56 50 GLN B C 1
ATOM 2255 O O . GLN B 1 50 ? -3.939 30.812 9.57 1 98.56 50 GLN B O 1
ATOM 2260 N N . VAL B 1 51 ? -5.43 32.25 8.602 1 98.69 51 VAL B N 1
ATOM 2261 C CA . VAL B 1 51 ? -5.82 31.25 7.617 1 98.69 51 VAL B CA 1
ATOM 2262 C C . VAL B 1 51 ? -5.605 31.797 6.207 1 98.69 51 VAL B C 1
ATOM 2264 O O . VAL B 1 51 ? -5.969 32.938 5.91 1 98.69 51 VAL B O 1
ATOM 2267 N N . GLU B 1 52 ? -4.953 31.078 5.375 1 97.62 52 GLU B N 1
ATOM 2268 C CA . GLU B 1 52 ? -5.07 31.109 3.92 1 97.62 52 GLU B CA 1
ATOM 2269 C C . GLU B 1 52 ? -5.574 29.781 3.367 1 97.62 52 GLU B C 1
ATOM 2271 O O . GLU B 1 52 ? -5.582 28.781 4.074 1 97.62 52 GLU B O 1
ATOM 2276 N N . TYR B 1 53 ? -6.129 29.828 2.209 1 96.5 53 TYR B N 1
ATOM 2277 C CA . TYR B 1 53 ? -6.648 28.562 1.699 1 96.5 53 TYR B CA 1
ATOM 2278 C C . TYR B 1 53 ? -6.516 28.484 0.183 1 96.5 53 TYR B C 1
ATOM 2280 O O . TYR B 1 53 ? -6.316 29.516 -0.479 1 96.5 53 TYR B O 1
ATOM 2288 N N . ILE B 1 54 ? -6.465 27.266 -0.319 1 94.69 54 ILE B N 1
ATOM 2289 C CA . ILE B 1 54 ? -6.59 26.938 -1.736 1 94.69 54 ILE B CA 1
ATOM 2290 C C . ILE B 1 54 ? -7.754 25.969 -1.945 1 94.69 54 ILE B C 1
ATOM 2292 O O . ILE B 1 54 ? -7.789 24.891 -1.347 1 94.69 54 ILE B O 1
ATOM 2296 N N . ALA B 1 55 ? -8.656 26.453 -2.74 1 93.25 55 ALA B N 1
ATOM 2297 C CA . ALA B 1 55 ? -9.734 25.562 -3.162 1 93.25 55 ALA B CA 1
ATOM 2298 C C . ALA B 1 55 ? -9.391 24.859 -4.473 1 93.25 55 ALA B C 1
ATOM 2300 O O . ALA B 1 55 ? -9.398 25.484 -5.539 1 93.25 55 ALA B O 1
ATOM 2301 N N . ALA B 1 56 ? -8.883 23.625 -4.383 1 85.81 56 ALA B N 1
ATOM 2302 C CA . ALA B 1 56 ? -8.422 22.953 -5.594 1 85.81 56 ALA B CA 1
ATOM 2303 C C . ALA B 1 56 ? -8.492 21.438 -5.434 1 85.81 56 ALA B C 1
ATOM 2305 O O . ALA B 1 56 ? -8.68 20.938 -4.328 1 85.81 56 ALA B O 1
ATOM 2306 N N . ASP B 1 57 ? -8.367 20.875 -6.66 1 79.31 57 ASP B N 1
ATOM 2307 C CA . ASP B 1 57 ? -8.102 19.438 -6.691 1 79.31 57 ASP B CA 1
ATOM 2308 C C . ASP B 1 57 ? -6.621 19.141 -6.461 1 79.31 57 ASP B C 1
ATOM 2310 O O . ASP B 1 57 ? -5.758 19.766 -7.086 1 79.31 57 ASP B O 1
ATOM 2314 N N . LEU B 1 58 ? -6.223 18.484 -5.422 1 74.62 58 LEU B N 1
ATOM 2315 C CA . LEU B 1 58 ? -4.883 18.312 -4.875 1 74.62 58 LEU B CA 1
ATOM 2316 C C . LEU B 1 58 ? -3.943 17.703 -5.91 1 74.62 58 LEU B C 1
ATOM 2318 O O . LEU B 1 58 ? -2.734 17.609 -5.68 1 74.62 58 LEU B O 1
ATOM 2322 N N . THR B 1 59 ? -4.297 17.438 -7.027 1 63.81 59 THR B N 1
ATOM 2323 C CA . THR B 1 59 ? -3.348 16.938 -8.016 1 63.81 59 THR B CA 1
ATOM 2324 C C . THR B 1 59 ? -2.57 18.094 -8.648 1 63.81 59 THR B C 1
ATOM 2326 O O . THR B 1 59 ? -1.556 17.875 -9.312 1 63.81 59 THR B O 1
ATOM 2329 N N . GLU B 1 60 ? -2.863 19.328 -8.391 1 56.88 60 GLU B N 1
ATOM 2330 C CA . GLU B 1 60 ? -2.303 20.453 -9.133 1 56.88 60 GLU B CA 1
ATOM 2331 C C . GLU B 1 60 ? -1.949 21.609 -8.203 1 56.88 60 GLU B C 1
ATOM 2333 O O . GLU B 1 60 ? -2.596 22.656 -8.234 1 56.88 60 GLU B O 1
ATOM 2338 N N . LEU B 1 61 ? -1.103 21.438 -7.219 1 66.12 61 LEU B N 1
ATOM 2339 C CA . LEU B 1 61 ? -1.204 22.688 -6.48 1 66.12 61 LEU B CA 1
ATOM 2340 C C . LEU B 1 61 ? 0.177 23.203 -6.082 1 66.12 61 LEU B C 1
ATOM 2342 O O . LEU B 1 61 ? 1.092 22.422 -5.844 1 66.12 61 LEU B O 1
ATOM 2346 N N . GLU B 1 62 ? 0.461 24.391 -6.246 1 82.5 62 GLU B N 1
ATOM 2347 C CA . GLU B 1 62 ? 1.587 25.141 -5.711 1 82.5 62 GLU B CA 1
ATOM 2348 C C . GLU B 1 62 ? 1.336 25.547 -4.262 1 82.5 62 GLU B C 1
ATOM 2350 O O . GLU B 1 62 ? 1.577 26.703 -3.883 1 82.5 62 GLU B O 1
ATOM 2355 N N . ILE B 1 63 ? 0.955 24.719 -3.363 1 91.38 63 ILE B N 1
ATOM 2356 C CA . ILE B 1 63 ? 0.485 24.969 -2.004 1 91.38 63 ILE B CA 1
ATOM 2357 C C . ILE B 1 63 ? 1.653 25.406 -1.126 1 91.38 63 ILE B C 1
ATOM 2359 O O . ILE B 1 63 ? 1.487 26.234 -0.234 1 91.38 63 ILE B O 1
ATOM 2363 N N . THR B 1 64 ? 2.865 24.922 -1.36 1 94.56 64 THR B N 1
ATOM 2364 C CA . THR B 1 64 ? 4.016 25.25 -0.523 1 94.56 64 THR B CA 1
ATOM 2365 C C . THR B 1 64 ? 4.41 26.719 -0.695 1 94.56 64 THR B C 1
ATOM 2367 O O . THR B 1 64 ? 4.801 27.375 0.269 1 94.56 64 THR B O 1
ATOM 2370 N N . ASP B 1 65 ? 4.242 27.219 -1.909 1 94.31 65 ASP B N 1
ATOM 2371 C CA . ASP B 1 65 ? 4.539 28.625 -2.131 1 94.31 65 ASP B CA 1
ATOM 2372 C C . ASP B 1 65 ? 3.609 29.516 -1.312 1 94.31 65 ASP B C 1
ATOM 2374 O O . ASP B 1 65 ? 4.055 30.484 -0.696 1 94.31 65 ASP B O 1
ATOM 2378 N N . LEU B 1 66 ? 2.396 29.219 -1.318 1 95.25 66 LEU B N 1
ATOM 2379 C CA . LEU B 1 66 ? 1.429 29.984 -0.543 1 95.25 66 LEU B CA 1
ATOM 2380 C C . LEU B 1 66 ? 1.751 29.922 0.946 1 95.25 66 LEU B C 1
ATOM 2382 O O . LEU B 1 66 ? 1.695 30.938 1.642 1 95.25 66 LEU B O 1
ATOM 2386 N N . ALA B 1 67 ? 2.07 28.734 1.436 1 96.75 67 ALA B N 1
ATOM 2387 C CA . ALA B 1 67 ? 2.354 28.547 2.855 1 96.75 67 ALA B CA 1
ATOM 2388 C C . ALA B 1 67 ? 3.574 29.359 3.285 1 96.75 67 ALA B C 1
ATOM 2390 O O . ALA B 1 67 ? 3.561 30 4.34 1 96.75 67 ALA B O 1
ATOM 2391 N N . VAL B 1 68 ? 4.59 29.359 2.465 1 97.12 68 VAL B N 1
ATOM 2392 C CA . VAL B 1 68 ? 5.812 30.078 2.783 1 97.12 68 VAL B CA 1
ATOM 2393 C C . VAL B 1 68 ? 5.543 31.594 2.752 1 97.12 68 VAL B C 1
ATOM 2395 O O . VAL B 1 68 ? 5.984 32.312 3.637 1 97.12 68 VAL B O 1
ATOM 2398 N N . LYS B 1 69 ? 4.867 32.031 1.727 1 96.94 69 LYS B N 1
ATOM 2399 C CA . LYS B 1 69 ? 4.523 33.438 1.633 1 96.94 69 LYS B CA 1
ATOM 2400 C C . LYS B 1 69 ? 3.689 33.906 2.832 1 96.94 69 LYS B C 1
ATOM 2402 O O . LYS B 1 69 ? 3.893 35 3.363 1 96.94 69 LYS B O 1
ATOM 2407 N N . PHE B 1 70 ? 2.824 33.062 3.229 1 97.38 70 PHE B N 1
ATOM 2408 C CA . PHE B 1 70 ? 1.856 33.375 4.273 1 97.38 70 PHE B CA 1
ATOM 2409 C C . PHE B 1 70 ? 2.506 33.312 5.648 1 97.38 70 PHE B C 1
ATOM 2411 O O . PHE B 1 70 ? 2.352 34.219 6.457 1 97.38 70 PHE B O 1
ATOM 2418 N N . GLY B 1 71 ? 3.205 32.25 5.93 1 96.81 71 GLY B N 1
ATOM 2419 C CA . GLY B 1 71 ? 3.688 32 7.277 1 96.81 71 GLY B CA 1
ATOM 2420 C C . GLY B 1 71 ? 5.184 32.219 7.422 1 96.81 71 GLY B C 1
ATOM 2421 O O . GLY B 1 71 ? 5.715 32.188 8.531 1 96.81 71 GLY B O 1
ATOM 2422 N N . GLY B 1 72 ? 5.922 32.375 6.277 1 97.25 72 GLY B N 1
ATOM 2423 C CA . GLY B 1 72 ? 7.367 32.531 6.285 1 97.25 72 GLY B CA 1
ATOM 2424 C C . GLY B 1 72 ? 8.102 31.203 6.215 1 97.25 72 GLY B C 1
ATOM 2425 O O . GLY B 1 72 ? 9.266 31.141 5.801 1 97.25 72 GLY B O 1
ATOM 2426 N N . GLN B 1 73 ? 7.527 30.188 6.66 1 98 73 GLN B N 1
ATOM 2427 C CA . GLN B 1 73 ? 8.078 28.828 6.668 1 98 73 GLN B CA 1
ATOM 2428 C C . GLN B 1 73 ? 6.965 27.781 6.73 1 98 73 GLN B C 1
ATOM 2430 O O . GLN B 1 73 ? 5.785 28.141 6.844 1 98 73 GLN B O 1
ATOM 2435 N N . ILE B 1 74 ? 7.324 26.547 6.57 1 98.38 74 ILE B N 1
ATOM 2436 C CA . ILE B 1 74 ? 6.418 25.422 6.766 1 98.38 74 ILE B CA 1
ATOM 2437 C C . ILE B 1 74 ? 6.93 24.531 7.895 1 98.38 74 ILE B C 1
ATOM 2439 O O . ILE B 1 74 ? 8.047 24.016 7.824 1 98.38 74 ILE B O 1
ATOM 2443 N N . ASP B 1 75 ? 6.047 24.312 8.906 1 98.88 75 ASP B N 1
ATOM 2444 C CA . ASP B 1 75 ? 6.453 23.562 10.086 1 98.88 75 ASP B CA 1
ATOM 2445 C C . ASP B 1 75 ? 5.824 22.172 10.086 1 98.88 75 ASP B C 1
ATOM 2447 O O . ASP B 1 75 ? 6.301 21.266 10.773 1 98.88 75 ASP B O 1
ATOM 2451 N N . GLY B 1 76 ? 4.777 22.031 9.344 1 98.81 76 GLY B N 1
ATOM 2452 C CA . GLY B 1 76 ? 4.105 20.75 9.32 1 98.81 76 GLY B CA 1
ATOM 2453 C C . GLY B 1 76 ? 3.158 20.578 8.148 1 98.81 76 GLY B C 1
ATOM 2454 O O . GLY B 1 76 ? 2.719 21.578 7.562 1 98.81 76 GLY B O 1
ATOM 2455 N N . LEU B 1 77 ? 2.914 19.422 7.754 1 98.69 77 LEU B N 1
ATOM 2456 C CA . LEU B 1 77 ? 1.964 18.984 6.73 1 98.69 77 LEU B CA 1
ATOM 2457 C C . LEU B 1 77 ? 1.074 17.859 7.246 1 98.69 77 LEU B C 1
ATOM 2459 O O . LEU B 1 77 ? 1.573 16.844 7.711 1 98.69 77 LEU B O 1
ATOM 2463 N N . ILE B 1 78 ? -0.196 18.078 7.254 1 98.94 78 ILE B N 1
ATOM 2464 C CA . ILE B 1 78 ? -1.162 17.031 7.574 1 98.94 78 ILE B CA 1
ATOM 2465 C C . ILE B 1 78 ? -1.951 16.656 6.32 1 98.94 78 ILE B C 1
ATOM 2467 O O . ILE B 1 78 ? -2.76 17.438 5.828 1 98.94 78 ILE B O 1
ATOM 2471 N N . VAL B 1 79 ? -1.673 15.5 5.82 1 98.56 79 VAL B N 1
ATOM 2472 C CA . VAL B 1 79 ? -2.42 14.953 4.691 1 98.56 79 VAL B CA 1
ATOM 2473 C C . VAL B 1 79 ? -3.648 14.203 5.203 1 98.56 79 VAL B C 1
ATOM 2475 O O . VAL B 1 79 ? -3.539 13.07 5.688 1 98.56 79 VAL B O 1
ATOM 2478 N N . ASN B 1 80 ? -4.789 14.82 5.008 1 98.5 80 ASN B N 1
ATOM 2479 C CA . ASN B 1 80 ? -6.02 14.273 5.578 1 98.5 80 ASN B CA 1
ATOM 2480 C C . ASN B 1 80 ? -7.047 13.961 4.5 1 98.5 80 ASN B C 1
ATOM 2482 O O . ASN B 1 80 ? -7.984 13.195 4.734 1 98.5 80 ASN B O 1
ATOM 2486 N N . HIS B 1 81 ? -6.82 14.531 3.34 1 96.88 81 HIS B N 1
ATOM 2487 C CA . HIS B 1 81 ? -7.785 14.273 2.275 1 96.88 81 HIS B CA 1
ATOM 2488 C C . HIS B 1 81 ? -7.797 12.797 1.892 1 96.88 81 HIS B C 1
ATOM 2490 O O . HIS B 1 81 ? -6.801 12.094 2.08 1 96.88 81 HIS B O 1
ATOM 2496 N N . GLY B 1 82 ? -8.883 12.336 1.387 1 96 82 GLY B N 1
ATOM 2497 C CA . GLY B 1 82 ? -9.039 10.977 0.906 1 96 82 GLY B CA 1
ATOM 2498 C C . GLY B 1 82 ? -10.445 10.664 0.43 1 96 82 GLY B C 1
ATOM 2499 O O . GLY B 1 82 ? -11.391 11.367 0.787 1 96 82 GLY B O 1
ATOM 2500 N N . ALA B 1 83 ? -10.516 9.695 -0.377 1 96.06 83 ALA B N 1
ATOM 2501 C CA . ALA B 1 83 ? -11.797 9.219 -0.892 1 96.06 83 ALA B CA 1
ATOM 2502 C C . ALA B 1 83 ? -11.961 7.723 -0.643 1 96.06 83 ALA B C 1
ATOM 2504 O O . ALA B 1 83 ? -10.969 6.984 -0.568 1 96.06 83 ALA B O 1
ATOM 2505 N N . LEU B 1 84 ? -13.242 7.312 -0.487 1 96.88 84 LEU B N 1
ATOM 2506 C CA . LEU B 1 84 ? -13.57 5.91 -0.259 1 96.88 84 LEU B CA 1
ATOM 2507 C C . LEU B 1 84 ? -14.25 5.305 -1.479 1 96.88 84 LEU B C 1
ATOM 2509 O O . LEU B 1 84 ? -13.984 4.156 -1.846 1 96.88 84 LEU B O 1
ATOM 2513 N N . GLU B 1 85 ? -15.078 6.047 -2.146 1 95.19 85 GLU B N 1
ATOM 2514 C CA . GLU B 1 85 ? -15.883 5.543 -3.25 1 95.19 85 GLU B CA 1
ATOM 2515 C C . GLU B 1 85 ? -15.031 5.289 -4.488 1 95.19 85 GLU B C 1
ATOM 2517 O O . GLU B 1 85 ? -14.055 5.996 -4.73 1 95.19 85 GLU B O 1
ATOM 2522 N N . PRO B 1 86 ? -15.453 4.312 -5.23 1 95.38 86 PRO B N 1
ATOM 2523 C CA . PRO B 1 86 ? -16.672 3.492 -5.152 1 95.38 86 PRO B CA 1
ATOM 2524 C C . PRO B 1 86 ? -16.547 2.352 -4.148 1 95.38 86 PRO B C 1
ATOM 2526 O O . PRO B 1 86 ? -15.453 1.809 -3.955 1 95.38 86 PRO B O 1
ATOM 2529 N N . ILE B 1 87 ? -17.625 2.043 -3.457 1 97.56 87 ILE B N 1
ATOM 2530 C CA . ILE B 1 87 ? -17.734 0.871 -2.596 1 97.56 87 ILE B CA 1
ATOM 2531 C C . ILE B 1 87 ? -18.141 -0.345 -3.426 1 97.56 87 ILE B C 1
ATOM 2533 O O . ILE B 1 87 ? -19.328 -0.58 -3.656 1 97.56 87 ILE B O 1
ATOM 2537 N N . LYS B 1 88 ? -17.219 -1.089 -3.908 1 97.62 88 LYS B N 1
ATOM 2538 C CA . LYS B 1 88 ? -17.406 -2.215 -4.82 1 97.62 88 LYS B CA 1
ATOM 2539 C C . LYS B 1 88 ? -16.3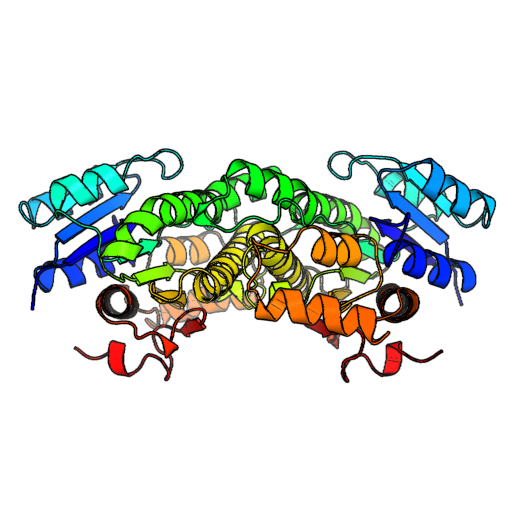91 -3.316 -4.547 1 97.62 88 LYS B C 1
ATOM 2541 O O . LYS B 1 88 ? -15.219 -3.033 -4.277 1 97.62 88 LYS B O 1
ATOM 2546 N N . ARG B 1 89 ? -16.859 -4.539 -4.664 1 98.25 89 ARG B N 1
ATOM 2547 C CA . ARG B 1 89 ? -15.945 -5.66 -4.484 1 98.25 89 ARG B CA 1
ATOM 2548 C C . ARG B 1 89 ? -14.898 -5.695 -5.59 1 98.25 89 ARG B C 1
ATOM 2550 O O . ARG B 1 89 ? -15.102 -5.125 -6.668 1 98.25 89 ARG B O 1
ATOM 2557 N N . ILE B 1 90 ? -13.812 -6.391 -5.332 1 98.5 90 ILE B N 1
ATOM 2558 C CA . ILE B 1 90 ? -12.641 -6.391 -6.203 1 98.5 90 ILE B CA 1
ATOM 2559 C C . ILE B 1 90 ? -13.023 -6.945 -7.574 1 98.5 90 ILE B C 1
ATOM 2561 O O . ILE B 1 90 ? -12.711 -6.344 -8.602 1 98.5 90 ILE B O 1
ATOM 2565 N N . ALA B 1 91 ? -13.727 -7.973 -7.617 1 97.25 91 ALA B N 1
ATOM 2566 C CA . ALA B 1 91 ? -14.094 -8.625 -8.867 1 97.25 91 ALA B CA 1
ATOM 2567 C C . ALA B 1 91 ? -15.047 -7.762 -9.688 1 97.25 91 ALA B C 1
ATOM 2569 O O . ALA B 1 91 ? -15.172 -7.934 -10.898 1 97.25 91 ALA B O 1
ATOM 2570 N N . ASP B 1 92 ? -15.734 -6.828 -9.031 1 97 92 ASP B N 1
ATOM 2571 C CA . ASP B 1 92 ? -16.781 -6.047 -9.68 1 97 92 ASP B CA 1
ATOM 2572 C C . ASP B 1 92 ? -16.281 -4.641 -10.023 1 97 92 ASP B C 1
ATOM 2574 O O . ASP B 1 92 ? -17.016 -3.846 -10.609 1 97 92 ASP B O 1
ATOM 2578 N N . SER B 1 93 ? -15.102 -4.344 -9.656 1 96.88 93 SER B N 1
ATOM 2579 C CA . SER B 1 93 ? -14.547 -3.012 -9.891 1 96.88 93 SER B CA 1
ATOM 2580 C C . SER B 1 93 ? -13.617 -3 -11.094 1 96.88 93 SER B C 1
ATOM 2582 O O . SER B 1 93 ? -13.203 -4.059 -11.578 1 96.88 93 SER B O 1
ATOM 2584 N N . SER B 1 94 ? -13.336 -1.813 -11.664 1 96.5 94 SER B N 1
ATOM 2585 C CA . SER B 1 94 ? -12.398 -1.692 -12.773 1 96.5 94 SER B CA 1
ATOM 2586 C C . SER B 1 94 ? -11.031 -1.211 -12.297 1 96.5 94 SER B C 1
ATOM 2588 O O . SER B 1 94 ? -10.938 -0.49 -11.297 1 96.5 94 SER B O 1
ATOM 2590 N N . VAL B 1 95 ? -10.07 -1.515 -13 1 96.69 95 VAL B N 1
ATOM 2591 C CA . VAL B 1 95 ? -8.727 -1.036 -12.695 1 96.69 95 VAL B CA 1
ATOM 2592 C C . VAL B 1 95 ? -8.703 0.49 -12.734 1 96.69 95 VAL B C 1
ATOM 2594 O O . VAL B 1 95 ? -8.008 1.126 -11.93 1 96.69 95 VAL B O 1
ATOM 2597 N N . ASP B 1 96 ? -9.453 1.049 -13.641 1 96.81 96 ASP B N 1
ATOM 2598 C CA . ASP B 1 96 ? -9.508 2.504 -13.758 1 96.81 96 ASP B CA 1
ATOM 2599 C C . ASP B 1 96 ? -10.102 3.133 -12.5 1 96.81 96 ASP B C 1
ATOM 2601 O O . ASP B 1 96 ? -9.672 4.207 -12.07 1 96.81 96 ASP B O 1
ATOM 2605 N N . ASP B 1 97 ? -11.094 2.494 -11.898 1 96.5 97 ASP B N 1
ATOM 2606 C CA . ASP B 1 97 ? -11.633 2.951 -10.625 1 96.5 97 ASP B CA 1
ATOM 2607 C C . ASP B 1 97 ? -10.547 3.004 -9.555 1 96.5 97 ASP B C 1
ATOM 2609 O O . ASP B 1 97 ? -10.469 3.971 -8.789 1 96.5 97 ASP B O 1
ATOM 2613 N N . TRP B 1 98 ? -9.773 1.995 -9.539 1 98.5 98 TRP B N 1
ATOM 2614 C CA . TRP B 1 98 ? -8.68 1.924 -8.578 1 98.5 98 TRP B CA 1
ATOM 2615 C C . TRP B 1 98 ? -7.664 3.033 -8.82 1 98.5 98 TRP B C 1
ATOM 2617 O O . TRP B 1 98 ? -7.266 3.738 -7.891 1 98.5 98 TRP B O 1
ATOM 2627 N N . LYS B 1 99 ? -7.293 3.184 -10.07 1 98.06 99 LYS B N 1
ATOM 2628 C CA . LYS B 1 99 ? -6.305 4.203 -10.414 1 98.06 99 LYS B CA 1
ATOM 2629 C C . LYS B 1 99 ? -6.789 5.594 -10.016 1 98.06 99 LYS B C 1
ATOM 2631 O O . LYS B 1 99 ? -6.016 6.406 -9.508 1 98.06 99 LYS B O 1
ATOM 2636 N N . ARG B 1 100 ? -8.008 5.883 -10.242 1 97.19 100 ARG B N 1
ATOM 2637 C CA . ARG B 1 100 ? -8.57 7.18 -9.875 1 97.19 100 ARG B CA 1
ATOM 2638 C C . ARG B 1 100 ? -8.484 7.414 -8.375 1 97.19 100 ARG B C 1
ATOM 2640 O O . ARG B 1 100 ? -8.125 8.5 -7.926 1 97.19 100 ARG B O 1
ATOM 2647 N N . LEU B 1 101 ? -8.852 6.418 -7.609 1 97.81 101 LEU B N 1
ATOM 2648 C CA . LEU B 1 101 ? -8.797 6.566 -6.16 1 97.81 101 LEU B CA 1
ATOM 2649 C C . LEU B 1 101 ? -7.355 6.723 -5.684 1 97.81 101 LEU B C 1
ATOM 2651 O O . LEU B 1 101 ? -7.078 7.492 -4.762 1 97.81 101 LEU B O 1
ATOM 2655 N N . TYR B 1 102 ? -6.395 6 -6.312 1 98.31 102 TYR B N 1
ATOM 2656 C CA . TYR B 1 102 ? -4.984 6.133 -5.977 1 98.31 102 TYR B CA 1
ATOM 2657 C C . TYR B 1 102 ? -4.477 7.535 -6.289 1 98.31 102 TYR B C 1
ATOM 2659 O O . TYR B 1 102 ? -3.633 8.07 -5.57 1 98.31 102 TYR B O 1
ATOM 2667 N N . ASP B 1 103 ? -4.969 8.102 -7.363 1 97.12 103 ASP B N 1
ATOM 2668 C CA . ASP B 1 103 ? -4.59 9.477 -7.676 1 97.12 103 ASP B CA 1
ATOM 2669 C C . ASP B 1 103 ? -4.957 10.422 -6.535 1 97.12 103 ASP B C 1
ATOM 2671 O O . ASP B 1 103 ? -4.168 11.305 -6.172 1 97.12 103 ASP B O 1
ATOM 2675 N N . ILE B 1 104 ? -6.02 10.195 -5.949 1 96.38 104 ILE B N 1
ATOM 2676 C CA . ILE B 1 104 ? -6.527 11.047 -4.879 1 96.38 104 ILE B CA 1
ATOM 2677 C C . ILE B 1 104 ? -5.82 10.703 -3.568 1 96.38 104 ILE B C 1
ATOM 2679 O O . ILE B 1 104 ? -5.207 11.57 -2.941 1 96.38 104 ILE B O 1
ATOM 2683 N N . ASN B 1 105 ? -5.875 9.461 -3.205 1 97.81 105 ASN B N 1
ATOM 2684 C CA . ASN B 1 105 ? -5.512 9.039 -1.856 1 97.81 105 ASN B CA 1
ATOM 2685 C C . ASN B 1 105 ? -3.996 8.945 -1.688 1 97.81 105 ASN B C 1
ATOM 2687 O O . ASN B 1 105 ? -3.482 9.078 -0.576 1 97.81 105 ASN B O 1
ATOM 2691 N N . PHE B 1 106 ? -3.297 8.648 -2.754 1 98.56 106 PHE B N 1
ATOM 2692 C CA . PHE B 1 106 ? -1.885 8.336 -2.572 1 98.56 106 PHE B CA 1
ATOM 2693 C C . PHE B 1 106 ? -1.009 9.289 -3.373 1 98.56 106 PHE B C 1
ATOM 2695 O O . PHE B 1 106 ? -0.15 9.977 -2.811 1 98.56 106 PHE B O 1
ATOM 2702 N N . PHE B 1 107 ? -1.21 9.422 -4.711 1 97.62 107 PHE B N 1
ATOM 2703 C CA . PHE B 1 107 ? -0.287 10.18 -5.551 1 97.62 107 PHE B CA 1
ATOM 2704 C C . PHE B 1 107 ? -0.399 11.672 -5.273 1 97.62 107 PHE B C 1
ATOM 2706 O O . PHE B 1 107 ? 0.592 12.398 -5.355 1 97.62 107 PHE B O 1
ATOM 2713 N N . SER B 1 108 ? -1.571 12.148 -5 1 96.31 108 SER B N 1
ATOM 2714 C CA . SER B 1 108 ? -1.715 13.547 -4.598 1 96.31 108 SER B CA 1
ATOM 2715 C C . SER B 1 108 ? -0.975 13.82 -3.295 1 96.31 108 SER B C 1
ATOM 2717 O O . SER B 1 108 ? -0.333 14.867 -3.148 1 96.31 108 SER B O 1
ATOM 2719 N N . ALA B 1 109 ? -1.08 12.914 -2.332 1 96.94 109 ALA B N 1
ATOM 2720 C CA . ALA B 1 109 ? -0.348 13.023 -1.072 1 96.94 109 ALA B CA 1
ATOM 2721 C C . ALA B 1 109 ? 1.159 13.016 -1.311 1 96.94 109 ALA B C 1
ATOM 2723 O O . ALA B 1 109 ? 1.891 13.82 -0.72 1 96.94 109 ALA B O 1
ATOM 2724 N N . LEU B 1 110 ? 1.588 12.102 -2.146 1 97.56 110 LEU B N 1
ATOM 2725 C CA . LEU B 1 110 ? 3.002 12.023 -2.5 1 97.56 110 LEU B CA 1
ATOM 2726 C C . LEU B 1 110 ? 3.506 13.352 -3.047 1 97.56 110 LEU B C 1
ATOM 2728 O O . LEU B 1 110 ? 4.551 13.844 -2.619 1 97.56 110 LEU B O 1
ATOM 2732 N N . ALA B 1 111 ? 2.781 13.906 -3.941 1 96.31 111 ALA B N 1
ATOM 2733 C CA . ALA B 1 111 ? 3.176 15.164 -4.562 1 96.31 111 ALA B CA 1
ATOM 2734 C C . ALA B 1 111 ? 3.326 16.266 -3.52 1 96.31 111 ALA B C 1
ATOM 2736 O O . ALA B 1 111 ? 4.285 17.047 -3.559 1 96.31 111 ALA B O 1
ATOM 2737 N N . LEU B 1 112 ? 2.416 16.328 -2.623 1 96.12 112 LEU B N 1
ATOM 2738 C CA . LEU B 1 112 ? 2.445 17.328 -1.57 1 96.12 112 LEU B CA 1
ATOM 2739 C C . LEU B 1 112 ? 3.639 17.125 -0.646 1 96.12 112 LEU B C 1
ATOM 2741 O O . LEU B 1 112 ? 4.316 18.078 -0.27 1 96.12 112 LEU B O 1
ATOM 2745 N N . VAL B 1 113 ? 3.84 15.891 -0.279 1 97.62 113 VAL B N 1
ATOM 2746 C CA . VAL B 1 113 ? 4.961 15.539 0.587 1 97.62 113 VAL B CA 1
ATOM 2747 C C . VAL B 1 113 ? 6.273 15.945 -0.077 1 97.62 113 VAL B C 1
ATOM 2749 O O . VAL B 1 113 ? 7.121 16.578 0.548 1 97.62 113 VAL B O 1
ATOM 2752 N N . GLN B 1 114 ? 6.418 15.609 -1.347 1 96.88 114 GLN B N 1
ATOM 2753 C CA . GLN B 1 114 ? 7.629 15.961 -2.082 1 96.88 114 GLN B CA 1
ATOM 2754 C C . GLN B 1 114 ? 7.844 17.469 -2.111 1 96.88 114 GLN B C 1
ATOM 2756 O O . GLN B 1 114 ? 8.961 17.953 -1.917 1 96.88 114 GLN B O 1
ATOM 2761 N N . ALA B 1 115 ? 6.801 18.188 -2.307 1 95.69 115 ALA B N 1
ATOM 2762 C CA . ALA B 1 115 ? 6.883 19.641 -2.365 1 95.69 115 ALA B CA 1
ATOM 2763 C C . ALA B 1 115 ? 7.234 20.219 -0.999 1 95.69 115 ALA B C 1
ATOM 2765 O O . ALA B 1 115 ? 7.898 21.25 -0.911 1 95.69 115 ALA B O 1
ATOM 2766 N N . ALA B 1 116 ? 6.832 19.578 0.049 1 97.06 116 ALA B N 1
ATOM 2767 C CA . ALA B 1 116 ? 6.977 20.109 1.4 1 97.06 116 ALA B CA 1
ATOM 2768 C C . ALA B 1 116 ? 8.352 19.781 1.976 1 97.06 116 ALA B C 1
ATOM 2770 O O . ALA B 1 116 ? 8.844 20.484 2.859 1 97.06 116 ALA B O 1
ATOM 2771 N N . ILE B 1 117 ? 9.008 18.719 1.522 1 97.88 117 ILE B N 1
ATOM 2772 C CA . ILE B 1 117 ? 10.211 18.156 2.127 1 97.88 117 ILE B CA 1
ATOM 2773 C C . ILE B 1 117 ? 11.289 19.219 2.232 1 97.88 117 ILE B C 1
ATOM 2775 O O . ILE B 1 117 ? 11.852 19.453 3.307 1 97.88 117 ILE B O 1
ATOM 2779 N N . PRO B 1 118 ? 11.57 20 1.128 1 97.06 118 PRO B N 1
ATOM 2780 C CA . PRO B 1 118 ? 12.648 20.984 1.26 1 97.06 118 PRO B CA 1
ATOM 2781 C C . PRO B 1 118 ? 12.375 22.031 2.348 1 97.06 118 PRO B C 1
ATOM 2783 O O . PRO B 1 118 ? 13.305 22.484 3.023 1 97.06 118 PRO B O 1
ATOM 2786 N N . HIS B 1 119 ? 11.195 22.422 2.59 1 97.62 119 HIS B N 1
ATOM 2787 C CA . HIS B 1 119 ? 10.82 23.406 3.602 1 97.62 119 HIS B CA 1
ATOM 2788 C C . HIS B 1 119 ? 10.852 22.797 5 1 97.62 119 HIS B C 1
ATOM 2790 O O . HIS B 1 119 ? 11.328 23.422 5.945 1 97.62 119 HIS B O 1
ATOM 2796 N N . LEU B 1 120 ? 10.414 21.562 5.102 1 98.75 120 LEU B N 1
ATOM 2797 C CA . LEU B 1 120 ? 10.359 20.891 6.395 1 98.75 120 LEU B CA 1
ATOM 2798 C C . LEU B 1 120 ? 11.758 20.547 6.887 1 98.75 120 LEU B C 1
ATOM 2800 O O . LEU B 1 120 ? 12 20.469 8.094 1 98.75 120 LEU B O 1
ATOM 2804 N N . ARG B 1 121 ? 12.68 20.312 5.961 1 98.62 121 ARG B N 1
ATOM 2805 C CA . ARG B 1 121 ? 14.078 20.125 6.344 1 98.62 121 ARG B CA 1
ATOM 2806 C C . ARG B 1 121 ? 14.602 21.312 7.129 1 98.62 121 ARG B C 1
ATOM 2808 O O . ARG B 1 121 ? 15.359 21.156 8.086 1 98.62 121 ARG B O 1
ATOM 2815 N N . GLN B 1 122 ? 14.164 22.516 6.73 1 98.19 122 GLN B N 1
ATOM 2816 C CA . GLN B 1 122 ? 14.648 23.734 7.352 1 98.19 122 GLN B CA 1
ATOM 2817 C C . GLN B 1 122 ? 14.102 23.891 8.766 1 98.19 122 GLN B C 1
ATOM 2819 O O . GLN B 1 122 ? 14.797 24.391 9.656 1 98.19 122 GLN B O 1
ATOM 2824 N N . THR B 1 123 ? 12.961 23.453 8.969 1 98.44 123 THR B N 1
ATOM 2825 C CA . THR B 1 123 ? 12.305 23.672 10.25 1 98.44 123 THR B CA 1
ATOM 2826 C C . THR B 1 123 ? 12.375 22.406 11.117 1 98.44 123 THR B C 1
ATOM 2828 O O . THR B 1 123 ? 11.93 22.422 12.266 1 98.44 123 THR B O 1
ATOM 2831 N N . LYS B 1 124 ? 12.961 21.328 10.539 1 98.62 124 LYS B N 1
ATOM 2832 C CA . LYS B 1 124 ? 12.875 20.031 11.188 1 98.62 124 LYS B CA 1
ATOM 2833 C C . LYS B 1 124 ? 11.438 19.703 11.578 1 98.62 124 LYS B C 1
ATOM 2835 O O . LYS B 1 124 ? 11.164 19.359 12.727 1 98.62 124 LYS B O 1
ATOM 2840 N N . GLY B 1 125 ? 10.531 19.828 10.578 1 98.81 125 GLY B N 1
ATOM 2841 C CA . GLY B 1 125 ? 9.094 19.797 10.781 1 98.81 125 GLY B CA 1
ATOM 2842 C C . GLY B 1 125 ? 8.531 18.391 10.812 1 98.81 125 GLY B C 1
ATOM 2843 O O . GLY B 1 125 ? 9.266 17.422 11.047 1 98.81 125 GLY B O 1
ATOM 2844 N N . ARG B 1 126 ? 7.16 18.281 10.719 1 98.94 126 ARG B N 1
ATOM 2845 C CA . ARG B 1 126 ? 6.445 17.016 10.859 1 98.94 126 ARG B CA 1
ATOM 2846 C C . ARG B 1 126 ? 5.469 16.797 9.711 1 98.94 126 ARG B C 1
ATOM 2848 O O . ARG B 1 126 ? 4.895 17.766 9.188 1 98.94 126 ARG B O 1
ATOM 2855 N N . ILE B 1 127 ? 5.344 15.578 9.352 1 98.94 127 ILE B N 1
ATOM 2856 C CA . ILE B 1 127 ? 4.312 15.125 8.422 1 98.94 127 ILE B CA 1
ATOM 2857 C C . ILE B 1 127 ? 3.383 14.141 9.125 1 98.94 127 ILE B C 1
ATOM 2859 O O . ILE B 1 127 ? 3.842 13.195 9.773 1 98.94 127 ILE B O 1
ATOM 2863 N N . VAL B 1 128 ? 2.1 14.406 9.086 1 98.94 128 VAL B N 1
ATOM 2864 C CA . VAL B 1 128 ? 1.087 13.461 9.547 1 98.94 128 VAL B CA 1
ATOM 2865 C C . VAL B 1 128 ? 0.257 12.977 8.359 1 98.94 128 VAL B C 1
ATOM 2867 O O . VAL B 1 128 ? -0.364 13.773 7.656 1 98.94 128 VAL B O 1
ATOM 2870 N N . LEU B 1 129 ? 0.35 11.711 8.102 1 98.94 129 LEU B N 1
ATOM 2871 C CA . LEU B 1 129 ? -0.466 11.078 7.078 1 98.94 129 LEU B CA 1
ATOM 2872 C C . LEU B 1 129 ? -1.665 10.367 7.699 1 98.94 129 LEU B C 1
A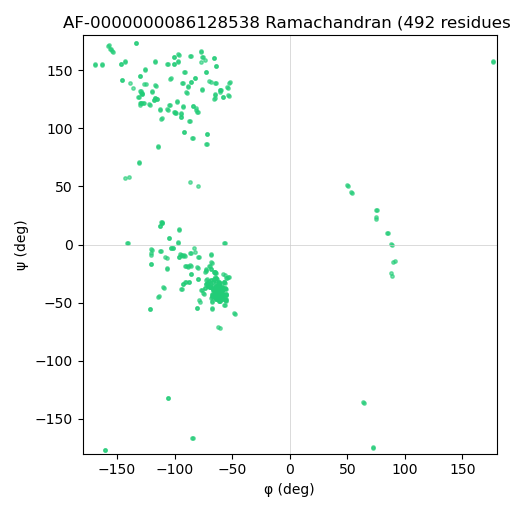TOM 2874 O O . LEU B 1 129 ? -1.504 9.383 8.422 1 98.94 129 LEU B O 1
ATOM 2878 N N . VAL B 1 130 ? -2.852 10.875 7.418 1 98.88 130 VAL B N 1
ATOM 2879 C CA . VAL B 1 130 ? -4.051 10.258 7.965 1 98.88 130 VAL B CA 1
ATOM 2880 C C . VAL B 1 130 ? -4.422 9.023 7.137 1 98.88 130 VAL B C 1
ATOM 2882 O O . VAL B 1 130 ? -4.773 9.148 5.961 1 98.88 130 VAL B O 1
ATOM 2885 N N . THR B 1 131 ? -4.328 7.906 7.742 1 98.5 131 THR B N 1
ATOM 2886 C CA . THR B 1 131 ? -4.613 6.645 7.066 1 98.5 131 THR B CA 1
ATOM 2887 C C . THR B 1 131 ? -5.953 6.074 7.52 1 98.5 131 THR B C 1
ATOM 2889 O O . THR B 1 131 ? -6.988 6.734 7.395 1 98.5 131 THR B O 1
ATOM 2892 N N . SER B 1 132 ? -6 4.777 7.867 1 97.31 132 SER B N 1
ATOM 2893 C CA . SER B 1 132 ? -7.223 4.062 8.219 1 97.31 132 SER B CA 1
ATOM 2894 C C . SER B 1 132 ? -6.91 2.693 8.82 1 97.31 132 SER B C 1
ATOM 2896 O O . SER B 1 132 ? -5.809 2.17 8.641 1 97.31 132 SER B O 1
ATOM 2898 N N . GLY B 1 133 ? -7.879 2.195 9.633 1 96.06 133 GLY B N 1
ATOM 2899 C CA . GLY B 1 133 ? -7.797 0.787 9.992 1 96.06 133 GLY B CA 1
ATOM 2900 C C . GLY B 1 133 ? -7.727 -0.13 8.781 1 96.06 133 GLY B C 1
ATOM 2901 O O . GLY B 1 133 ? -7.121 -1.2 8.844 1 96.06 133 GLY B O 1
ATOM 2902 N N . ALA B 1 134 ? -8.297 0.275 7.691 1 96.12 134 ALA B N 1
ATOM 2903 C CA . ALA B 1 134 ? -8.32 -0.502 6.457 1 96.12 134 ALA B CA 1
ATOM 2904 C C . ALA B 1 134 ? -6.926 -0.601 5.84 1 96.12 134 ALA B C 1
ATOM 2906 O O . ALA B 1 134 ? -6.703 -1.383 4.914 1 96.12 134 ALA B O 1
ATOM 2907 N N . ALA B 1 135 ? -5.953 0.116 6.34 1 96.81 135 ALA B N 1
ATOM 2908 C CA . ALA B 1 135 ? -4.574 0.001 5.879 1 96.81 135 ALA B CA 1
ATOM 2909 C C . ALA B 1 135 ? -3.941 -1.302 6.363 1 96.81 135 ALA B C 1
ATOM 2911 O O . ALA B 1 135 ? -2.949 -1.766 5.793 1 96.81 135 ALA B O 1
ATOM 2912 N N . SER B 1 136 ? -4.523 -1.871 7.426 1 95.56 136 SER B N 1
ATOM 2913 C CA . SER B 1 136 ? -3.857 -3.016 8.039 1 95.56 136 SER B CA 1
ATOM 2914 C C . SER B 1 136 ? -4.75 -4.254 8.016 1 95.56 136 SER B C 1
ATOM 2916 O O . SER B 1 136 ? -4.316 -5.344 8.383 1 95.56 136 SER B O 1
ATOM 2918 N N . LYS B 1 137 ? -5.93 -4.059 7.652 1 96.81 137 LYS B N 1
ATOM 2919 C CA . LYS B 1 137 ? -6.844 -5.195 7.594 1 96.81 137 LYS B CA 1
ATOM 2920 C C . LYS B 1 137 ? -7.797 -5.078 6.406 1 96.81 137 LYS B C 1
ATOM 2922 O O . LYS B 1 137 ? -8.07 -3.975 5.934 1 96.81 137 LYS B O 1
ATOM 2927 N N . GLY B 1 138 ? -8.352 -6.238 5.977 1 98.12 138 GLY B N 1
ATOM 2928 C CA . GLY B 1 138 ? -9.234 -6.27 4.816 1 98.12 138 GLY B CA 1
ATOM 2929 C C . GLY B 1 138 ? -10.68 -5.973 5.156 1 98.12 138 GLY B C 1
ATOM 2930 O O . GLY B 1 138 ? -11.18 -6.395 6.199 1 98.12 138 GLY B O 1
ATOM 2931 N N . TYR B 1 139 ? -11.312 -5.23 4.32 1 98.38 139 TYR B N 1
ATOM 2932 C CA . TYR B 1 139 ? -12.75 -4.988 4.312 1 98.38 139 TYR B CA 1
ATOM 2933 C C . TYR B 1 139 ? -13.344 -5.254 2.932 1 98.38 139 TYR B C 1
ATOM 2935 O O . TYR B 1 139 ? -12.836 -4.742 1.927 1 98.38 139 TYR B O 1
ATOM 2943 N N . ALA B 1 140 ? -14.438 -6.051 2.938 1 98.56 140 ALA B N 1
ATOM 2944 C CA . ALA B 1 140 ? -15.094 -6.281 1.657 1 98.56 140 ALA B CA 1
ATOM 2945 C C . ALA B 1 140 ? -15.539 -4.969 1.021 1 98.56 140 ALA B C 1
ATOM 2947 O O . ALA B 1 140 ? -16.141 -4.121 1.685 1 98.56 140 ALA B O 1
ATOM 2948 N N . ALA B 1 141 ? -15.141 -4.75 -0.216 1 98.5 141 ALA B N 1
ATOM 2949 C CA . ALA B 1 141 ? -15.594 -3.648 -1.062 1 98.5 141 ALA B CA 1
ATOM 2950 C C . ALA B 1 141 ? -14.773 -2.387 -0.803 1 98.5 141 ALA B C 1
ATOM 2952 O O . ALA B 1 141 ? -15.117 -1.306 -1.284 1 98.5 141 ALA B O 1
ATOM 2953 N N . TRP B 1 142 ? -13.648 -2.506 -0.015 1 98.69 142 TRP B N 1
ATOM 2954 C CA . TRP B 1 142 ? -12.812 -1.352 0.297 1 98.69 142 TRP B CA 1
ATOM 2955 C C . TRP B 1 142 ? -11.445 -1.48 -0.36 1 98.69 142 TRP B C 1
ATOM 2957 O O . TRP B 1 142 ? -10.5 -0.774 0.01 1 98.69 142 TRP B O 1
ATOM 2967 N N . GLY B 1 143 ? -11.273 -2.324 -1.303 1 98.56 143 GLY B N 1
ATOM 2968 C CA . GLY B 1 143 ? -9.984 -2.666 -1.889 1 98.56 143 GLY B CA 1
ATOM 2969 C C . GLY B 1 143 ? -9.156 -1.45 -2.25 1 98.56 143 GLY B C 1
ATOM 2970 O O . GLY B 1 143 ? -8.047 -1.276 -1.739 1 98.56 143 GLY B O 1
ATOM 2971 N N . PRO B 1 144 ? -9.711 -0.57 -3.148 1 98.62 144 PRO B N 1
ATOM 2972 C CA . PRO B 1 144 ? -8.906 0.59 -3.553 1 98.62 144 PRO B CA 1
ATOM 2973 C C . PRO B 1 144 ? -8.617 1.538 -2.393 1 98.62 144 PRO B C 1
ATOM 2975 O O . PRO B 1 144 ? -7.508 2.074 -2.295 1 98.62 144 PRO B O 1
ATOM 2978 N N . TYR B 1 145 ? -9.516 1.719 -1.476 1 98.62 145 TYR B N 1
ATOM 2979 C CA . TYR B 1 145 ? -9.328 2.58 -0.314 1 98.62 145 TYR B CA 1
ATOM 2980 C C . TYR B 1 145 ? -8.273 2 0.625 1 98.62 145 TYR B C 1
ATOM 2982 O O . TYR B 1 145 ? -7.266 2.65 0.913 1 98.62 145 TYR B O 1
ATOM 2990 N N . GLY B 1 146 ? -8.492 0.735 1.041 1 98.75 146 GLY B N 1
ATOM 2991 C CA . GLY B 1 146 ? -7.594 0.11 1.994 1 98.75 146 GLY B CA 1
ATOM 2992 C C . GLY B 1 146 ? -6.168 -0.005 1.481 1 98.75 146 GLY B C 1
ATOM 2993 O O . GLY B 1 146 ? -5.219 0.302 2.201 1 98.75 146 GLY B O 1
ATOM 2994 N N . SER B 1 147 ? -6.008 -0.429 0.297 1 98.88 147 SER B N 1
ATOM 2995 C CA . SER B 1 147 ? -4.664 -0.601 -0.241 1 98.88 147 SER B CA 1
ATOM 2996 C C . SER B 1 147 ? -3.971 0.743 -0.441 1 98.88 147 SER B C 1
ATOM 2998 O O . SER B 1 147 ? -2.754 0.852 -0.277 1 98.88 147 SER B O 1
ATOM 3000 N N . SER B 1 148 ? -4.695 1.811 -0.849 1 98.88 148 SER B N 1
ATOM 3001 C CA . SER B 1 148 ? -4.094 3.133 -0.971 1 98.88 148 SER B CA 1
ATOM 3002 C C . SER B 1 148 ? -3.625 3.656 0.383 1 98.88 148 SER B C 1
ATOM 3004 O O . SER B 1 148 ? -2.605 4.344 0.472 1 98.88 148 SER B O 1
ATOM 3006 N N . LYS B 1 149 ? -4.387 3.338 1.417 1 98.88 149 LYS B N 1
ATOM 3007 C CA . LYS B 1 149 ? -3.996 3.762 2.758 1 98.88 149 LYS B CA 1
ATOM 3008 C C . LYS B 1 149 ? -2.807 2.951 3.268 1 98.88 149 LYS B C 1
ATOM 3010 O O . LYS B 1 149 ? -1.966 3.469 4.004 1 98.88 149 LYS B O 1
ATOM 3015 N N . ALA B 1 150 ? -2.729 1.666 2.896 1 98.88 150 ALA B N 1
ATOM 3016 C CA . ALA B 1 150 ? -1.537 0.874 3.189 1 98.88 150 ALA B CA 1
ATOM 3017 C C . ALA B 1 150 ? -0.304 1.465 2.514 1 98.88 150 ALA B C 1
ATOM 3019 O O . ALA B 1 150 ? 0.769 1.537 3.117 1 98.88 150 ALA B O 1
ATOM 3020 N N . ALA B 1 151 ? -0.466 1.847 1.277 1 98.88 151 ALA B N 1
ATOM 3021 C CA . ALA B 1 151 ? 0.62 2.496 0.548 1 98.88 151 ALA B CA 1
ATOM 3022 C C . ALA B 1 151 ? 1.044 3.791 1.235 1 98.88 151 ALA B C 1
ATOM 3024 O O . ALA B 1 151 ? 2.234 4.102 1.309 1 98.88 151 ALA B O 1
ATOM 3025 N N . LEU B 1 152 ? 0.101 4.516 1.695 1 98.88 152 LEU B N 1
ATOM 3026 C CA . LEU B 1 152 ? 0.371 5.773 2.387 1 98.88 152 LEU B CA 1
ATOM 3027 C C . LEU B 1 152 ? 1.201 5.535 3.643 1 98.88 152 LEU B C 1
ATOM 3029 O O . LEU B 1 152 ? 2.133 6.289 3.928 1 98.88 152 LEU B O 1
ATOM 3033 N N . HIS B 1 153 ? 0.861 4.535 4.438 1 98.81 153 HIS B N 1
ATOM 3034 C CA . HIS B 1 153 ? 1.677 4.184 5.594 1 98.81 153 HIS B CA 1
ATOM 3035 C C . HIS B 1 153 ? 3.09 3.793 5.172 1 98.81 153 HIS B C 1
ATOM 3037 O O . HIS B 1 153 ? 4.062 4.164 5.832 1 98.81 153 HIS B O 1
ATOM 3043 N N . SER B 1 154 ? 3.166 3.014 4.117 1 98.88 154 SER B N 1
ATOM 3044 C CA . SER B 1 154 ? 4.484 2.637 3.617 1 98.88 154 SER B CA 1
ATOM 3045 C C . SER B 1 154 ? 5.309 3.867 3.254 1 98.88 154 SER B C 1
ATOM 3047 O O . SER B 1 154 ? 6.523 3.889 3.465 1 98.88 154 SER B O 1
ATOM 3049 N N . LEU B 1 155 ? 4.691 4.875 2.695 1 98.88 155 LEU B N 1
ATOM 3050 C CA . LEU B 1 155 ? 5.359 6.141 2.422 1 98.88 155 LEU B CA 1
ATOM 3051 C C . LEU B 1 155 ? 5.973 6.719 3.693 1 98.88 155 LEU B C 1
ATOM 3053 O O . LEU B 1 155 ? 7.109 7.191 3.68 1 98.88 155 LEU B O 1
ATOM 3057 N N . ALA B 1 156 ? 5.242 6.648 4.797 1 98.88 156 ALA B N 1
ATOM 3058 C CA . ALA B 1 156 ? 5.754 7.133 6.074 1 98.88 156 ALA B CA 1
ATOM 3059 C C . ALA B 1 156 ? 7.008 6.371 6.488 1 98.88 156 ALA B C 1
ATOM 3061 O O . ALA B 1 156 ? 7.973 6.969 6.977 1 98.88 156 ALA B O 1
ATOM 3062 N N . GLN B 1 157 ? 6.98 5.066 6.328 1 98.81 157 GLN B N 1
ATOM 3063 C CA . GLN B 1 157 ? 8.125 4.234 6.703 1 98.81 157 GLN B CA 1
ATOM 3064 C C . GLN B 1 157 ? 9.359 4.602 5.891 1 98.81 157 GLN B C 1
ATOM 3066 O O . GLN B 1 157 ? 10.469 4.672 6.434 1 98.81 157 GLN B O 1
ATOM 3071 N N . HIS B 1 158 ? 9.156 4.848 4.633 1 98.88 158 HIS B N 1
ATOM 3072 C CA . HIS B 1 158 ? 10.281 5.18 3.768 1 98.88 158 HIS B CA 1
ATOM 3073 C C . HIS B 1 158 ? 10.789 6.594 4.031 1 98.88 158 HIS B C 1
ATOM 3075 O O . HIS B 1 158 ? 11.992 6.844 3.996 1 98.88 158 HIS B O 1
ATOM 3081 N N . LEU B 1 159 ? 9.906 7.512 4.305 1 98.88 159 LEU B N 1
ATOM 3082 C CA . LEU B 1 159 ? 10.305 8.867 4.664 1 98.88 159 LEU B CA 1
ATOM 3083 C C . LEU B 1 159 ? 11.133 8.867 5.949 1 98.88 159 LEU B C 1
ATOM 3085 O O . LEU B 1 159 ? 12.102 9.617 6.07 1 98.88 159 LEU B O 1
ATOM 3089 N N . ALA B 1 160 ? 10.758 8.031 6.887 1 98.81 160 ALA B N 1
ATOM 3090 C CA . ALA B 1 160 ? 11.414 7.992 8.195 1 98.81 160 ALA B CA 1
ATOM 3091 C C . ALA B 1 160 ? 12.891 7.637 8.055 1 98.81 160 ALA B C 1
ATOM 3093 O O . ALA B 1 160 ? 13.719 8.117 8.828 1 98.81 160 ALA B O 1
ATOM 3094 N N . VAL B 1 161 ? 13.227 6.824 7.066 1 98.44 161 VAL B N 1
ATOM 3095 C CA . VAL B 1 161 ? 14.625 6.41 6.934 1 98.44 161 VAL B CA 1
ATOM 3096 C C . VAL B 1 161 ? 15.367 7.387 6.027 1 98.44 161 VAL B C 1
ATOM 3098 O O . VAL B 1 161 ? 16.594 7.512 6.109 1 98.44 161 VAL B O 1
ATOM 3101 N N . GLU B 1 162 ? 14.648 8.164 5.223 1 98.62 162 GLU B N 1
ATOM 3102 C CA . GLU B 1 162 ? 15.305 9.078 4.285 1 98.62 162 GLU B CA 1
ATOM 3103 C C . GLU B 1 162 ? 15.461 10.469 4.891 1 98.62 162 GLU B C 1
ATOM 3105 O O . GLU B 1 162 ? 16.391 11.195 4.551 1 98.62 162 GLU B O 1
ATOM 3110 N N . GLU B 1 163 ? 14.453 10.898 5.633 1 98.69 163 GLU B N 1
ATOM 3111 C CA . GLU B 1 163 ? 14.398 12.227 6.223 1 98.69 163 GLU B CA 1
ATOM 3112 C C . GLU B 1 163 ? 14.445 12.164 7.746 1 98.69 163 GLU B C 1
ATOM 3114 O O . GLU B 1 163 ? 13.422 12.312 8.414 1 98.69 163 GLU B O 1
ATOM 3119 N N . LYS B 1 164 ? 15.633 12.086 8.289 1 97 164 LYS B N 1
ATOM 3120 C CA . LYS B 1 164 ? 15.797 11.812 9.711 1 97 164 LYS B CA 1
ATOM 3121 C C . LYS B 1 164 ? 15.414 13.031 10.555 1 97 164 LYS B C 1
ATOM 3123 O O . LYS B 1 164 ? 15.047 12.891 11.719 1 97 164 LYS B O 1
ATOM 3128 N N . ASP B 1 165 ? 15.469 14.195 9.938 1 97.88 165 ASP B N 1
ATOM 3129 C CA . ASP B 1 165 ? 15.164 15.414 10.68 1 97.88 165 ASP B CA 1
ATOM 3130 C C . ASP B 1 165 ? 13.688 15.773 10.555 1 97.88 165 ASP B C 1
ATOM 3132 O O . ASP B 1 165 ? 13.227 16.734 11.164 1 97.88 165 ASP B O 1
ATOM 3136 N N . ILE B 1 166 ? 12.938 15.117 9.703 1 98.88 166 ILE B N 1
ATOM 3137 C CA . ILE B 1 166 ? 11.492 15.281 9.562 1 98.88 166 ILE B CA 1
ATOM 3138 C C . ILE B 1 166 ? 10.781 14.086 10.203 1 98.88 166 ILE B C 1
ATOM 3140 O O . ILE B 1 166 ? 11.047 12.938 9.852 1 98.88 166 ILE B O 1
ATOM 3144 N N . VAL B 1 167 ? 9.938 14.32 11.203 1 98.94 167 VAL B N 1
ATOM 3145 C CA . VAL B 1 167 ? 9.172 13.234 11.812 1 98.94 167 VAL B CA 1
ATOM 3146 C C . VAL B 1 167 ? 7.906 12.977 11 1 98.94 167 VAL B C 1
ATOM 3148 O O . VAL B 1 167 ? 7.102 13.891 10.789 1 98.94 167 VAL B O 1
ATOM 3151 N N . THR B 1 168 ? 7.781 11.773 10.469 1 98.94 168 THR B N 1
ATOM 3152 C CA . THR B 1 168 ? 6.605 11.398 9.695 1 98.94 168 THR B CA 1
ATOM 3153 C C . THR B 1 168 ? 5.82 10.289 10.406 1 98.94 168 THR B C 1
ATOM 3155 O O . THR B 1 168 ? 6.371 9.227 10.703 1 98.94 168 THR B O 1
ATOM 3158 N N . VAL B 1 169 ? 4.516 10.547 10.648 1 98.81 169 VAL B N 1
ATOM 3159 C CA . VAL B 1 169 ? 3.674 9.578 11.336 1 98.81 169 VAL B CA 1
ATOM 3160 C C . VAL B 1 169 ? 2.445 9.258 10.492 1 98.81 169 VAL B C 1
ATOM 3162 O O . VAL B 1 169 ? 1.901 10.141 9.82 1 98.81 169 VAL B O 1
ATOM 3165 N N . SER B 1 170 ? 2.096 8.008 10.445 1 98.56 170 SER B N 1
ATOM 3166 C CA . SER B 1 170 ? 0.821 7.57 9.883 1 98.56 170 SER B CA 1
ATOM 3167 C C . SER B 1 170 ? -0.214 7.332 10.977 1 98.56 170 SER B C 1
ATOM 3169 O O . SER B 1 170 ? 0.004 6.52 11.875 1 98.56 170 SER B O 1
ATOM 3171 N N . GLY B 1 171 ? -1.344 8.008 10.898 1 98.44 171 GLY B N 1
ATOM 3172 C CA . GLY B 1 171 ? -2.328 7.949 11.969 1 98.44 171 GLY B CA 1
ATOM 3173 C C . GLY B 1 171 ? -3.646 7.336 11.539 1 98.44 171 GLY B C 1
ATOM 3174 O O . GLY B 1 171 ? -4.145 7.637 10.453 1 98.44 171 GLY B O 1
ATOM 3175 N N . ASN B 1 172 ? -4.207 6.5 12.32 1 98.62 172 ASN B N 1
ATOM 3176 C CA . ASN B 1 172 ? -5.539 5.922 12.164 1 98.62 172 ASN B CA 1
ATOM 3177 C C . ASN B 1 172 ? -6.559 6.633 13.047 1 98.62 172 ASN B C 1
ATOM 3179 O O . ASN B 1 172 ? -6.523 6.504 14.273 1 98.62 172 ASN B O 1
ATOM 3183 N N . PRO B 1 173 ? -7.516 7.324 12.469 1 98.44 173 PRO B N 1
ATOM 3184 C CA . PRO B 1 173 ? -8.461 8.117 13.258 1 98.44 173 PRO B CA 1
ATOM 3185 C C . PRO B 1 173 ? -9.562 7.262 13.891 1 98.44 173 PRO B C 1
ATOM 3187 O O . PRO B 1 173 ? -10.312 7.746 14.742 1 98.44 173 PRO B O 1
ATOM 3190 N N . GLY B 1 174 ? -9.656 5.93 13.453 1 97.88 174 GLY B N 1
ATOM 3191 C CA . GLY B 1 174 ? -10.773 5.117 13.906 1 97.88 174 GLY B CA 1
ATOM 3192 C C . GLY B 1 174 ? -12.094 5.508 13.266 1 97.88 174 GLY B C 1
ATOM 3193 O O . GLY B 1 174 ? -12.125 6.262 12.297 1 97.88 174 GLY B O 1
ATOM 3194 N N . ARG B 1 175 ? -13.219 4.883 13.711 1 97.44 175 ARG B N 1
ATOM 3195 C CA . ARG B 1 175 ? -14.555 5.188 13.203 1 97.44 175 ARG B CA 1
ATOM 3196 C C . ARG B 1 175 ? -15.031 6.547 13.695 1 97.44 175 ARG B C 1
ATOM 3198 O O . ARG B 1 175 ? -15.594 6.656 14.789 1 97.44 175 ARG B O 1
ATOM 3205 N N . THR B 1 176 ? -14.805 7.539 12.852 1 98.56 176 THR B N 1
ATOM 3206 C CA . THR B 1 176 ? -15.078 8.922 13.234 1 98.56 176 THR B CA 1
ATOM 3207 C C . THR B 1 176 ? -16.359 9.414 12.578 1 98.56 176 THR B C 1
ATOM 3209 O O . THR B 1 176 ? -16.656 9.078 11.43 1 98.56 176 THR B O 1
ATOM 3212 N N . ASP B 1 177 ? -17.125 10.219 13.32 1 98.44 177 ASP B N 1
ATOM 3213 C CA . ASP B 1 177 ? -18.406 10.742 12.859 1 98.44 177 ASP B CA 1
ATOM 3214 C C . ASP B 1 177 ? -18.203 11.805 11.781 1 98.44 177 ASP B C 1
ATOM 3216 O O . ASP B 1 177 ? -18.203 13 12.078 1 98.44 177 ASP B O 1
ATOM 3220 N N . THR B 1 178 ? -18.094 11.406 10.617 1 97.81 178 THR B N 1
ATOM 3221 C CA . THR B 1 178 ? -17.859 12.258 9.453 1 97.81 178 THR B CA 1
ATOM 3222 C C . THR B 1 178 ? -18.797 11.875 8.312 1 97.81 178 THR B C 1
ATOM 3224 O O . THR B 1 178 ? -19.547 10.898 8.414 1 97.81 178 THR B O 1
ATOM 3227 N N . GLY B 1 179 ? -18.781 12.664 7.234 1 96.69 179 GLY B N 1
ATOM 3228 C CA . GLY B 1 179 ? -19.531 12.336 6.035 1 96.69 179 GLY B CA 1
ATOM 3229 C C . GLY B 1 179 ? -19.172 10.984 5.453 1 96.69 179 GLY B C 1
ATOM 3230 O O . GLY B 1 179 ? -20.031 10.273 4.922 1 96.69 179 GLY B O 1
ATOM 3231 N N . MET B 1 180 ? -17.953 10.516 5.551 1 95.5 180 MET B N 1
ATOM 3232 C CA . MET B 1 180 ? -17.516 9.211 5.055 1 95.5 180 MET B CA 1
ATOM 3233 C C . MET B 1 180 ? -18.219 8.086 5.816 1 95.5 180 MET B C 1
ATOM 3235 O O . MET B 1 180 ? -18.656 7.105 5.211 1 95.5 180 MET B O 1
ATOM 3239 N N . GLN B 1 181 ? -18.25 8.25 7.141 1 96.38 181 GLN B N 1
ATOM 3240 C CA . GLN B 1 181 ? -18.922 7.258 7.973 1 96.38 181 GLN B CA 1
ATOM 3241 C C . GLN B 1 181 ? -20.406 7.145 7.613 1 96.38 181 GLN B C 1
ATOM 3243 O O . GLN B 1 181 ? -20.953 6.047 7.602 1 96.38 181 GLN B O 1
ATOM 3248 N N . LYS B 1 182 ? -21.016 8.266 7.32 1 97.12 182 LYS B N 1
ATOM 3249 C CA . LYS B 1 182 ? -22.406 8.273 6.859 1 97.12 182 LYS B CA 1
ATOM 3250 C C . LYS B 1 182 ? -22.547 7.559 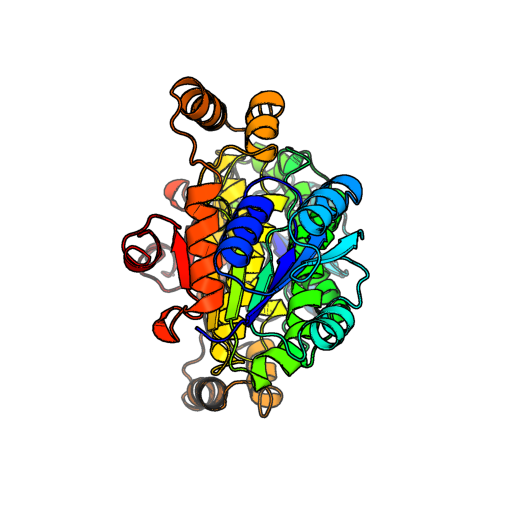5.523 1 97.12 182 LYS B C 1
ATOM 3252 O O . LYS B 1 182 ? -23.469 6.754 5.34 1 97.12 182 LYS B O 1
ATOM 3257 N N . LEU B 1 183 ? -21.672 7.867 4.652 1 96.75 183 LEU B N 1
ATOM 3258 C CA . LEU B 1 183 ? -21.656 7.25 3.33 1 96.75 183 LEU B CA 1
ATOM 3259 C C . LEU B 1 183 ? -21.594 5.73 3.441 1 96.75 183 LEU B C 1
ATOM 3261 O O . LEU B 1 183 ? -22.328 5.023 2.736 1 96.75 183 LEU B O 1
ATOM 3265 N N . LEU B 1 184 ? -20.781 5.199 4.301 1 96.38 184 LEU B N 1
ATOM 3266 C CA . LEU B 1 184 ? -20.625 3.768 4.523 1 96.38 184 LEU B CA 1
ATOM 3267 C C . LEU B 1 184 ? -21.938 3.137 4.977 1 96.38 184 LEU B C 1
ATOM 3269 O O . LEU B 1 184 ? -22.312 2.061 4.5 1 96.38 184 LEU B O 1
ATOM 3273 N N . ARG B 1 185 ? -22.531 3.777 5.898 1 97.62 185 ARG B N 1
ATOM 3274 C CA . ARG B 1 185 ? -23.781 3.248 6.434 1 97.62 185 ARG B CA 1
ATOM 3275 C C . ARG B 1 185 ? -24.891 3.275 5.379 1 97.62 185 ARG B C 1
ATOM 3277 O O . ARG B 1 185 ? -25.703 2.35 5.293 1 97.62 185 ARG B O 1
ATOM 3284 N N . GLU B 1 186 ? -24.828 4.254 4.539 1 97.25 186 GLU B N 1
ATOM 3285 C CA . GLU B 1 186 ? -25.922 4.461 3.582 1 97.25 186 GLU B CA 1
ATOM 3286 C C . GLU B 1 186 ? -25.688 3.643 2.312 1 97.25 186 GLU B C 1
ATOM 3288 O O . GLU B 1 186 ? -26.656 3.166 1.698 1 97.25 186 GLU B O 1
ATOM 3293 N N . HIS B 1 187 ? -24.469 3.457 1.945 1 96.06 187 HIS B N 1
ATOM 3294 C CA . HIS B 1 187 ? -24.203 2.904 0.621 1 96.06 187 HIS B CA 1
ATOM 3295 C C . HIS B 1 187 ? -23.438 1.585 0.713 1 96.06 187 HIS B C 1
ATOM 3297 O O . HIS B 1 187 ? -23.203 0.93 -0.304 1 96.06 187 HIS B O 1
ATOM 3303 N N . GLY B 1 188 ? -23.062 1.193 1.874 1 96.44 188 GLY B N 1
ATOM 3304 C CA . GLY B 1 188 ? -22.25 -0 2.033 1 96.44 188 GLY B CA 1
ATOM 3305 C C . GLY B 1 188 ? -23.062 -1.284 1.974 1 96.44 188 GLY B C 1
ATOM 3306 O O . GLY B 1 188 ? -22.5 -2.367 1.789 1 96.44 188 GLY B O 1
ATOM 3307 N N . LYS B 1 189 ? -24.391 -1.151 2.203 1 95.44 189 LYS B N 1
ATOM 3308 C CA . LYS B 1 189 ? -25.25 -2.332 2.219 1 95.44 189 LYS B CA 1
ATOM 3309 C C . LYS B 1 189 ? -25.219 -3.057 0.876 1 95.44 189 LYS B C 1
ATOM 3311 O O . LYS B 1 189 ? -25.312 -2.426 -0.178 1 95.44 189 LYS B O 1
ATOM 3316 N N . GLY B 1 190 ? -25.062 -4.328 0.895 1 94.94 190 GLY B N 1
ATOM 3317 C CA . GLY B 1 190 ? -25.078 -5.129 -0.319 1 94.94 190 GLY B CA 1
ATOM 3318 C C . GLY B 1 190 ? -23.719 -5.285 -0.96 1 94.94 190 GLY B C 1
ATOM 3319 O O . GLY B 1 190 ? -23.516 -6.148 -1.817 1 94.94 190 GLY B O 1
ATOM 3320 N N . HIS B 1 191 ? -22.766 -4.484 -0.57 1 96.06 191 HIS B N 1
ATOM 3321 C CA . HIS B 1 191 ? -21.422 -4.551 -1.122 1 96.06 191 HIS B CA 1
ATOM 3322 C C . HIS B 1 191 ? -20.406 -4.992 -0.067 1 96.06 191 HIS B C 1
ATOM 3324 O O . HIS B 1 191 ? -19.547 -5.844 -0.336 1 96.06 191 HIS B O 1
ATOM 3330 N N . MET B 1 192 ? -20.516 -4.43 1.098 1 97.5 192 MET B N 1
ATOM 3331 C CA . MET B 1 192 ? -19.656 -4.781 2.219 1 97.5 192 MET B CA 1
ATOM 3332 C C . MET B 1 192 ? -20.062 -6.121 2.82 1 97.5 192 MET B C 1
ATOM 3334 O O . MET B 1 192 ? -21.141 -6.645 2.512 1 97.5 192 MET B O 1
ATOM 3338 N N . ASP B 1 193 ? -19.172 -6.742 3.566 1 97.38 193 ASP B N 1
ATOM 3339 C CA . ASP B 1 193 ? -19.578 -7.859 4.41 1 97.38 193 ASP B CA 1
ATOM 3340 C C . ASP B 1 193 ? -20.734 -7.457 5.324 1 97.38 193 ASP B C 1
ATOM 3342 O O . ASP B 1 193 ? -20.719 -6.383 5.93 1 97.38 193 ASP B O 1
ATOM 3346 N N . ALA B 1 194 ? -21.734 -8.273 5.438 1 97.31 194 ALA B N 1
ATOM 3347 C CA . ALA B 1 194 ? -22.953 -7.926 6.176 1 97.31 194 ALA B CA 1
ATOM 3348 C C . ALA B 1 194 ? -22.641 -7.625 7.637 1 97.31 194 ALA B C 1
ATOM 3350 O O . ALA B 1 194 ? -23.188 -6.688 8.219 1 97.31 194 ALA B O 1
ATOM 3351 N N . ALA B 1 195 ? -21.797 -8.398 8.195 1 97.44 195 ALA B N 1
ATOM 3352 C CA . ALA B 1 195 ? -21.453 -8.203 9.602 1 97.44 195 ALA B CA 1
ATOM 3353 C C . ALA B 1 195 ? -20.703 -6.895 9.82 1 97.44 195 ALA B C 1
ATOM 3355 O O . ALA B 1 195 ? -20.922 -6.199 10.812 1 97.44 195 ALA B O 1
ATOM 3356 N N . ASP B 1 196 ? -19.75 -6.598 8.922 1 96.88 196 ASP B N 1
ATOM 3357 C CA . ASP B 1 196 ? -19.031 -5.336 9.016 1 96.88 196 ASP B CA 1
ATOM 3358 C C . ASP B 1 196 ? -19.984 -4.145 8.875 1 96.88 196 ASP B C 1
ATOM 3360 O O . ASP B 1 196 ? -19.906 -3.188 9.641 1 96.88 196 ASP B O 1
ATOM 3364 N N . HIS B 1 197 ? -20.844 -4.176 7.859 1 97.88 197 HIS B N 1
ATOM 3365 C CA . HIS B 1 197 ? -21.797 -3.092 7.656 1 97.88 197 HIS B CA 1
ATOM 3366 C C . HIS B 1 197 ? -22.688 -2.908 8.883 1 97.88 197 HIS B C 1
ATOM 3368 O O . HIS B 1 197 ? -22.938 -1.779 9.312 1 97.88 197 HIS B O 1
ATOM 3374 N N . ALA B 1 198 ? -23.172 -4.012 9.43 1 97.94 198 ALA B N 1
ATOM 3375 C CA . ALA B 1 198 ? -23.984 -3.959 10.641 1 97.94 198 ALA B CA 1
ATOM 3376 C C . ALA B 1 198 ? -23.219 -3.32 11.789 1 97.94 198 ALA B C 1
ATOM 3378 O O . ALA B 1 198 ? -23.797 -2.619 12.625 1 97.94 198 ALA B O 1
ATOM 3379 N N . GLY B 1 199 ? -21.922 -3.619 11.812 1 97.44 199 GLY B N 1
ATOM 3380 C CA . GLY B 1 199 ? -21.078 -3.006 12.82 1 97.44 199 GLY B CA 1
ATOM 3381 C C . GLY B 1 199 ? -21 -1.495 12.703 1 97.44 199 GLY B C 1
ATOM 3382 O O . GLY B 1 199 ? -21.047 -0.785 13.711 1 97.44 199 GLY B O 1
ATOM 3383 N N . PHE B 1 200 ? -20.859 -1.01 11.508 1 97.06 200 PHE B N 1
ATOM 3384 C CA . PHE B 1 200 ? -20.844 0.431 11.289 1 97.06 200 PHE B CA 1
ATOM 3385 C C . PHE B 1 200 ? -22.172 1.062 11.703 1 97.06 200 PHE B C 1
ATOM 3387 O O . PHE B 1 200 ? -22.188 2.146 12.289 1 97.06 200 PHE B O 1
ATOM 3394 N N . LEU B 1 201 ? -23.266 0.422 11.398 1 97.81 201 LEU B N 1
ATOM 3395 C CA . LEU B 1 201 ? -24.594 0.909 11.797 1 97.81 201 LEU B CA 1
ATOM 3396 C C . LEU B 1 201 ? -24.719 0.939 13.312 1 97.81 201 LEU B C 1
ATOM 3398 O O . LEU B 1 201 ? -25.172 1.932 13.883 1 97.81 201 LEU B O 1
ATOM 3402 N N . ALA B 1 202 ? -24.297 -0.111 13.938 1 98.12 202 ALA B N 1
ATOM 3403 C CA . ALA B 1 202 ? -24.469 -0.256 15.383 1 98.12 202 ALA B CA 1
ATOM 3404 C C . ALA B 1 202 ? -23.688 0.818 16.125 1 98.12 202 ALA B C 1
ATOM 3406 O O . ALA B 1 202 ? -24.188 1.399 17.094 1 98.12 202 ALA B O 1
ATOM 3407 N N . VAL B 1 203 ? -22.422 1.007 15.711 1 97.88 203 VAL B N 1
ATOM 3408 C CA . VAL B 1 203 ? -21.578 1.989 16.375 1 97.88 203 VAL B CA 1
ATOM 3409 C C . VAL B 1 203 ? -22.219 3.373 16.281 1 97.88 203 VAL B C 1
ATOM 3411 O O . VAL B 1 203 ? -22.172 4.16 17.219 1 97.88 203 VAL B O 1
ATOM 3414 N N . PHE B 1 204 ? -22.828 3.695 15.156 1 97.75 204 PHE B N 1
ATOM 3415 C CA . PHE B 1 204 ? -23.531 4.965 14.969 1 97.75 204 PHE B CA 1
ATOM 3416 C C . PHE B 1 204 ? -24.766 5.043 15.852 1 97.75 204 PHE B C 1
ATOM 3418 O O . PHE B 1 204 ? -24.969 6.027 16.562 1 97.75 204 PHE B O 1
ATOM 3425 N N . GLU B 1 205 ? -25.578 4.043 15.844 1 98.19 205 GLU B N 1
ATOM 3426 C CA . GLU B 1 205 ? -26.844 4.008 16.578 1 98.19 205 GLU B CA 1
ATOM 3427 C C . GLU B 1 205 ? -26.594 4.078 18.078 1 98.19 205 GLU B C 1
ATOM 3429 O O . GLU B 1 205 ? -27.391 4.664 18.812 1 98.19 205 GLU B O 1
ATOM 3434 N N . GLU B 1 206 ? -25.5 3.545 18.484 1 98.31 206 GLU B N 1
ATOM 3435 C CA . GLU B 1 206 ? -25.172 3.508 19.906 1 98.31 206 GLU B CA 1
ATOM 3436 C C . GLU B 1 206 ? -24.484 4.789 20.344 1 98.31 206 GLU B C 1
ATOM 3438 O O . GLU B 1 206 ? -24.172 4.961 21.531 1 98.31 206 GLU B O 1
ATOM 3443 N N . GLY B 1 207 ? -24.156 5.66 19.406 1 97.75 207 GLY B N 1
ATOM 3444 C CA . GLY B 1 207 ? -23.5 6.918 19.719 1 97.75 207 GLY B CA 1
ATOM 3445 C C . GLY B 1 207 ? -22.031 6.754 20.062 1 97.75 207 GLY B C 1
ATOM 3446 O O . GLY B 1 207 ? -21.5 7.504 20.875 1 97.75 207 GLY B O 1
ATOM 3447 N N . LYS B 1 208 ? -21.406 5.711 19.453 1 97.81 208 LYS B N 1
ATOM 3448 C CA . LYS B 1 208 ? -20.047 5.363 19.859 1 97.81 208 LYS B CA 1
ATOM 3449 C C . LYS B 1 208 ? -19.031 5.82 18.812 1 97.81 208 LYS B C 1
ATOM 3451 O O . LYS B 1 208 ? -17.828 5.559 18.953 1 97.81 208 LYS B O 1
ATOM 3456 N N . LEU B 1 209 ? -19.422 6.535 17.781 1 98.31 209 LEU B N 1
ATOM 3457 C CA . LEU B 1 209 ? -18.469 7.105 16.828 1 98.31 209 LEU B CA 1
ATOM 3458 C C . LEU B 1 209 ? -17.578 8.141 17.5 1 98.31 209 LEU B C 1
ATOM 3460 O O . LEU B 1 209 ? -18.047 8.906 18.359 1 98.31 209 LEU B O 1
ATOM 3464 N N . ASN B 1 210 ? -16.297 8.086 17.125 1 98.25 210 ASN B N 1
ATOM 3465 C CA . ASN B 1 210 ? -15.422 9.164 17.562 1 98.25 210 ASN B CA 1
ATOM 3466 C C . ASN B 1 210 ? -15.906 10.516 17.047 1 98.25 210 ASN B C 1
ATOM 3468 O O . ASN B 1 210 ? -16.266 10.648 15.867 1 98.25 210 ASN B O 1
ATOM 3472 N N . LYS B 1 211 ? -15.945 11.477 17.953 1 98.06 211 LYS B N 1
ATOM 3473 C CA . LYS B 1 211 ? -16.094 12.844 17.469 1 98.06 211 LYS B CA 1
ATOM 3474 C C . LYS B 1 211 ? -14.836 13.297 16.719 1 98.06 211 LYS B C 1
ATOM 3476 O O . LYS B 1 211 ? -13.719 12.992 17.141 1 98.06 211 LYS B O 1
ATOM 3481 N N . PRO B 1 212 ? -15.016 14.023 15.602 1 98.62 212 PRO B N 1
ATOM 3482 C CA . PRO B 1 212 ? -13.844 14.461 14.828 1 98.62 212 PRO B CA 1
ATOM 3483 C C . PRO B 1 212 ? -12.82 15.195 15.688 1 98.62 212 PRO B C 1
ATOM 3485 O O . PRO B 1 212 ? -11.617 15.117 15.414 1 98.62 212 PRO B O 1
ATOM 3488 N N . GLU B 1 213 ? -13.234 15.828 16.734 1 98.25 213 GLU B N 1
ATOM 3489 C CA . GLU B 1 213 ? -12.344 16.609 17.594 1 98.25 213 GLU B CA 1
ATOM 3490 C C . GLU B 1 213 ? -11.328 15.719 18.297 1 98.25 213 GLU B C 1
ATOM 3492 O O . GLU B 1 213 ? -10.227 16.156 18.625 1 98.25 213 GLU B O 1
ATOM 3497 N N . GLY B 1 214 ? -11.703 14.461 18.562 1 98.12 214 GLY B N 1
ATOM 3498 C CA . GLY B 1 214 ? -10.781 13.523 19.188 1 98.12 214 GLY B CA 1
ATOM 3499 C C . GLY B 1 214 ? -9.547 13.258 18.344 1 98.12 214 GLY B C 1
ATOM 3500 O O . GLY B 1 214 ? -8.461 13.758 18.656 1 98.12 214 GLY B O 1
ATOM 3501 N N . PRO B 1 215 ? -9.742 12.547 17.25 1 98.69 215 PRO B N 1
ATOM 3502 C CA . PRO B 1 215 ? -8.57 12.328 16.406 1 98.69 215 PRO B CA 1
ATOM 3503 C C . PRO B 1 215 ? -7.988 13.633 15.859 1 98.69 215 PRO B C 1
ATOM 3505 O O . PRO B 1 215 ? -6.773 13.742 15.68 1 98.69 215 PRO B O 1
ATOM 3508 N N . GLY B 1 216 ? -8.82 14.648 15.578 1 98.69 216 GLY B N 1
ATOM 3509 C CA . GLY B 1 216 ? -8.336 15.93 15.07 1 98.69 216 GLY B CA 1
ATOM 3510 C C . GLY B 1 216 ? -7.297 16.562 15.977 1 98.69 216 GLY B C 1
ATOM 3511 O O . GLY B 1 216 ? -6.254 17.031 15.5 1 98.69 216 GLY B O 1
ATOM 3512 N N . ARG B 1 217 ? -7.582 16.578 17.266 1 98.31 217 ARG B N 1
ATOM 3513 C CA . ARG B 1 217 ? -6.656 17.141 18.25 1 98.31 217 ARG B CA 1
ATOM 3514 C C . ARG B 1 217 ? -5.34 16.375 18.266 1 98.31 217 ARG B C 1
ATOM 3516 O O . ARG B 1 217 ? -4.266 16.969 18.281 1 98.31 217 ARG B O 1
ATOM 3523 N N . VAL B 1 218 ? -5.406 15.07 18.234 1 98.81 218 VAL B N 1
ATOM 3524 C CA . VAL B 1 218 ? -4.219 14.227 18.328 1 98.81 218 VAL B CA 1
ATOM 3525 C C . VAL B 1 218 ? -3.35 14.438 17.094 1 98.81 218 VAL B C 1
ATOM 3527 O O . VAL B 1 218 ? -2.131 14.594 17.203 1 98.81 218 VAL B O 1
ATOM 3530 N N . PHE B 1 219 ? -3.971 14.492 15.906 1 98.88 219 PHE B N 1
ATOM 3531 C CA . PHE B 1 219 ? -3.201 14.664 14.68 1 98.88 219 PHE B CA 1
ATOM 3532 C C . PHE B 1 219 ? -2.592 16.062 14.617 1 98.88 219 PHE B C 1
ATOM 3534 O O . PHE B 1 219 ? -1.463 16.234 14.148 1 98.88 219 PHE B O 1
ATOM 3541 N N . ALA B 1 220 ? -3.332 17.094 15.117 1 98.75 220 ALA B N 1
ATOM 3542 C CA . ALA B 1 220 ? -2.768 18.438 15.219 1 98.75 220 ALA B CA 1
ATOM 3543 C C . ALA B 1 220 ? -1.545 18.438 16.141 1 98.75 220 ALA B C 1
ATOM 3545 O O . ALA B 1 220 ? -0.505 19 15.781 1 98.75 220 ALA B O 1
ATOM 3546 N N . GLN B 1 221 ? -1.685 17.781 17.297 1 98.44 221 GLN B N 1
ATOM 3547 C CA . GLN B 1 221 ? -0.591 17.734 18.25 1 98.44 221 GLN B CA 1
ATOM 3548 C C . GLN B 1 221 ? 0.614 16.984 17.688 1 98.44 221 GLN B C 1
ATOM 3550 O O . GLN B 1 221 ? 1.76 17.359 17.953 1 98.44 221 GLN B O 1
ATOM 3555 N N . LEU B 1 222 ? 0.365 15.945 16.969 1 98.69 222 LEU B N 1
ATOM 3556 C CA . LEU B 1 222 ? 1.46 15.227 16.328 1 98.69 222 LEU B CA 1
ATOM 3557 C C . LEU B 1 222 ? 2.203 16.125 15.344 1 98.69 222 LEU B C 1
ATOM 3559 O O . LEU B 1 222 ? 3.434 16.109 15.289 1 98.69 222 LEU B O 1
ATOM 3563 N N . ALA B 1 223 ? 1.45 16.938 14.562 1 98.75 223 ALA B N 1
ATOM 3564 C CA . ALA B 1 223 ? 2.068 17.828 13.594 1 98.75 223 ALA B CA 1
ATOM 3565 C C . ALA B 1 223 ? 2.92 18.891 14.289 1 98.75 223 ALA B C 1
ATOM 3567 O O . ALA B 1 223 ? 3.857 19.422 13.695 1 98.75 223 ALA B O 1
ATOM 3568 N N . LEU B 1 224 ? 2.607 19.172 15.531 1 97.94 224 LEU B N 1
ATOM 3569 C CA . LEU B 1 224 ? 3.297 20.219 16.281 1 97.94 224 LEU B CA 1
ATOM 3570 C C . LEU B 1 224 ? 4.473 19.641 17.062 1 97.94 224 LEU B C 1
ATOM 3572 O O . LEU B 1 224 ? 5.531 20.266 17.156 1 97.94 224 LEU B O 1
ATOM 3576 N N . ASN B 1 225 ? 4.285 18.328 17.562 1 96.81 225 ASN B N 1
ATOM 3577 C CA . ASN B 1 225 ? 5.172 17.969 18.672 1 96.81 225 ASN B CA 1
ATOM 3578 C C . ASN B 1 225 ? 5.648 16.516 18.562 1 96.81 225 ASN B C 1
ATOM 3580 O O . ASN B 1 225 ? 6.34 16.016 19.453 1 96.81 225 ASN B O 1
ATOM 3584 N N . ALA B 1 226 ? 5.273 15.805 17.547 1 98.31 226 ALA B N 1
ATOM 3585 C CA . ALA B 1 226 ? 5.703 14.406 17.469 1 98.31 226 ALA B CA 1
ATOM 3586 C C . ALA B 1 226 ? 7.219 14.289 17.625 1 98.31 226 ALA B C 1
ATOM 3588 O O . ALA B 1 226 ? 7.969 15.094 17.062 1 98.31 226 ALA B O 1
ATOM 3589 N N . THR B 1 227 ? 7.691 13.297 18.359 1 97.94 227 THR B N 1
ATOM 3590 C CA . THR B 1 227 ? 9.117 13.086 18.594 1 97.94 227 THR B CA 1
ATOM 3591 C C . THR B 1 227 ? 9.68 12.055 17.625 1 97.94 227 THR B C 1
ATOM 3593 O O . THR B 1 227 ? 8.93 11.242 17.078 1 97.94 227 THR B O 1
ATOM 3596 N N . PRO B 1 228 ? 10.984 12.078 17.406 1 98.19 228 PRO B N 1
ATOM 3597 C CA . PRO B 1 228 ? 11.617 11.242 16.375 1 98.19 228 PRO B CA 1
ATOM 3598 C C . PRO B 1 228 ? 11.344 9.758 16.578 1 98.19 228 PRO B C 1
ATOM 3600 O O . PRO B 1 228 ? 11.289 8.992 15.617 1 98.19 228 PRO B O 1
ATOM 3603 N N . ASP B 1 229 ? 11.07 9.32 17.797 1 97.81 229 ASP B N 1
ATOM 3604 C CA . ASP B 1 229 ? 10.828 7.91 18.062 1 97.81 229 ASP B CA 1
ATOM 3605 C C . ASP B 1 229 ? 9.516 7.445 17.438 1 97.81 229 ASP B C 1
ATOM 3607 O O . ASP B 1 229 ? 9.297 6.246 17.25 1 97.81 229 ASP B O 1
ATOM 3611 N N . LEU B 1 230 ? 8.656 8.352 17.031 1 98.44 230 LEU B N 1
ATOM 3612 C CA . LEU B 1 230 ? 7.359 8.023 16.453 1 98.44 230 LEU B CA 1
ATOM 3613 C C . LEU B 1 230 ? 7.449 7.953 14.93 1 98.44 230 LEU B C 1
ATOM 3615 O O . LEU B 1 230 ? 6.52 7.484 14.266 1 98.44 230 LEU B O 1
ATOM 3619 N N . SER B 1 231 ? 8.602 8.375 14.375 1 98.75 231 SER B N 1
ATOM 3620 C CA . SER B 1 231 ? 8.719 8.492 12.922 1 98.75 231 SER B CA 1
ATOM 3621 C C . SER B 1 231 ? 8.609 7.129 12.25 1 98.75 231 SER B C 1
ATOM 3623 O O . SER B 1 231 ? 9.242 6.164 12.68 1 98.75 231 SER B O 1
ATOM 3625 N N . GLY B 1 232 ? 7.742 7.012 11.25 1 98.75 232 GLY B N 1
ATOM 3626 C CA . GLY B 1 232 ? 7.566 5.797 10.469 1 98.75 232 GLY B CA 1
ATOM 3627 C C . GLY B 1 232 ? 6.547 4.844 11.07 1 98.75 232 GLY B C 1
ATOM 3628 O O . GLY B 1 232 ? 6.25 3.799 10.484 1 98.75 232 GLY B O 1
ATOM 3629 N N . LYS B 1 233 ? 5.945 5.207 12.203 1 98.5 233 LYS B N 1
ATOM 3630 C CA . LYS B 1 233 ? 5.027 4.297 12.883 1 98.5 233 LYS B CA 1
ATOM 3631 C C . LYS B 1 233 ? 3.59 4.523 12.414 1 98.5 233 LYS B C 1
ATOM 3633 O O . LYS B 1 233 ? 3.24 5.621 11.969 1 98.5 233 LYS B O 1
ATOM 3638 N N . TRP B 1 234 ? 2.852 3.508 12.406 1 98.19 234 TRP B N 1
ATOM 3639 C CA . TRP B 1 234 ? 1.4 3.543 12.266 1 98.19 234 TRP B CA 1
ATOM 3640 C C . TRP B 1 234 ? 0.721 3.566 13.625 1 98.19 234 TRP B C 1
ATOM 3642 O O . TRP B 1 234 ? 0.83 2.609 14.398 1 98.19 234 TRP B O 1
ATOM 3652 N N . LEU B 1 235 ? -0.043 4.633 13.922 1 98.31 235 LEU B N 1
ATOM 3653 C CA . LEU B 1 235 ? -0.508 4.828 15.289 1 98.31 235 LEU B CA 1
ATOM 3654 C C . LEU B 1 235 ? -2.014 5.062 15.328 1 98.31 235 LEU B C 1
ATOM 3656 O O . LEU B 1 235 ? -2.541 5.852 14.539 1 98.31 235 LEU B O 1
ATOM 3660 N N . GLN B 1 236 ? -2.699 4.352 16.203 1 98.19 236 GLN B N 1
ATOM 3661 C CA . GLN B 1 236 ? -4.113 4.602 16.469 1 98.19 236 GLN B CA 1
ATOM 3662 C C . GLN B 1 236 ? -4.293 5.84 17.344 1 98.19 236 GLN B C 1
ATOM 3664 O O . GLN B 1 236 ? -3.654 5.973 18.391 1 98.19 236 GLN B O 1
ATOM 3669 N N . TRP B 1 237 ? -5.188 6.699 16.969 1 98.44 237 TRP B N 1
ATOM 3670 C CA . TRP B 1 237 ? -5.277 8.016 17.594 1 98.44 237 TRP B CA 1
ATOM 3671 C C . TRP B 1 237 ? -5.477 7.891 19.094 1 98.44 237 TRP B C 1
ATOM 3673 O O . TRP B 1 237 ? -4.996 8.727 19.875 1 98.44 237 TRP B O 1
ATOM 3683 N N . ASN B 1 238 ? -6.168 6.824 19.5 1 97.75 238 ASN B N 1
ATOM 3684 C CA . ASN B 1 238 ? -6.477 6.656 20.906 1 97.75 238 ASN B CA 1
ATOM 3685 C C . ASN B 1 238 ? -5.715 5.48 21.516 1 97.75 238 ASN B C 1
ATOM 3687 O O . ASN B 1 238 ? -6.152 4.898 22.5 1 97.75 238 ASN B O 1
ATOM 3691 N N . GLY B 1 239 ? -4.66 5.062 20.859 1 97.62 239 GLY B N 1
ATOM 3692 C CA . GLY B 1 239 ? -3.814 3.998 21.375 1 97.62 239 GLY B CA 1
ATOM 3693 C C . GLY B 1 239 ? -2.893 4.461 22.484 1 97.62 239 GLY B C 1
ATOM 3694 O O . GLY B 1 239 ? -2.699 5.66 22.688 1 97.62 239 GLY B O 1
ATOM 3695 N N . PRO B 1 240 ? -2.312 3.529 23.188 1 97.06 240 PRO B N 1
ATOM 3696 C CA . PRO B 1 240 ? -1.451 3.871 24.328 1 97.06 240 PRO B CA 1
ATOM 3697 C C . PRO B 1 240 ? -0.216 4.668 23.906 1 97.06 240 PRO B C 1
ATOM 3699 O O . PRO B 1 240 ? 0.269 5.504 24.672 1 97.06 240 PRO B O 1
ATOM 3702 N N . GLU B 1 241 ? 0.256 4.469 22.734 1 96.56 241 GLU B N 1
ATOM 3703 C CA . GLU B 1 241 ? 1.451 5.156 22.25 1 96.56 241 GLU B CA 1
ATOM 3704 C C . GLU B 1 241 ? 1.213 6.656 22.125 1 96.56 241 GLU B C 1
ATOM 3706 O O . GLU B 1 241 ? 2.16 7.445 22.141 1 96.56 241 GLU B O 1
ATOM 3711 N N . LEU B 1 242 ? -0.11 7.047 21.969 1 97.62 242 LEU B N 1
ATOM 3712 C CA . LEU B 1 242 ? -0.422 8.453 21.75 1 97.62 242 LEU B CA 1
ATOM 3713 C C . LEU B 1 242 ? -1.145 9.047 22.953 1 97.62 242 LE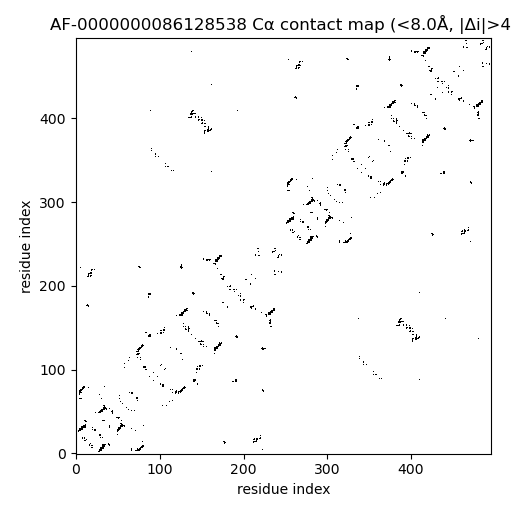U B C 1
ATOM 3715 O O . LEU B 1 242 ? -1.824 10.07 22.828 1 97.62 242 LEU B O 1
ATOM 3719 N N . ALA B 1 243 ? -1.053 8.414 24.109 1 96.44 243 ALA B N 1
ATOM 3720 C CA . ALA B 1 243 ? -1.746 8.867 25.312 1 96.44 243 ALA B CA 1
ATOM 3721 C C . ALA B 1 243 ? -1.375 10.305 25.641 1 96.44 243 ALA B C 1
ATOM 3723 O O . ALA B 1 243 ? -2.234 11.102 26.031 1 96.44 243 ALA B O 1
ATOM 3724 N N . ALA B 1 244 ? -0.137 10.695 25.453 1 94.81 244 ALA B N 1
ATOM 3725 C CA . ALA B 1 244 ? 0.353 12.023 25.812 1 94.81 244 ALA B CA 1
ATOM 3726 C C . ALA B 1 244 ? -0.243 13.094 24.891 1 94.81 244 ALA B C 1
ATOM 3728 O O . ALA B 1 244 ? -0.241 14.281 25.219 1 94.81 244 ALA B O 1
ATOM 3729 N N . PHE B 1 245 ? -0.772 12.648 23.703 1 95.69 245 PHE B N 1
ATOM 3730 C CA . PHE B 1 245 ? -1.302 13.586 22.719 1 95.69 245 PHE B CA 1
ATOM 3731 C C . PHE B 1 245 ? -2.812 13.727 22.875 1 95.69 245 PHE B C 1
ATOM 3733 O O . PHE B 1 245 ? -3.43 14.562 22.203 1 95.69 245 PHE B O 1
ATOM 3740 N N . GLN B 1 246 ? -3.471 12.906 23.641 1 92.31 246 GLN B N 1
ATOM 3741 C CA . GLN B 1 246 ? -4.922 12.859 23.766 1 92.31 246 GLN B CA 1
ATOM 3742 C C . GLN B 1 246 ? -5.426 13.844 24.812 1 92.31 246 GLN B C 1
ATOM 3744 O O . GLN B 1 246 ? -6.621 14.141 24.875 1 92.31 246 GLN B O 1
ATOM 3749 N N . GLY B 1 247 ? -4.582 14.305 25.656 1 79.25 247 GLY B N 1
ATOM 3750 C CA . GLY B 1 247 ? -4.992 15.211 26.719 1 79.25 247 GLY B CA 1
ATOM 3751 C C . GLY B 1 247 ? -5.215 16.625 26.234 1 79.25 247 GLY B C 1
ATOM 3752 O O . GLY B 1 247 ? -4.824 16.984 25.125 1 79.25 247 GLY B O 1
ATOM 3753 N N . ASP B 1 248 ? -6.047 17.422 27 1 66.25 248 ASP B N 1
ATOM 3754 C CA . ASP B 1 248 ? -6.355 18.812 26.719 1 66.25 248 ASP B CA 1
ATOM 3755 C C . ASP B 1 248 ? -5.102 19.688 26.812 1 66.25 248 ASP B C 1
ATOM 3757 O O . ASP B 1 248 ? -4.176 19.375 27.562 1 66.25 248 ASP B O 1
#

pLDDT: mean 96.57, std 5.59, range [56.88, 98.94]

Foldseek 3Di:
DDAAEEEFEPLLWFLNVLLVVLSVVVVHAYEYEEQDVVSQVVVCVVPVLRYHYDRDQLLDDPSQVVSCVNVVAHAEYEYDDADQPDQAAPVGDDPVRLVVRLSRLAVSVVVVCVSRLVRNLVNLFEYEYEAAPLCPDPKFSRVSRNVSSVVSLVVQQVCLVVPVSYAYAYEHAPQAPTPVLVCCQVPVPPGIDPVVSVVSVVCVVVVNHHYSNQLSQLRSQCRVPPDSVRGSDYYYSPDPVSVVRRDD/DDAAEEEFEPLLWFLNVLLVVLSVVVVHAYEYEEQDVVSQVVVCVVPVLRYHYDRDQLLDDPSQVVSCVNVVAHAFYEYDDADQPDQAAPVGDDPVRLVVRLSRLAVSVVVVCVSRLVRNLVNLFEYEYEAAPLCPDPKFSRVSRNVSSVVVLVVQQVCLVVPVSYAYAYEHAPQAPTPVLVCCQVPVPPGIDPVVSVVSVVCVVVVNHHYSNQLSQLSSCCRVPPDSVRGSDYYYSVDPVSVVRRDD

Secondary structure (DSSP, 8-state):
----EEEEES-SSHHHHHHHHHHHHTT-EEEEEES-HHHHHHHHHHSTTTEEEEES-TTS--HHHHHHHHHSS--EEEE----------GGGS-HHHHHHHHIIIIIHHHHHHHHHHHHHHHHT-EEEEE--GGGTS--TT-HHHHHHHHHHHHHHHHHHHH-TTSEEEEEE--SBSSHHHHHHHHH-TTTS-HHHHHHHHHHHHTT-SBPTHHHHHHHHHHHHH--GGGTT-EEETTSGGGHHHH--/----EEEEES-SSHHHHHHHHHHHHTT-EEEEEES-HHHHHHHHHHSTTTEEEEES-TTS--HHHHHHHHHSS--EEEE----------GGGS-HHHHHHHHIIIIIHHHHHHHHHHHHHHHHT-EEEEE--GGGTS--TT-HHHHHHHHHHHHHHHHHHHH-TTSEEEEEE--SBSSHHHHHHHHH-TTTS-HHHHHHHHHHHHTT-SBPTHHHHHHHHHHHHH--GGGTT-EEETTSGGGHHHH--